Protein AF-A0A8C4Z860-F1 (afdb_monomer_lite)

Foldseek 3Di:
DDDDDDDDDDPPVVPPPPPPPDDDDDDDDDDDDDADWDWDDDPPDTDTDDDDPDPVVVLVVVVVCVVVVHDDDPVVVVVVCVVCVVVVVVVVVLLVVLLVLLVVCVPDDDQVVNLVSLLVNLVSCLVPVVNLVSNQVSVSQLSLLVQCPDPDLSSVLSSLLSCQSSAHDADDQAQFAFEEEEFDFALLSLLVLLLLVLLCVLQVDAPLQLHQEQEYFQVSLVVLCVCQQVVPGSVVVNVVSLVLLCQFLVPDQVVQVVCCVVAQASTDLVSLLVVLCVPQPFDWLQSSSSDPSHHKYWYWWWFDPPDPPIAIEIAINGDFNPLQDAPHHYDGGHGSSLSNSLRNQAGSHHAFDDDPPTTIHHRLQAARFCQVVRVRVSCRSPVPGDQLAYETEYSADEDPVPPDDPDDDDPSRVSVVVSCVNHPNVVVVVVCVVPPDPLHYHYDHFHDPDDDHSSDSDPVVSVVSNVSSNVSCVVCVVSSSSRSCSSSHGHDPVRVVVSVVVSVCCNPVNDPPDVPRD

InterPro domains:
  IPR002641 Patatin-like phospholipase domain [PF01734] (180-375)
  IPR002641 Patatin-like phospholipase domain [PS51635] (180-375)
  IPR016035 Acyl transferase/acyl hydrolase/lysophospholipase [SSF52151] (175-479)
  IPR045217 Patatin-like phospholipase domain containing protein 8-like [cd07211] (170-476)

Organism: Gadus morhua (NCBI:txid8049)

Sequence (518 aa):
MVPRSTQPNDPRRRFDAVVNLYGSASGLSKRTNHSPCYCVTSREGYHFWEAPVTPFAGVRNLLALLERGTVISPSVCLLLLFLLLPQIIARVSVDNRTRALVKGLQSVTDVRLLTGRVEELSCHLLEFPETRGVAVKERALPRLLRLRQASDPPLQAAVREALALVGYTDPVRGRGIRVLTIDGGGTRGLMALQTLHKLQELTGKPIHQLFDYICGVSTGAILAFMLGVFQIPLEECEEMYRKLGSDVFKQNVIVGTVKMGWSHAFYDSQVWENILKERMGEGLMVESARGPNCPKVSAVSTIVNRGLPLKAYVFRNYRLMPGTRSHYLGDCKHKMWQAIRASSAAPGYFQEFVLGKDLHQDGGLLINNPTALAIHECKCLWPDTPLQCVVSLGTGRYDDGGKHSATYTSLRTKLTHIISSATDTEEVHTMLDALLPPDTYFRFNPLLSEDVPLDESRSERLNFLKGEGERYMLRNDAKLRRAAAVLAAPKGHVQRLADWAKLKTDMYDGLPFTSSKL

pLDDT: mean 80.06, std 23.09, range [22.95, 98.88]

Structure (mmCIF, N/CA/C/O backbone):
data_AF-A0A8C4Z860-F1
#
_entry.id   AF-A0A8C4Z860-F1
#
loop_
_atom_site.group_PDB
_atom_site.id
_atom_site.type_symbol
_atom_site.label_atom_id
_atom_site.label_alt_id
_atom_site.label_comp_id
_atom_site.label_asym_id
_atom_site.label_entity_id
_atom_site.label_seq_id
_atom_site.pdbx_PDB_ins_code
_atom_site.Cartn_x
_atom_site.Cartn_y
_atom_site.Cartn_z
_atom_site.occupancy
_atom_site.B_iso_or_equiv
_atom_site.auth_seq_id
_atom_site.auth_comp_id
_atom_site.auth_asym_id
_atom_site.auth_atom_id
_atom_site.pdbx_PDB_model_num
ATOM 1 N N . MET A 1 1 ? 29.756 43.674 49.032 1.00 31.12 1 MET A N 1
ATOM 2 C CA . MET A 1 1 ? 30.793 42.701 48.629 1.00 31.12 1 MET A CA 1
ATOM 3 C C . MET A 1 1 ? 30.119 41.523 47.942 1.00 31.12 1 MET A C 1
ATOM 5 O O . MET A 1 1 ? 29.247 40.903 48.526 1.00 31.12 1 MET A O 1
ATOM 9 N N . VAL A 1 2 ? 30.501 41.270 46.697 1.00 33.78 2 VAL A N 1
ATOM 10 C CA . VAL A 1 2 ? 30.264 40.062 45.874 1.00 33.78 2 VAL A CA 1
ATOM 11 C C . VAL A 1 2 ? 31.693 39.728 45.373 1.00 33.78 2 VAL A C 1
ATOM 13 O O . VAL A 1 2 ? 32.406 40.714 45.140 1.00 33.78 2 VAL A O 1
ATOM 16 N N . PRO A 1 3 ? 32.180 38.463 45.204 1.00 39.56 3 PRO A N 1
ATOM 17 C CA . PRO A 1 3 ? 31.525 37.505 44.293 1.00 39.56 3 PRO A CA 1
ATOM 18 C C . PRO A 1 3 ? 31.784 35.963 44.401 1.00 39.56 3 PRO A C 1
ATOM 20 O O . PRO A 1 3 ? 32.655 35.509 45.133 1.00 39.56 3 PRO A O 1
ATOM 23 N N . ARG A 1 4 ? 31.069 35.228 43.506 1.00 27.02 4 ARG A N 1
ATOM 24 C CA . ARG A 1 4 ? 31.274 33.872 42.877 1.00 27.02 4 ARG A CA 1
ATOM 25 C C . ARG A 1 4 ? 30.735 32.627 43.620 1.00 27.02 4 ARG A C 1
ATOM 27 O O . ARG A 1 4 ? 31.080 32.422 44.770 1.00 27.02 4 ARG A O 1
ATOM 34 N N . SER A 1 5 ? 29.753 31.851 43.116 1.00 29.17 5 SER A N 1
ATOM 35 C CA . SER A 1 5 ? 29.629 30.925 41.941 1.00 29.17 5 SER A CA 1
ATOM 36 C C . SER A 1 5 ? 30.497 29.646 42.036 1.00 29.17 5 SER A C 1
ATOM 38 O O . SER A 1 5 ? 31.716 29.742 42.066 1.00 29.17 5 SER A O 1
ATOM 40 N N . THR A 1 6 ? 29.940 28.420 42.136 1.00 28.31 6 THR A N 1
ATOM 41 C CA . THR A 1 6 ? 29.667 27.459 41.024 1.00 28.31 6 THR A CA 1
ATOM 42 C C . THR A 1 6 ? 29.042 26.116 41.531 1.00 28.31 6 THR A C 1
ATOM 44 O O . THR A 1 6 ? 29.172 25.783 42.701 1.00 28.31 6 THR A O 1
ATOM 47 N N . GLN A 1 7 ? 28.325 25.404 40.636 1.00 27.38 7 GLN A N 1
ATOM 48 C CA . GLN A 1 7 ? 27.503 24.152 40.714 1.00 27.38 7 GLN A CA 1
ATOM 49 C C . GLN A 1 7 ? 28.249 22.813 41.059 1.00 27.38 7 GLN A C 1
ATOM 51 O O . GLN A 1 7 ? 29.452 22.903 41.286 1.00 27.38 7 GLN A O 1
ATOM 56 N N . PRO A 1 8 ? 27.693 21.559 40.924 1.00 35.81 8 PRO A N 1
ATOM 57 C CA . PRO A 1 8 ? 26.316 20.987 40.986 1.00 35.81 8 PRO A CA 1
ATOM 58 C C . PRO A 1 8 ? 26.162 19.717 41.895 1.00 35.81 8 PRO A C 1
ATOM 60 O O . PRO A 1 8 ? 27.123 19.153 42.407 1.00 35.81 8 PRO A O 1
ATOM 63 N N . ASN A 1 9 ? 24.916 19.228 42.017 1.00 33.50 9 ASN A N 1
ATOM 64 C CA . ASN A 1 9 ? 24.486 17.928 42.570 1.00 33.50 9 ASN A CA 1
ATOM 65 C C . ASN A 1 9 ? 25.232 16.694 42.000 1.00 33.50 9 ASN A C 1
ATOM 67 O O . ASN A 1 9 ? 25.192 16.457 40.793 1.00 33.50 9 ASN A O 1
ATOM 71 N N . ASP A 1 10 ? 25.783 15.847 42.881 1.00 27.75 10 ASP A N 1
ATOM 72 C CA . ASP A 1 10 ? 26.353 14.521 42.569 1.00 27.75 10 ASP A CA 1
ATOM 73 C C . ASP A 1 10 ? 25.347 13.381 42.898 1.00 27.75 10 ASP A C 1
ATOM 75 O O . ASP A 1 10 ? 24.923 13.260 44.054 1.00 27.75 10 ASP A O 1
ATOM 79 N N . PRO A 1 11 ? 24.954 12.515 41.936 1.00 29.59 11 PRO A N 1
ATOM 80 C CA . PRO A 1 11 ? 24.009 11.409 42.147 1.00 29.59 11 PRO A CA 1
ATOM 81 C C . PRO A 1 11 ? 24.541 10.216 42.966 1.00 29.59 11 PRO A C 1
ATOM 83 O O . PRO A 1 11 ? 23.796 9.262 43.195 1.00 29.59 11 PRO A O 1
ATOM 86 N N . ARG A 1 12 ? 25.804 10.214 43.413 1.00 28.30 12 ARG A N 1
ATOM 87 C CA . ARG A 1 12 ? 26.440 9.031 44.034 1.00 28.30 12 ARG A CA 1
ATOM 88 C C . ARG A 1 12 ? 26.046 8.742 45.486 1.00 28.30 12 ARG A C 1
ATOM 90 O O . ARG A 1 12 ? 26.283 7.641 45.963 1.00 28.30 12 ARG A O 1
ATOM 97 N N . ARG A 1 13 ? 25.370 9.659 46.187 1.00 27.98 13 ARG A N 1
ATOM 98 C CA . ARG A 1 13 ? 25.008 9.476 47.613 1.00 27.98 13 ARG A CA 1
ATOM 99 C C . ARG A 1 13 ? 23.739 8.658 47.895 1.00 27.98 13 ARG A C 1
ATOM 101 O O . ARG A 1 13 ? 23.350 8.536 49.052 1.00 27.98 13 ARG A O 1
ATOM 108 N N . ARG A 1 14 ? 23.094 8.066 46.882 1.00 30.78 14 ARG A N 1
ATOM 109 C CA . ARG A 1 14 ? 21.957 7.135 47.073 1.00 30.78 14 ARG A CA 1
ATOM 110 C C . ARG A 1 14 ? 22.315 5.648 46.948 1.00 30.78 14 ARG A C 1
ATOM 112 O O . ARG A 1 14 ? 21.413 4.823 47.028 1.00 30.78 14 ARG A O 1
ATOM 119 N N . PHE A 1 15 ? 23.597 5.300 46.801 1.00 27.77 15 PHE A N 1
ATOM 120 C CA . PHE A 1 15 ? 24.045 3.904 46.671 1.00 27.77 15 PHE A CA 1
ATOM 121 C C . PHE A 1 15 ? 24.666 3.290 47.945 1.00 27.77 15 PHE A C 1
ATOM 123 O O . PHE A 1 15 ? 24.775 2.071 48.022 1.00 27.77 15 PHE A O 1
ATOM 130 N N . ASP A 1 16 ? 24.969 4.083 48.980 1.00 26.16 16 ASP A N 1
ATOM 131 C CA . ASP A 1 16 ? 25.744 3.612 50.147 1.00 26.16 16 ASP A CA 1
ATOM 132 C C . ASP A 1 16 ? 24.908 3.179 51.372 1.00 26.16 16 ASP A C 1
ATOM 134 O O . ASP A 1 16 ? 25.450 2.949 52.449 1.00 26.16 16 ASP A O 1
ATOM 138 N N . ALA A 1 17 ? 23.587 3.016 51.238 1.00 28.48 17 ALA A N 1
ATOM 139 C CA . ALA A 1 17 ? 22.711 2.651 52.363 1.00 28.48 17 ALA A CA 1
ATOM 140 C C . ALA A 1 17 ? 22.338 1.152 52.453 1.00 28.48 17 ALA A C 1
ATOM 142 O O . ALA A 1 17 ? 21.484 0.798 53.261 1.00 28.48 17 ALA A O 1
ATOM 143 N N . VAL A 1 18 ? 22.942 0.258 51.655 1.00 28.23 18 VAL A N 1
ATOM 144 C CA . VAL A 1 18 ? 22.580 -1.185 51.652 1.00 28.23 18 VAL A CA 1
ATOM 145 C C . VAL A 1 18 ? 23.779 -2.133 51.858 1.00 28.23 18 VAL A C 1
ATOM 147 O O . VAL A 1 18 ? 23.596 -3.340 51.975 1.00 28.23 18 VAL A O 1
ATOM 150 N N . VAL A 1 19 ? 25.008 -1.630 52.014 1.00 28.02 19 VAL A N 1
ATOM 151 C CA . VAL A 1 19 ? 26.214 -2.475 52.187 1.00 28.02 19 VAL A CA 1
ATOM 152 C C . VAL A 1 19 ? 26.737 -2.418 53.626 1.00 28.02 19 VAL A C 1
ATOM 154 O O . VAL A 1 19 ? 27.874 -2.037 53.871 1.00 28.02 19 VAL A O 1
ATOM 157 N N . ASN A 1 20 ? 25.893 -2.754 54.607 1.00 25.03 20 ASN A N 1
ATOM 158 C CA . ASN A 1 20 ? 26.324 -2.823 56.013 1.00 25.03 20 ASN A CA 1
ATOM 159 C C . ASN A 1 20 ? 25.616 -3.920 56.827 1.00 25.03 20 ASN A C 1
ATOM 161 O O . ASN A 1 20 ? 25.213 -3.722 57.969 1.00 25.03 20 ASN A O 1
ATOM 165 N N . LEU A 1 21 ? 25.488 -5.108 56.239 1.00 27.41 21 LEU A N 1
ATOM 166 C CA . LEU A 1 21 ? 25.251 -6.353 56.967 1.00 27.41 21 LEU A CA 1
ATOM 167 C C . LEU A 1 21 ? 26.229 -7.390 56.407 1.00 27.41 21 LEU A C 1
ATOM 169 O O . LEU A 1 21 ? 26.223 -7.621 55.204 1.00 27.41 21 LEU A O 1
ATOM 173 N N . TYR A 1 22 ? 27.046 -7.962 57.298 1.00 27.30 22 TYR A N 1
ATOM 174 C CA . TYR A 1 22 ? 28.104 -8.979 57.133 1.00 27.30 22 TYR A CA 1
ATOM 175 C C . TYR A 1 22 ? 29.539 -8.467 57.312 1.00 27.30 22 TYR A C 1
ATOM 177 O O . TYR A 1 22 ? 30.288 -8.232 56.367 1.00 27.30 22 TYR A O 1
ATOM 185 N N . GLY A 1 23 ? 29.922 -8.355 58.587 1.00 22.95 23 GLY A N 1
ATOM 186 C CA . GLY A 1 23 ? 31.308 -8.340 59.037 1.00 22.95 23 GLY A CA 1
ATOM 187 C C . GLY A 1 23 ? 31.820 -9.739 59.414 1.00 22.95 23 GLY A C 1
ATOM 188 O O . GLY A 1 23 ? 31.046 -10.649 59.704 1.00 22.95 23 GLY A O 1
ATOM 189 N N . SER A 1 24 ? 33.154 -9.825 59.454 1.00 24.58 24 SER A N 1
ATOM 190 C CA . SER A 1 24 ? 34.030 -10.804 60.122 1.00 24.58 24 SER A CA 1
ATOM 191 C C . SER A 1 24 ? 34.098 -12.251 59.608 1.00 24.58 24 SER A C 1
ATOM 193 O O . SER A 1 24 ? 33.432 -13.138 60.125 1.00 24.58 24 SER A O 1
ATOM 195 N N . ALA A 1 25 ? 35.068 -12.510 58.723 1.00 26.97 25 ALA A N 1
ATOM 196 C CA . ALA A 1 25 ? 36.040 -13.593 58.914 1.00 26.97 25 ALA A CA 1
ATOM 197 C C . ALA A 1 25 ? 37.362 -13.226 58.216 1.00 26.97 25 ALA A C 1
ATOM 199 O O . ALA A 1 25 ? 37.407 -12.864 57.043 1.00 26.97 25 ALA A O 1
ATOM 200 N N . SER A 1 26 ? 38.431 -13.247 58.999 1.00 26.59 26 SER A N 1
ATOM 201 C CA . SER A 1 26 ? 39.786 -12.801 58.698 1.00 26.59 26 SER A CA 1
ATOM 202 C C . SER A 1 26 ? 40.621 -13.841 57.946 1.00 26.59 26 SER A C 1
ATOM 204 O O . SER A 1 26 ? 40.642 -15.002 58.339 1.00 26.59 26 SER A O 1
ATOM 206 N N . GLY A 1 27 ? 41.424 -13.362 56.986 1.00 25.08 27 GLY A N 1
ATOM 207 C CA . GLY A 1 27 ? 42.735 -13.920 56.633 1.00 25.08 27 GLY A CA 1
ATOM 208 C C . GLY A 1 27 ? 42.764 -15.008 55.558 1.00 25.08 27 GLY A C 1
ATOM 209 O O . GLY A 1 27 ? 42.526 -16.160 55.872 1.00 25.08 27 GLY A O 1
ATOM 210 N N . LEU A 1 28 ? 43.165 -14.657 54.325 1.00 26.20 28 LEU A N 1
ATOM 211 C CA . LEU A 1 28 ? 44.225 -15.339 53.554 1.00 26.20 28 LEU A CA 1
ATOM 212 C C . LEU A 1 28 ? 44.397 -14.726 52.145 1.00 26.20 28 LEU A C 1
ATOM 214 O O . LEU A 1 28 ? 43.468 -14.648 51.355 1.00 26.20 28 LEU A O 1
ATOM 218 N N . SER A 1 29 ? 45.632 -14.281 51.900 1.00 24.23 29 SER A N 1
ATOM 219 C CA . SER A 1 29 ? 46.423 -14.199 50.659 1.00 24.23 29 SER A CA 1
ATOM 220 C C . SER A 1 29 ? 45.764 -14.067 49.267 1.00 24.23 29 SER A C 1
ATOM 222 O O . SER A 1 29 ? 44.957 -14.873 48.821 1.00 24.23 29 SER A O 1
ATOM 224 N N . LYS A 1 30 ? 46.287 -13.090 48.512 1.00 32.91 30 LYS A N 1
ATOM 225 C CA . LYS A 1 30 ? 46.074 -12.808 47.083 1.00 32.91 30 LYS A CA 1
ATOM 226 C C . LYS A 1 30 ? 46.308 -14.034 46.178 1.00 32.91 30 LYS A C 1
ATOM 228 O O . LYS A 1 30 ? 47.445 -14.493 46.094 1.00 32.91 30 LYS A O 1
ATOM 233 N N . ARG A 1 31 ? 45.301 -14.427 45.378 1.00 26.22 31 ARG A N 1
ATOM 234 C CA . ARG A 1 31 ? 45.386 -14.746 43.925 1.00 26.22 31 ARG A CA 1
ATOM 235 C C . ARG A 1 31 ? 44.017 -15.191 43.358 1.00 26.22 31 ARG A C 1
ATOM 237 O O . ARG A 1 31 ? 43.260 -15.870 44.032 1.00 26.22 31 ARG A O 1
ATOM 244 N N . THR A 1 32 ? 43.790 -14.851 42.083 1.00 27.58 32 THR A N 1
ATOM 245 C CA . THR A 1 32 ? 42.740 -15.290 41.125 1.00 27.58 32 THR A CA 1
ATOM 246 C C . THR A 1 32 ? 41.335 -14.654 41.160 1.00 27.58 32 THR A C 1
ATOM 248 O O . THR A 1 32 ? 40.640 -14.652 42.167 1.00 27.58 32 THR A O 1
ATOM 251 N N . ASN A 1 33 ? 40.944 -14.127 39.988 1.00 35.06 33 ASN A N 1
ATOM 252 C CA . ASN A 1 33 ? 39.598 -13.706 39.580 1.00 35.06 33 ASN A CA 1
ATOM 253 C C . ASN A 1 33 ? 38.640 -14.910 39.537 1.00 35.06 33 ASN A C 1
ATOM 255 O O . ASN A 1 33 ? 38.866 -15.793 38.716 1.00 35.06 33 ASN A O 1
ATOM 259 N N . HIS A 1 34 ? 37.540 -14.893 40.296 1.00 28.17 34 HIS A N 1
ATOM 260 C CA . HIS A 1 34 ? 36.342 -15.690 40.000 1.00 28.17 34 HIS A CA 1
ATOM 261 C C . HIS A 1 34 ? 35.059 -14.967 40.449 1.00 28.17 34 HIS A C 1
ATOM 263 O O . HIS A 1 34 ? 35.021 -14.335 41.504 1.00 28.17 34 HIS A O 1
ATOM 269 N N . SER A 1 35 ? 34.023 -15.053 39.610 1.00 28.50 35 SER A N 1
ATOM 270 C CA . SER A 1 35 ? 32.649 -14.575 39.831 1.00 28.50 35 SER A CA 1
ATOM 271 C C . SER A 1 35 ? 31.944 -15.366 40.952 1.00 28.50 35 SER A C 1
ATOM 273 O O . SER A 1 35 ? 32.269 -16.537 41.146 1.00 28.50 35 SER A O 1
ATOM 275 N N . PRO A 1 36 ? 30.957 -14.801 41.677 1.00 28.41 36 PRO A N 1
ATOM 276 C CA . PRO A 1 36 ? 30.225 -15.549 42.699 1.00 28.41 36 PRO A CA 1
ATOM 277 C C . PRO A 1 36 ? 29.262 -16.565 42.055 1.00 28.41 36 PRO A C 1
ATOM 279 O O . PRO A 1 36 ? 28.377 -16.192 41.286 1.00 28.41 36 PRO A O 1
ATOM 282 N N . CYS A 1 37 ? 29.425 -17.849 42.385 1.00 28.23 37 CYS A N 1
ATOM 283 C C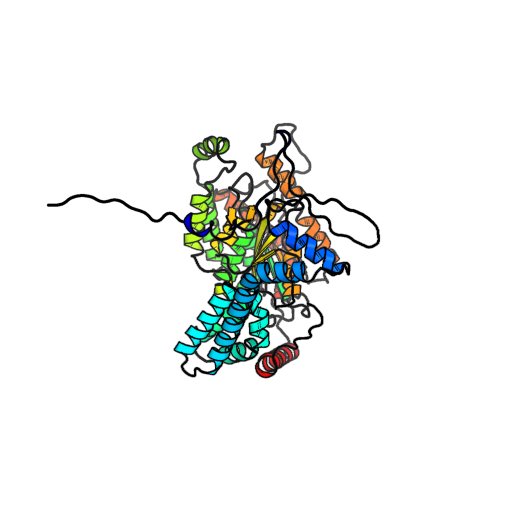A . CYS A 1 37 ? 28.525 -18.939 41.994 1.00 28.23 37 CYS A CA 1
ATOM 284 C C . CYS A 1 37 ? 27.456 -19.170 43.078 1.00 28.23 37 CYS A C 1
ATOM 286 O O . CYS A 1 37 ? 27.784 -19.227 44.263 1.00 28.23 37 CYS A O 1
ATOM 288 N N . TYR A 1 38 ? 26.193 -19.370 42.685 1.00 33.84 38 TYR A N 1
ATOM 289 C CA . TYR A 1 38 ? 25.119 -19.808 43.589 1.00 33.84 38 TYR A CA 1
ATOM 290 C C . TYR A 1 38 ? 24.801 -21.288 43.360 1.00 33.84 38 TYR A C 1
ATOM 292 O O . TYR A 1 38 ? 24.695 -21.736 42.220 1.00 33.84 38 TYR A O 1
ATOM 300 N N . CYS A 1 39 ? 24.622 -22.039 44.447 1.00 27.19 39 CYS A N 1
ATOM 301 C CA . CYS A 1 39 ? 24.276 -23.458 44.413 1.00 27.19 39 CYS A CA 1
ATOM 302 C C . CYS A 1 39 ? 22.756 -23.616 44.594 1.00 27.19 39 CYS A C 1
ATOM 304 O O . CYS A 1 39 ? 22.209 -23.148 45.593 1.00 27.19 39 CYS A O 1
ATOM 306 N N . VAL A 1 40 ? 22.069 -24.260 43.646 1.00 31.56 40 VAL A N 1
ATOM 307 C CA . VAL A 1 40 ? 20.653 -24.648 43.777 1.00 31.56 40 VAL A CA 1
ATOM 308 C C . VAL A 1 40 ? 20.585 -26.169 43.773 1.00 31.56 40 VAL A C 1
ATOM 310 O O . VAL A 1 40 ? 21.060 -26.812 42.839 1.00 31.56 40 VAL A O 1
ATOM 313 N N . THR A 1 41 ? 20.016 -26.750 44.825 1.00 26.05 41 THR A N 1
ATOM 314 C CA . THR A 1 41 ? 19.855 -28.198 44.958 1.00 26.05 41 THR A CA 1
ATOM 315 C C . THR A 1 41 ? 18.607 -28.672 44.214 1.00 26.05 41 THR A C 1
ATOM 317 O O . THR A 1 41 ? 17.505 -28.169 44.428 1.00 26.05 41 THR A O 1
ATOM 320 N N . SER A 1 42 ? 18.771 -29.678 43.354 1.00 35.50 42 SER A N 1
ATOM 321 C CA . SER A 1 42 ? 17.676 -30.517 42.858 1.00 35.50 42 SER A CA 1
ATOM 322 C C . SER A 1 42 ? 17.930 -31.968 43.280 1.00 35.50 42 SER A C 1
ATOM 324 O O . SER A 1 42 ? 19.062 -32.323 43.613 1.00 35.50 42 SER A O 1
ATOM 326 N N . ARG A 1 43 ? 16.888 -32.811 43.289 1.00 34.34 43 ARG A N 1
ATOM 327 C CA . ARG A 1 43 ? 16.962 -34.219 43.730 1.00 34.34 43 ARG A CA 1
ATOM 328 C C . ARG A 1 43 ? 17.897 -35.113 42.890 1.00 34.34 43 ARG A C 1
ATOM 330 O O . ARG A 1 43 ? 18.075 -36.262 43.272 1.00 34.34 43 ARG A O 1
ATOM 337 N N . GLU A 1 44 ? 18.518 -34.609 41.819 1.00 33.94 44 GLU A N 1
ATOM 338 C CA . GLU A 1 44 ? 19.349 -35.406 40.896 1.00 33.94 44 GLU A CA 1
ATOM 339 C C . GLU A 1 44 ? 20.777 -34.862 40.643 1.00 33.94 44 GLU A C 1
ATOM 341 O O . GLU A 1 44 ? 21.441 -35.306 39.712 1.00 33.94 44 GLU A O 1
ATOM 346 N N . GLY A 1 45 ? 21.315 -33.967 41.487 1.00 31.22 45 GLY A N 1
ATOM 347 C CA . GLY A 1 45 ? 22.758 -33.643 41.491 1.00 31.22 45 GLY A CA 1
ATOM 348 C C . GLY A 1 45 ? 23.124 -32.153 41.429 1.00 31.22 45 GLY A C 1
ATOM 349 O O . GLY A 1 45 ? 22.278 -31.283 41.220 1.00 31.22 45 GLY A O 1
ATOM 350 N N . TYR A 1 46 ? 24.412 -31.865 41.669 1.00 29.69 46 TYR A N 1
ATOM 351 C CA . TYR A 1 46 ? 24.991 -30.515 41.725 1.00 29.69 46 TYR A CA 1
ATOM 352 C C . TYR A 1 46 ? 25.270 -29.957 40.318 1.00 29.69 46 TYR A C 1
ATOM 354 O O . TYR A 1 46 ? 26.030 -30.553 39.558 1.00 29.69 46 TYR A O 1
ATOM 362 N N . HIS A 1 47 ? 24.742 -28.771 40.002 1.00 33.78 47 HIS A N 1
ATOM 363 C CA . HIS A 1 47 ? 25.113 -28.008 38.804 1.00 33.78 47 HIS A CA 1
ATOM 364 C C . HIS A 1 47 ? 25.665 -26.628 39.190 1.00 33.78 47 HIS A C 1
ATOM 366 O O . HIS A 1 47 ? 24.992 -25.852 39.869 1.00 33.78 47 HIS A O 1
ATOM 372 N N . PHE A 1 48 ? 26.887 -26.322 38.744 1.00 29.12 48 PHE A N 1
ATOM 373 C CA . PHE A 1 48 ? 27.514 -25.005 38.882 1.00 29.12 48 PHE A CA 1
ATOM 374 C C . PHE A 1 48 ? 27.059 -24.074 37.748 1.00 29.12 48 PHE A C 1
ATOM 376 O O . PHE A 1 48 ? 27.078 -24.473 36.585 1.00 29.12 48 PHE A O 1
ATOM 383 N N . TRP A 1 49 ? 26.685 -22.834 38.081 1.00 33.25 49 TRP A N 1
ATOM 384 C CA . TRP A 1 49 ? 26.288 -21.805 37.113 1.00 33.25 49 TRP A CA 1
ATOM 385 C C . TRP A 1 49 ? 27.106 -20.522 37.302 1.00 33.25 49 TRP A C 1
ATOM 387 O O . TRP A 1 49 ? 27.143 -19.967 38.400 1.00 33.25 49 TRP A O 1
ATOM 397 N N . GLU A 1 50 ? 27.706 -20.026 36.217 1.00 28.70 50 GLU A N 1
ATOM 398 C CA . GLU A 1 50 ? 28.271 -18.673 36.139 1.00 28.70 50 GLU A CA 1
ATOM 399 C C . GLU A 1 50 ? 27.164 -17.651 35.815 1.00 28.70 50 GLU A C 1
ATOM 401 O O . GLU A 1 50 ? 26.333 -17.862 34.928 1.00 28.70 50 GLU A O 1
ATOM 406 N N . ALA A 1 51 ? 27.130 -16.534 36.547 1.00 30.09 51 ALA A N 1
ATOM 407 C CA . ALA A 1 51 ? 26.117 -15.491 36.383 1.00 30.09 51 ALA A CA 1
ATOM 408 C C . ALA A 1 51 ? 26.339 -14.654 35.099 1.00 30.09 51 ALA A C 1
ATOM 410 O O . ALA A 1 51 ? 27.452 -14.175 34.873 1.00 30.09 51 ALA A O 1
ATOM 411 N N . PRO A 1 52 ? 25.302 -14.390 34.275 1.00 29.86 52 PRO A N 1
ATOM 412 C CA . PRO A 1 52 ? 25.432 -13.506 33.123 1.00 29.86 52 PRO A CA 1
ATOM 413 C C . PRO A 1 52 ? 25.361 -12.021 33.522 1.00 29.86 52 PRO A C 1
ATOM 415 O O . PRO A 1 52 ? 24.547 -11.606 34.343 1.00 29.86 52 PRO A O 1
ATOM 418 N N . VAL A 1 53 ? 26.177 -11.203 32.852 1.00 35.16 53 VAL A N 1
ATOM 419 C CA . VAL A 1 53 ? 26.456 -9.773 33.120 1.00 35.16 53 VAL A CA 1
ATOM 420 C C . VAL A 1 53 ? 25.279 -8.824 32.782 1.00 35.16 53 VAL A C 1
ATOM 422 O O . VAL A 1 53 ? 25.433 -7.608 32.785 1.00 35.16 53 VAL A O 1
ATOM 425 N N . THR A 1 54 ? 24.065 -9.326 32.509 1.00 34.53 54 THR A N 1
ATOM 426 C CA . THR A 1 54 ? 22.892 -8.466 32.245 1.00 34.53 54 THR A CA 1
ATOM 427 C C . THR A 1 54 ? 21.579 -9.030 32.815 1.00 34.53 54 THR A C 1
ATOM 429 O O . THR A 1 54 ? 21.315 -10.230 32.692 1.00 34.53 54 THR A O 1
ATOM 432 N N . PRO A 1 55 ? 20.691 -8.178 33.373 1.00 39.50 55 PRO A N 1
ATOM 433 C CA . PRO A 1 55 ? 19.440 -8.612 34.013 1.00 39.50 55 PRO A CA 1
ATOM 434 C C . PRO A 1 55 ? 18.430 -9.264 33.047 1.00 39.50 55 PRO A C 1
ATOM 436 O O . PRO A 1 55 ? 17.515 -9.957 33.482 1.00 39.50 55 PRO A O 1
ATOM 439 N N . PHE A 1 56 ? 18.605 -9.101 31.731 1.00 38.75 56 PHE A N 1
ATOM 440 C CA . PHE A 1 56 ? 17.723 -9.674 30.707 1.00 38.75 56 PHE A CA 1
ATOM 441 C C . PHE A 1 56 ? 17.946 -11.172 30.449 1.00 38.75 56 PHE A C 1
ATOM 443 O O . PHE A 1 56 ? 16.992 -11.887 30.139 1.00 38.75 56 PHE A O 1
ATOM 450 N N . ALA A 1 57 ? 19.181 -11.667 30.581 1.00 41.19 57 ALA A N 1
ATOM 451 C CA . ALA A 1 57 ? 19.491 -13.077 30.339 1.00 41.19 57 ALA A CA 1
ATOM 452 C C . ALA A 1 57 ? 18.942 -13.986 31.458 1.00 41.19 57 ALA A C 1
ATOM 454 O O . ALA A 1 57 ? 18.450 -15.081 31.186 1.00 41.19 57 ALA A O 1
ATOM 455 N N . GLY A 1 58 ? 18.945 -13.498 32.705 1.00 49.56 58 GLY A N 1
ATOM 456 C CA . GLY A 1 58 ? 18.443 -14.239 33.868 1.00 49.56 58 GLY A CA 1
ATOM 457 C C . GLY A 1 58 ? 16.928 -14.474 33.847 1.00 49.56 58 GLY A C 1
ATOM 458 O O . GLY A 1 58 ? 16.478 -15.585 34.114 1.00 49.56 58 GLY A O 1
ATOM 459 N N . VAL A 1 59 ? 16.132 -13.470 33.457 1.00 51.66 59 VAL A N 1
ATOM 460 C CA . VAL A 1 59 ? 14.656 -13.571 33.433 1.00 51.66 59 VAL A CA 1
ATOM 461 C C . VAL A 1 59 ? 14.170 -14.557 32.365 1.00 51.66 59 VAL A C 1
ATOM 463 O O . VAL A 1 59 ? 13.239 -15.325 32.602 1.00 51.66 59 VAL A O 1
ATOM 466 N N . ARG A 1 60 ? 14.822 -14.584 31.197 1.00 47.56 60 ARG A N 1
ATOM 467 C CA . ARG A 1 60 ? 14.449 -15.474 30.087 1.00 47.56 60 ARG A CA 1
ATOM 468 C C . ARG A 1 60 ? 14.764 -16.945 30.393 1.00 47.56 60 ARG A C 1
ATOM 470 O O . ARG A 1 60 ? 13.961 -17.814 30.066 1.00 47.56 60 ARG A O 1
ATOM 477 N N . ASN A 1 61 ? 15.879 -17.205 31.076 1.00 51.31 61 ASN A N 1
ATOM 478 C CA . ASN A 1 61 ? 16.257 -18.546 31.530 1.00 51.31 61 ASN A CA 1
ATOM 479 C C . ASN A 1 61 ? 15.367 -19.048 32.681 1.00 51.31 61 ASN A C 1
ATOM 481 O O . ASN A 1 61 ? 15.040 -20.231 32.721 1.00 51.31 61 ASN A O 1
ATOM 485 N N . LEU A 1 62 ? 14.910 -18.163 33.576 1.00 52.94 62 LEU A N 1
ATOM 486 C CA . LEU A 1 62 ? 13.961 -18.530 34.637 1.00 52.94 62 LEU A CA 1
ATOM 487 C C . LEU A 1 62 ? 12.552 -18.840 34.116 1.00 52.94 62 LEU A C 1
ATOM 489 O O . LEU A 1 62 ? 11.915 -19.768 34.608 1.00 52.94 62 LEU A O 1
ATOM 493 N N . LEU A 1 63 ? 12.064 -18.100 33.117 1.00 54.34 63 LEU A N 1
ATOM 494 C CA . LEU A 1 63 ? 10.773 -18.392 32.481 1.00 54.34 63 LEU A CA 1
ATOM 495 C C . LEU A 1 63 ? 10.786 -19.761 31.780 1.00 54.34 63 LEU A C 1
ATOM 497 O O . LEU A 1 63 ? 9.832 -20.521 31.911 1.00 54.34 63 LEU A O 1
ATOM 501 N N . ALA A 1 64 ? 11.903 -20.123 31.140 1.00 53.97 64 ALA A N 1
ATOM 502 C CA . ALA A 1 64 ? 12.095 -21.449 30.549 1.00 53.97 64 ALA A CA 1
ATOM 503 C C . ALA A 1 64 ? 12.152 -22.584 31.597 1.00 53.97 64 ALA A C 1
ATOM 505 O O . ALA A 1 64 ? 11.806 -23.723 31.289 1.00 53.97 64 ALA A O 1
ATOM 506 N N . LEU A 1 65 ? 12.570 -22.293 32.836 1.00 53.91 65 LEU A N 1
ATOM 507 C CA . LEU A 1 65 ? 12.537 -23.238 33.962 1.00 53.91 65 LEU A CA 1
ATOM 508 C C . LEU A 1 65 ? 11.117 -23.417 34.531 1.00 53.91 65 LEU A C 1
ATOM 510 O O . LEU A 1 65 ? 10.754 -24.534 34.900 1.00 53.91 65 LEU A O 1
ATOM 514 N N . LEU A 1 66 ? 10.288 -22.366 34.554 1.00 55.12 66 LEU A N 1
ATOM 515 C CA . LEU A 1 66 ? 8.865 -22.471 34.923 1.00 55.12 66 LEU A CA 1
ATOM 516 C C . LEU A 1 66 ? 8.073 -23.319 33.921 1.00 55.12 66 LEU A C 1
ATOM 518 O O . LEU A 1 66 ? 7.281 -24.163 34.329 1.00 55.12 66 LEU A O 1
ATOM 522 N N . GLU A 1 67 ? 8.328 -23.148 32.621 1.00 49.62 67 GLU A N 1
ATOM 523 C CA . GLU A 1 67 ? 7.697 -23.953 31.561 1.00 49.62 67 GLU A CA 1
ATOM 524 C C . GLU A 1 67 ? 8.077 -25.443 31.628 1.00 49.62 67 GLU A C 1
ATOM 526 O O . GLU A 1 67 ? 7.326 -26.293 31.158 1.00 49.62 67 GLU A O 1
ATOM 531 N N . ARG A 1 68 ? 9.211 -25.779 32.259 1.00 52.97 68 ARG A N 1
ATOM 532 C CA . ARG A 1 68 ? 9.678 -27.161 32.476 1.00 52.97 68 ARG A CA 1
ATOM 533 C C . ARG A 1 68 ? 9.228 -27.774 33.809 1.00 52.97 68 ARG A C 1
ATOM 535 O O . ARG A 1 68 ? 9.710 -28.841 34.173 1.00 52.97 68 ARG A O 1
ATOM 542 N N . GLY A 1 69 ? 8.317 -27.125 34.540 1.00 42.78 69 GLY A N 1
ATOM 543 C CA . GLY A 1 69 ? 7.754 -27.663 35.786 1.00 42.78 69 GLY A CA 1
ATOM 544 C C . GLY A 1 69 ? 8.713 -27.632 36.981 1.00 42.78 69 GLY A C 1
ATOM 545 O O . GLY A 1 69 ? 8.487 -28.318 37.977 1.00 42.78 69 GLY A O 1
ATOM 546 N N . THR A 1 70 ? 9.786 -26.841 36.903 1.00 61.44 70 THR A N 1
ATOM 547 C CA . THR A 1 70 ? 10.770 -26.725 37.987 1.00 61.44 70 THR A CA 1
ATOM 548 C C . THR A 1 70 ? 10.192 -25.888 39.132 1.00 61.44 70 THR A C 1
ATOM 550 O O . THR A 1 70 ? 9.739 -24.764 38.914 1.00 61.44 70 THR A O 1
ATOM 553 N N . VAL A 1 71 ? 10.218 -26.408 40.364 1.00 55.44 71 VAL A N 1
ATOM 554 C CA . VAL A 1 71 ? 9.738 -25.684 41.555 1.00 55.44 71 VAL A CA 1
ATOM 555 C C . VAL A 1 71 ? 10.695 -24.532 41.865 1.00 55.44 71 VAL A C 1
ATOM 557 O O . VAL A 1 71 ? 11.826 -24.745 42.301 1.00 55.44 71 VAL A O 1
ATOM 560 N N . ILE A 1 72 ? 10.244 -23.299 41.633 1.00 62.09 72 ILE A N 1
ATOM 561 C CA . ILE A 1 72 ? 11.004 -22.088 41.951 1.00 62.09 72 ILE A CA 1
ATOM 562 C C . ILE A 1 72 ? 10.804 -21.732 43.427 1.00 62.09 72 ILE A C 1
ATOM 564 O O . ILE A 1 72 ? 9.677 -21.670 43.916 1.00 62.09 72 ILE A O 1
ATOM 568 N N . SER A 1 73 ? 11.905 -21.481 44.141 1.00 68.88 73 SER A N 1
ATOM 569 C CA . SER A 1 73 ? 11.871 -21.051 45.544 1.00 68.88 73 SER A CA 1
ATOM 570 C C . SER A 1 73 ? 11.051 -19.757 45.716 1.00 68.88 73 SER A C 1
ATOM 572 O O . SER A 1 73 ? 11.194 -18.842 44.896 1.00 68.88 73 SER A O 1
ATOM 574 N N . PRO A 1 74 ? 10.253 -19.612 46.794 1.00 61.84 74 PRO A N 1
ATOM 575 C CA . PRO A 1 74 ? 9.484 -18.398 47.081 1.00 61.84 74 PRO A CA 1
ATOM 576 C C . PRO A 1 74 ? 10.316 -17.109 47.012 1.00 61.84 74 PRO A C 1
ATOM 578 O O . PRO A 1 74 ? 9.836 -16.095 46.512 1.00 61.84 74 PRO A O 1
ATOM 581 N N . SER A 1 75 ? 11.585 -17.159 47.426 1.00 56.91 75 SER A N 1
ATOM 582 C CA . SER A 1 75 ? 12.513 -16.020 47.390 1.00 56.91 75 SER A CA 1
ATOM 583 C C . SER A 1 75 ? 12.854 -15.573 45.964 1.00 56.91 75 SER A C 1
ATOM 585 O O . SER A 1 75 ? 13.023 -14.384 45.703 1.00 56.91 75 SER A O 1
ATOM 587 N N . VAL A 1 76 ? 12.919 -16.517 45.024 1.00 62.12 76 VAL A N 1
ATOM 588 C CA . VAL A 1 76 ? 13.201 -16.256 43.606 1.00 62.12 76 VAL A CA 1
ATOM 589 C C . VAL A 1 76 ? 11.949 -15.740 42.890 1.00 62.12 76 VAL A C 1
ATOM 591 O O . VAL A 1 76 ? 12.046 -14.812 42.089 1.00 62.12 76 VAL A O 1
ATOM 594 N N . CYS A 1 77 ? 10.764 -16.258 43.235 1.00 59.66 77 CYS A N 1
ATOM 595 C CA . CYS A 1 77 ? 9.487 -15.685 42.799 1.00 59.66 77 CYS A CA 1
ATOM 596 C C . CYS A 1 77 ? 9.305 -14.249 43.302 1.00 59.66 77 CYS A C 1
ATOM 598 O O . CYS A 1 77 ? 8.886 -13.389 42.533 1.00 59.66 77 CYS A O 1
ATOM 600 N N . LEU A 1 78 ? 9.655 -13.966 44.561 1.00 62.22 78 LEU A N 1
ATOM 601 C CA . LEU A 1 78 ? 9.577 -12.620 45.126 1.00 62.22 78 LEU A CA 1
ATOM 602 C C . LEU A 1 78 ? 10.544 -11.665 44.413 1.00 62.22 78 LEU A C 1
ATOM 604 O O . LEU A 1 78 ? 10.150 -10.561 44.055 1.00 62.22 78 LEU A O 1
ATOM 608 N N . LEU A 1 79 ? 11.775 -12.104 44.134 1.00 63.66 79 LEU A N 1
ATOM 609 C CA . LEU A 1 79 ? 12.758 -11.325 43.377 1.00 63.66 79 LEU A CA 1
ATOM 610 C C . LEU A 1 79 ? 12.290 -11.046 41.938 1.00 63.66 79 LEU A C 1
ATOM 612 O O . LEU A 1 79 ? 12.382 -9.910 41.479 1.00 63.66 79 LEU A O 1
ATOM 616 N N . LEU A 1 80 ? 11.739 -12.045 41.240 1.00 63.59 80 LEU A N 1
ATOM 617 C CA . LEU A 1 80 ? 11.111 -11.865 39.925 1.00 63.59 80 LEU A CA 1
ATOM 618 C C . LEU A 1 80 ? 9.953 -10.871 39.990 1.00 63.59 80 LEU A C 1
ATOM 620 O O . LEU A 1 80 ? 9.856 -9.994 39.135 1.00 63.59 80 LEU A O 1
ATOM 624 N N . LEU A 1 81 ? 9.100 -10.985 41.011 1.00 61.94 81 LEU A N 1
ATOM 625 C CA . LEU A 1 81 ? 7.998 -10.061 41.225 1.00 61.94 81 LEU A CA 1
ATOM 626 C C . LEU A 1 81 ? 8.539 -8.645 41.416 1.00 61.94 81 LEU A C 1
ATOM 628 O O . LEU A 1 81 ? 8.099 -7.766 40.700 1.00 61.94 81 LEU A O 1
ATOM 632 N N . PHE A 1 82 ? 9.535 -8.430 42.282 1.00 66.38 82 PHE A N 1
ATOM 633 C CA . PHE A 1 82 ? 10.172 -7.126 42.503 1.00 66.38 82 PHE A CA 1
ATOM 634 C C . PHE A 1 82 ? 10.813 -6.543 41.236 1.00 66.38 82 PHE A C 1
ATOM 636 O O . PHE A 1 82 ? 10.684 -5.346 40.986 1.00 66.38 82 PHE A O 1
ATOM 643 N N . LEU A 1 83 ? 11.467 -7.371 40.416 1.00 67.62 83 LEU A N 1
ATOM 644 C CA . LEU A 1 83 ? 12.102 -6.938 39.166 1.00 67.62 83 LEU A CA 1
ATOM 645 C C . LEU A 1 83 ? 11.080 -6.611 38.066 1.00 67.62 83 LEU A C 1
ATOM 647 O O . LEU A 1 83 ? 11.302 -5.700 37.268 1.00 67.62 83 LEU A O 1
ATOM 651 N N . LEU A 1 84 ? 9.959 -7.334 38.021 1.00 62.03 84 LEU A N 1
ATOM 652 C CA . LEU A 1 84 ? 8.899 -7.149 37.027 1.00 62.03 84 LEU A CA 1
ATOM 653 C C . LEU A 1 84 ? 7.817 -6.161 37.487 1.00 62.03 84 LEU A C 1
ATOM 655 O O . LEU A 1 84 ? 7.093 -5.629 36.646 1.00 62.03 84 LEU A O 1
ATOM 659 N N . LEU A 1 85 ? 7.715 -5.869 38.789 1.00 54.25 85 LEU A N 1
ATOM 660 C CA . LEU A 1 85 ? 6.678 -5.019 39.381 1.00 54.25 85 LEU A CA 1
ATOM 661 C C . LEU A 1 85 ? 6.581 -3.648 38.702 1.00 54.25 85 LEU A C 1
ATOM 663 O O . LEU A 1 85 ? 5.465 -3.254 38.373 1.00 54.25 85 LEU A O 1
ATOM 667 N N . PRO A 1 86 ? 7.686 -2.932 38.401 1.00 58.06 86 PRO A N 1
ATOM 668 C CA . PRO A 1 86 ? 7.600 -1.642 37.720 1.00 58.06 86 PRO A CA 1
ATOM 669 C C . PRO A 1 86 ? 7.014 -1.761 36.308 1.00 58.06 86 PRO A C 1
ATOM 671 O O . PRO A 1 86 ? 6.224 -0.916 35.894 1.00 58.06 86 PRO A O 1
ATOM 674 N N . GLN A 1 87 ? 7.351 -2.832 35.580 1.00 63.22 87 GLN A N 1
ATOM 675 C CA . GLN A 1 87 ? 6.821 -3.096 34.238 1.00 63.22 87 GLN A CA 1
ATOM 676 C C . GLN A 1 87 ? 5.340 -3.490 34.290 1.00 63.22 87 GLN A C 1
ATOM 678 O O . GLN A 1 87 ? 4.552 -3.054 33.451 1.00 63.22 87 GLN A O 1
ATOM 683 N N . ILE A 1 88 ? 4.947 -4.274 35.296 1.00 65.06 88 ILE A N 1
ATOM 684 C CA . ILE A 1 88 ? 3.554 -4.657 35.542 1.00 65.06 88 ILE A CA 1
ATOM 685 C C . ILE A 1 88 ? 2.727 -3.424 35.917 1.00 65.06 88 ILE A C 1
ATOM 687 O O . ILE A 1 88 ? 1.675 -3.206 35.324 1.00 65.06 88 ILE A O 1
ATOM 691 N N . ILE A 1 89 ? 3.207 -2.585 36.840 1.00 60.78 89 ILE A N 1
ATOM 692 C CA . ILE A 1 89 ? 2.536 -1.343 37.250 1.00 60.78 89 ILE A CA 1
ATOM 693 C C . ILE A 1 89 ? 2.389 -0.397 36.054 1.00 60.78 89 ILE A C 1
ATOM 695 O O . ILE A 1 89 ? 1.297 0.126 35.828 1.00 60.78 89 ILE A O 1
ATOM 699 N N . ALA A 1 90 ? 3.447 -0.218 35.254 1.00 76.38 90 ALA A N 1
ATOM 700 C CA . ALA A 1 90 ? 3.384 0.582 34.035 1.00 76.38 90 ALA A CA 1
ATOM 701 C C . ALA A 1 90 ? 2.318 0.036 33.072 1.00 76.38 90 ALA A C 1
ATOM 703 O O . ALA A 1 90 ? 1.454 0.786 32.626 1.00 76.38 90 ALA A O 1
ATOM 704 N N . ARG A 1 91 ? 2.294 -1.279 32.828 1.00 80.62 91 ARG A N 1
ATOM 705 C CA . ARG A 1 91 ? 1.306 -1.914 31.946 1.00 80.62 91 ARG A CA 1
ATOM 706 C C . ARG A 1 91 ? -0.130 -1.778 32.458 1.00 80.62 91 ARG A C 1
ATOM 708 O O . ARG A 1 91 ? -1.014 -1.418 31.689 1.00 80.62 91 ARG A O 1
ATOM 715 N N . VAL A 1 92 ? -0.368 -2.008 33.749 1.00 84.75 92 VAL A N 1
ATOM 716 C CA . VAL A 1 92 ? -1.695 -1.847 34.371 1.00 84.75 92 VAL A CA 1
ATOM 717 C C . VAL A 1 92 ? -2.162 -0.392 34.293 1.00 84.75 92 VAL A C 1
ATOM 719 O O . VAL A 1 92 ? -3.336 -0.137 34.024 1.00 84.75 92 VAL A O 1
ATOM 722 N N . SER A 1 93 ? -1.252 0.566 34.483 1.00 89.44 93 SER A N 1
ATOM 723 C CA . SER A 1 93 ? -1.541 1.996 34.346 1.00 89.44 93 SER A CA 1
ATOM 724 C C . SER A 1 93 ? -1.975 2.355 32.920 1.00 89.44 93 SER A C 1
ATOM 726 O O . SER A 1 93 ? -3.015 2.988 32.729 1.00 89.44 93 SER A O 1
ATOM 728 N N . VAL A 1 94 ? -1.243 1.881 31.906 1.00 91.81 94 VAL A N 1
ATOM 729 C CA . VAL A 1 94 ? -1.575 2.116 30.490 1.00 91.81 94 VAL A CA 1
ATOM 730 C C . VAL A 1 94 ? -2.894 1.429 30.109 1.00 91.81 94 VAL A C 1
ATOM 732 O O . VAL A 1 94 ? -3.738 2.035 29.442 1.00 91.81 94 VAL A O 1
ATOM 735 N N . ASP A 1 95 ? -3.143 0.209 30.590 1.00 93.69 95 ASP A N 1
ATOM 736 C CA . ASP A 1 95 ? -4.424 -0.479 30.399 1.00 93.69 95 ASP A CA 1
ATOM 737 C C . ASP A 1 95 ? -5.578 0.323 31.022 1.00 93.69 95 ASP A C 1
ATOM 739 O O . ASP A 1 95 ? -6.598 0.546 30.371 1.00 93.69 95 ASP A O 1
ATOM 743 N N . ASN A 1 96 ? -5.418 0.824 32.252 1.00 94.56 96 ASN A N 1
ATOM 744 C CA . ASN A 1 96 ? -6.423 1.656 32.921 1.00 94.56 96 ASN A CA 1
ATOM 745 C C . ASN A 1 96 ? -6.685 2.967 32.177 1.00 94.56 96 ASN A C 1
ATOM 747 O O . ASN A 1 96 ? -7.847 3.350 32.019 1.00 94.56 96 ASN A O 1
ATOM 751 N N . ARG A 1 97 ? -5.636 3.617 31.661 1.00 95.12 97 ARG A N 1
ATOM 752 C CA . ARG A 1 97 ? -5.777 4.797 30.799 1.00 95.12 97 ARG A CA 1
ATOM 753 C C . ARG A 1 97 ? -6.582 4.468 29.545 1.00 95.12 97 ARG A C 1
ATOM 755 O O . ARG A 1 97 ? -7.507 5.200 29.212 1.00 95.12 97 ARG A O 1
ATOM 762 N N . THR A 1 98 ? -6.313 3.327 28.913 1.00 96.00 98 THR A N 1
ATOM 763 C CA . THR A 1 98 ? -7.082 2.845 27.752 1.00 96.00 98 THR A CA 1
ATOM 764 C C . THR A 1 98 ? -8.568 2.709 28.088 1.00 96.00 98 THR A C 1
ATOM 766 O O . THR A 1 98 ? -9.414 3.221 27.357 1.00 96.00 98 THR A O 1
ATOM 769 N N . ARG A 1 99 ? -8.904 2.080 29.227 1.00 95.94 99 ARG A N 1
ATOM 770 C CA . ARG A 1 99 ? -10.300 1.954 29.689 1.00 95.94 99 ARG A CA 1
ATOM 771 C C . ARG A 1 99 ? -10.951 3.317 29.900 1.00 95.94 99 ARG A C 1
ATOM 773 O O . ARG A 1 99 ? -12.091 3.518 29.487 1.00 95.94 99 ARG A O 1
ATOM 780 N N . ALA A 1 100 ? -10.239 4.247 30.535 1.00 95.44 100 ALA A N 1
ATOM 781 C CA . ALA A 1 100 ? -10.736 5.593 30.796 1.00 95.44 100 ALA A CA 1
ATOM 782 C C . ALA A 1 100 ? -11.030 6.355 29.495 1.00 95.44 100 ALA A C 1
ATOM 784 O O . ALA A 1 100 ? -12.102 6.942 29.370 1.00 95.44 100 ALA A O 1
ATOM 785 N N . LEU A 1 101 ? -10.134 6.279 28.504 1.00 95.81 101 LEU A N 1
ATOM 786 C CA . LEU A 1 101 ? -10.316 6.916 27.196 1.00 95.81 101 LEU A CA 1
ATOM 787 C C . LEU A 1 101 ? -11.529 6.350 26.450 1.00 95.81 101 LEU A C 1
ATOM 789 O O . LEU A 1 101 ? -12.362 7.110 25.960 1.00 95.81 101 LEU A O 1
ATOM 793 N N . VAL A 1 102 ? -11.687 5.022 26.421 1.00 95.25 102 VAL A N 1
ATOM 794 C CA . VAL A 1 102 ? -12.835 4.377 25.761 1.00 95.25 102 VAL A CA 1
ATOM 795 C C . VAL A 1 102 ? -14.155 4.727 26.457 1.00 95.25 102 VAL A C 1
ATOM 797 O O . VAL A 1 102 ? -15.135 5.046 25.781 1.00 95.25 102 VAL A O 1
ATOM 800 N N . LYS A 1 103 ? -14.189 4.738 27.796 1.00 93.00 103 LYS A N 1
ATOM 801 C CA . LYS A 1 103 ? -15.363 5.182 28.569 1.00 93.00 103 LYS A CA 1
ATOM 802 C C . LYS A 1 103 ? -15.665 6.667 28.349 1.00 93.00 103 LYS A C 1
ATOM 804 O O . LYS A 1 103 ? -16.829 7.036 28.223 1.00 93.00 103 LYS A O 1
ATOM 809 N N . GLY A 1 104 ? -14.634 7.501 28.217 1.00 90.81 104 GLY A N 1
ATOM 810 C CA . GLY A 1 104 ? -14.759 8.930 27.919 1.00 90.81 104 GLY A CA 1
ATOM 811 C C . GLY A 1 104 ? -15.462 9.228 26.590 1.00 90.81 104 GLY A C 1
ATOM 812 O O . GLY A 1 104 ? -16.109 10.262 26.462 1.00 90.81 104 GLY A O 1
ATOM 813 N N . LEU A 1 105 ? -15.440 8.302 25.623 1.00 91.00 105 LEU A N 1
ATOM 814 C CA . LEU A 1 105 ? -16.219 8.438 24.385 1.00 91.00 105 LEU A CA 1
ATOM 815 C C . LEU A 1 105 ? -17.737 8.356 24.610 1.00 91.00 105 LEU A C 1
ATOM 817 O O . LEU A 1 105 ? -18.501 8.687 23.703 1.00 91.00 105 LEU A O 1
ATOM 821 N N . GLN A 1 106 ? -18.199 7.842 25.752 1.00 82.75 106 GLN A N 1
ATOM 822 C CA . GLN A 1 106 ? -19.624 7.655 26.049 1.00 82.75 106 GLN A CA 1
ATOM 823 C C . GLN A 1 106 ? -20.235 8.846 26.790 1.00 82.75 106 GLN A C 1
ATOM 825 O O . GLN A 1 106 ? -21.432 9.079 26.663 1.00 82.75 106 GLN A O 1
ATOM 830 N N . SER A 1 107 ? -19.430 9.595 27.545 1.00 76.81 107 SER A N 1
ATOM 831 C CA . SER A 1 107 ? -19.907 10.665 28.428 1.00 76.81 107 SER A CA 1
ATOM 832 C C . SER A 1 107 ? -20.108 12.015 27.736 1.00 76.81 107 SER A C 1
ATOM 834 O O . SER A 1 107 ? -20.661 12.928 28.342 1.00 76.81 107 SER A O 1
ATOM 836 N N . VAL A 1 108 ? -19.659 12.160 26.488 1.00 79.19 108 VAL A N 1
ATOM 837 C CA . VAL A 1 108 ? -19.646 13.437 25.765 1.00 79.19 108 VAL A CA 1
ATOM 838 C C . VAL A 1 108 ? -20.691 13.433 24.649 1.00 79.19 108 VAL A C 1
ATOM 840 O O . VAL A 1 108 ? -20.741 12.508 23.836 1.00 79.19 108 VAL A O 1
ATOM 843 N N . THR A 1 109 ? -21.512 14.483 24.603 1.00 76.75 109 THR A N 1
ATOM 844 C CA . THR A 1 109 ? -22.525 14.717 23.559 1.00 76.75 109 THR A CA 1
ATOM 845 C C . THR A 1 109 ? -22.104 15.781 22.544 1.00 76.75 109 THR A C 1
ATOM 847 O O . THR A 1 109 ? -22.557 15.735 21.403 1.00 76.75 109 THR A O 1
ATOM 850 N N . ASP A 1 110 ? -21.220 16.708 22.928 1.00 84.94 110 ASP A N 1
ATOM 851 C CA . ASP A 1 110 ? -20.680 17.736 22.035 1.00 84.94 110 ASP A CA 1
ATOM 852 C C . ASP A 1 110 ? -19.742 17.134 20.976 1.00 84.94 110 ASP A C 1
ATOM 854 O O . ASP A 1 110 ? -18.818 16.378 21.287 1.00 84.94 110 ASP A O 1
ATOM 858 N N . VAL A 1 111 ? -19.972 17.494 19.712 1.00 84.62 111 VAL A N 1
ATOM 859 C CA . VAL A 1 111 ? -19.270 16.921 18.555 1.00 84.62 111 VAL A CA 1
ATOM 860 C C . VAL A 1 111 ? -17.787 17.295 18.533 1.00 84.62 111 VAL A C 1
ATOM 862 O O . VAL A 1 111 ? -16.954 16.439 18.244 1.00 84.62 111 VAL A O 1
ATOM 865 N N . ARG A 1 112 ? -17.423 18.538 18.877 1.00 83.75 112 ARG A N 1
ATOM 866 C CA . ARG A 1 112 ? -16.018 18.982 18.851 1.00 83.75 112 ARG A CA 1
ATOM 867 C C . ARG A 1 112 ? -15.214 18.309 19.955 1.00 83.75 112 ARG A C 1
ATOM 869 O O . ARG A 1 112 ? -14.099 17.847 19.713 1.00 83.75 112 ARG A O 1
ATOM 876 N N . LEU A 1 113 ? -15.795 18.203 21.149 1.00 89.56 113 LEU A N 1
ATOM 877 C CA . LEU A 1 113 ? -15.192 17.464 22.254 1.00 89.56 113 LEU A CA 1
ATOM 878 C C . LEU A 1 113 ? -15.066 15.970 21.924 1.00 89.56 113 LEU A C 1
ATOM 880 O O . LEU A 1 113 ? -14.044 15.367 22.248 1.00 89.56 113 LEU A O 1
ATOM 884 N N . LEU A 1 114 ? -16.052 15.372 21.245 1.00 92.25 114 LEU A N 1
ATOM 885 C CA . LEU A 1 114 ? -15.970 13.983 20.783 1.00 92.25 114 LEU A CA 1
ATOM 886 C C . LEU A 1 114 ? -14.806 13.764 19.813 1.00 92.25 114 LEU A C 1
ATOM 888 O O . LEU A 1 114 ? -14.068 12.796 19.992 1.00 92.25 114 LEU A O 1
ATOM 892 N N . THR A 1 115 ? -14.605 14.657 18.840 1.00 94.44 115 THR A N 1
ATOM 893 C CA . THR A 1 115 ? -13.467 14.578 17.910 1.00 94.44 115 THR A CA 1
ATOM 894 C C . THR A 1 115 ? -12.144 14.564 18.672 1.00 94.44 115 THR A C 1
ATOM 896 O O . THR A 1 115 ? -11.364 13.627 18.507 1.00 94.44 115 THR A O 1
ATOM 899 N N . GLY A 1 116 ? -11.941 15.505 19.602 1.00 94.44 116 GLY A N 1
ATOM 900 C CA . GLY A 1 116 ? -10.726 15.553 20.423 1.00 94.44 116 GLY A CA 1
ATOM 901 C C . GLY A 1 116 ? -10.506 14.295 21.276 1.00 94.44 116 GLY A C 1
ATOM 902 O O . GLY A 1 116 ? -9.377 13.834 21.418 1.00 94.44 116 GLY A O 1
ATOM 903 N N . ARG A 1 117 ? -11.572 13.671 21.801 1.00 95.19 117 ARG A N 1
ATOM 904 C CA . ARG A 1 117 ? -11.466 12.403 22.553 1.00 95.19 117 ARG A CA 1
ATOM 905 C C . ARG A 1 117 ? -11.102 11.210 21.676 1.00 95.19 117 ARG A C 1
ATOM 907 O O . ARG A 1 117 ? -10.373 10.325 22.120 1.00 95.19 117 ARG A O 1
ATOM 914 N N . VAL A 1 118 ? -11.608 11.165 20.445 1.00 97.00 118 VAL A N 1
ATOM 915 C CA . VAL A 1 118 ? -11.236 10.127 19.474 1.00 97.00 118 VAL A CA 1
ATOM 916 C C . VAL A 1 118 ? -9.770 10.282 19.061 1.00 97.00 118 VAL A C 1
ATOM 918 O O . VAL A 1 118 ? -9.057 9.282 18.960 1.00 97.00 118 VAL A O 1
ATOM 921 N N . GLU A 1 119 ? -9.298 11.515 18.880 1.00 96.56 119 GLU A N 1
ATOM 922 C CA . GLU A 1 119 ? -7.887 11.802 18.603 1.00 96.56 119 GLU A CA 1
ATOM 923 C C . GLU A 1 119 ? -6.989 11.441 19.797 1.00 96.56 119 GLU A C 1
ATOM 925 O O . GLU A 1 119 ? -5.972 10.778 19.613 1.00 96.56 119 GLU A O 1
ATOM 930 N N . GLU A 1 120 ? -7.399 11.751 21.032 1.00 96.25 120 GLU A N 1
ATOM 931 C CA . GLU A 1 120 ? -6.677 11.352 22.250 1.00 96.25 120 GLU A CA 1
ATOM 932 C C . GLU A 1 120 ? -6.541 9.822 22.362 1.00 96.25 120 GLU A C 1
ATOM 934 O O . GLU A 1 120 ? -5.458 9.305 22.652 1.00 96.25 120 GLU A O 1
ATOM 939 N N . LEU A 1 121 ? -7.620 9.082 22.072 1.00 96.94 121 LEU A N 1
ATOM 940 C CA . LEU A 1 121 ? -7.580 7.621 21.999 1.00 96.94 121 LEU A CA 1
ATOM 941 C C . LEU A 1 121 ? -6.631 7.138 20.894 1.00 96.94 121 LEU A C 1
ATOM 943 O O . LEU A 1 121 ? -5.886 6.185 21.111 1.00 96.94 121 LEU A O 1
ATOM 947 N N . SER A 1 122 ? -6.641 7.782 19.729 1.00 97.56 122 SER A N 1
ATOM 948 C CA . SER A 1 122 ? -5.783 7.421 18.594 1.00 97.56 122 SER A CA 1
ATOM 949 C C . SER A 1 122 ? -4.303 7.599 18.935 1.00 97.56 122 SER A C 1
ATOM 951 O O . SER A 1 122 ? -3.523 6.658 18.779 1.00 97.56 122 SER A O 1
ATOM 953 N N . CYS A 1 123 ? -3.929 8.742 19.515 1.00 96.25 123 CYS A N 1
ATOM 954 C CA . CYS A 1 123 ? -2.577 8.999 20.010 1.00 96.25 123 CYS A CA 1
ATOM 955 C C . CYS A 1 123 ? -2.138 7.951 21.042 1.00 96.25 123 CYS A C 1
ATOM 957 O O . CYS A 1 123 ? -1.055 7.379 20.925 1.00 96.25 123 CYS A O 1
ATOM 959 N N . HIS A 1 124 ? -3.002 7.632 22.011 1.00 96.38 124 HIS A N 1
ATOM 960 C CA . HIS A 1 124 ? -2.713 6.612 23.022 1.00 96.38 124 HIS A CA 1
ATOM 961 C C . HIS A 1 124 ? -2.516 5.216 22.406 1.00 96.38 124 HIS A C 1
ATOM 963 O O . HIS A 1 124 ? -1.587 4.502 22.773 1.00 96.38 124 HIS A O 1
ATOM 969 N N . LEU A 1 125 ? -3.351 4.819 21.440 1.00 95.75 125 LEU A N 1
ATOM 970 C CA . LEU A 1 125 ? -3.229 3.528 20.749 1.00 95.75 125 LEU A CA 1
ATOM 971 C C . LEU A 1 125 ? -2.009 3.447 19.817 1.00 95.75 125 LEU A C 1
ATOM 973 O O . LEU A 1 125 ? -1.517 2.347 19.549 1.00 95.75 125 LEU A O 1
ATOM 977 N N . LEU A 1 126 ? -1.536 4.58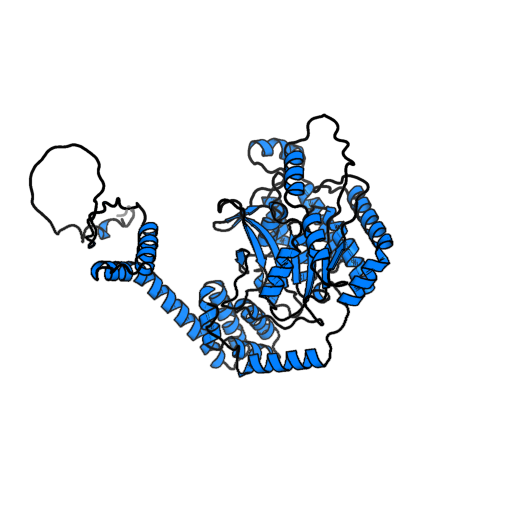5 19.305 1.00 93.19 126 LEU A N 1
ATOM 978 C CA . LEU A 1 126 ? -0.291 4.689 18.546 1.00 93.19 126 LEU A CA 1
ATOM 979 C C . LEU A 1 126 ? 0.937 4.500 19.437 1.00 93.19 126 LEU A C 1
ATOM 981 O O . LEU A 1 126 ? 1.863 3.787 19.045 1.00 93.19 126 LEU A O 1
ATOM 985 N N . GLU A 1 127 ? 0.931 5.125 20.615 1.00 93.00 127 GLU A N 1
ATOM 986 C CA . GLU A 1 127 ? 2.016 5.048 21.595 1.00 93.00 127 GLU A CA 1
ATOM 987 C C . GLU A 1 127 ? 2.082 3.665 22.265 1.00 93.00 127 GLU A C 1
ATOM 989 O O . GLU A 1 127 ? 3.165 3.091 22.381 1.00 93.00 127 GLU A O 1
ATOM 994 N N . PHE A 1 128 ? 0.922 3.090 22.611 1.00 94.00 128 PHE A N 1
ATOM 995 C CA . PHE A 1 128 ? 0.789 1.827 23.348 1.00 94.00 128 PHE A CA 1
ATOM 996 C C . PHE A 1 128 ? -0.034 0.774 22.579 1.00 94.00 128 PHE A C 1
ATOM 998 O O . PHE A 1 128 ? -1.147 0.404 22.988 1.00 94.00 128 PHE A O 1
ATOM 1005 N N . PRO A 1 129 ? 0.474 0.252 21.448 1.00 91.75 129 PRO A N 1
ATOM 1006 C CA . PRO A 1 129 ? -0.274 -0.630 20.549 1.00 91.75 129 PRO A CA 1
ATOM 1007 C C . PRO A 1 129 ? -0.675 -1.985 21.153 1.00 91.75 129 PRO A C 1
ATOM 1009 O O . PRO A 1 129 ? -1.561 -2.662 20.619 1.00 91.75 129 PRO A O 1
ATOM 1012 N N . GLU A 1 130 ? -0.048 -2.410 22.246 1.00 89.50 130 GLU A N 1
ATOM 1013 C CA . GLU A 1 130 ? -0.408 -3.595 23.028 1.00 89.50 130 GLU A CA 1
ATOM 1014 C C . GLU A 1 130 ? -1.773 -3.461 23.719 1.00 89.50 130 GLU A C 1
ATOM 1016 O O . GLU A 1 130 ? -2.451 -4.466 23.942 1.00 89.50 130 GLU A O 1
ATOM 1021 N N . THR A 1 131 ? -2.230 -2.233 23.982 1.00 93.62 131 THR A N 1
ATOM 1022 C CA . THR A 1 131 ? -3.499 -1.975 24.682 1.00 93.62 131 THR A CA 1
ATOM 1023 C C . THR A 1 131 ? -4.731 -2.040 23.788 1.00 93.62 131 THR A C 1
ATOM 1025 O O . THR A 1 131 ? -5.861 -2.032 24.276 1.00 93.62 131 THR A O 1
ATOM 1028 N N . ARG A 1 132 ? -4.560 -2.219 22.474 1.00 93.75 132 ARG A N 1
ATOM 1029 C CA . ARG A 1 132 ? -5.679 -2.383 21.527 1.00 93.75 132 ARG A CA 1
ATOM 1030 C C . ARG A 1 132 ? -6.612 -3.528 21.910 1.00 93.75 132 ARG A C 1
ATOM 1032 O O . ARG A 1 132 ? -7.821 -3.414 21.746 1.00 93.75 132 ARG A O 1
ATOM 1039 N N . GLY A 1 133 ? -6.066 -4.617 22.459 1.00 93.38 133 GLY A N 1
ATOM 1040 C CA . GLY A 1 133 ? -6.876 -5.722 22.975 1.00 93.38 133 GLY A CA 1
ATOM 1041 C C . GLY A 1 133 ? -7.790 -5.289 24.127 1.00 93.38 133 GLY A C 1
ATOM 1042 O O . GLY A 1 133 ? -8.934 -5.728 24.195 1.00 93.38 133 GLY A O 1
ATOM 1043 N N . VAL A 1 134 ? -7.321 -4.386 24.994 1.00 94.62 134 VAL A N 1
ATOM 1044 C CA . VAL A 1 134 ? -8.131 -3.780 26.061 1.00 94.62 134 VAL A CA 1
ATOM 1045 C C . VAL A 1 134 ? -9.184 -2.853 25.464 1.00 94.62 134 VAL A C 1
ATOM 1047 O O . VAL A 1 134 ? -10.350 -2.970 25.824 1.00 94.62 134 VAL A O 1
ATOM 1050 N N . ALA A 1 135 ? -8.822 -2.007 24.496 1.00 95.19 135 ALA A N 1
ATOM 1051 C CA . ALA A 1 135 ? -9.781 -1.124 23.831 1.00 95.19 135 ALA A CA 1
ATOM 1052 C C . ALA A 1 135 ? -10.944 -1.901 23.185 1.00 95.19 135 ALA A C 1
ATOM 1054 O O . ALA A 1 135 ? -12.105 -1.519 23.333 1.00 95.19 135 ALA A O 1
ATOM 1055 N N . VAL A 1 136 ? -10.658 -3.029 22.519 1.00 93.69 136 VAL A N 1
ATOM 1056 C CA . VAL A 1 136 ? -11.712 -3.887 21.953 1.00 93.69 136 VAL A CA 1
ATOM 1057 C C . VAL A 1 136 ? -12.575 -4.515 23.052 1.00 93.69 136 VAL A C 1
ATOM 1059 O O . VAL A 1 136 ? -13.799 -4.479 22.937 1.00 93.69 136 VAL A O 1
ATOM 1062 N N . LYS A 1 137 ? -11.971 -5.023 24.139 1.00 92.69 137 LYS A N 1
ATOM 1063 C CA . LYS A 1 137 ? -12.709 -5.574 25.295 1.00 92.69 137 LYS A CA 1
ATOM 1064 C C . LYS A 1 137 ? -13.636 -4.543 25.949 1.00 92.69 137 LYS A C 1
ATOM 1066 O O . LYS A 1 137 ? -14.751 -4.882 26.324 1.00 92.69 137 LYS A O 1
ATOM 1071 N N . GLU A 1 138 ? -13.221 -3.281 26.010 1.00 93.81 138 GLU A N 1
ATOM 1072 C CA . GLU A 1 138 ? -14.022 -2.156 26.521 1.00 93.81 138 GLU A CA 1
ATOM 1073 C C . GLU A 1 138 ? -15.028 -1.603 25.489 1.00 93.81 138 GLU A C 1
ATOM 1075 O O . GLU A 1 138 ? -15.571 -0.512 25.657 1.00 93.81 138 GLU A O 1
ATOM 1080 N N . ARG A 1 139 ? -15.308 -2.348 24.411 1.00 93.12 139 ARG A N 1
ATOM 1081 C CA . ARG A 1 139 ? -16.292 -2.004 23.369 1.00 93.12 139 ARG A CA 1
ATOM 1082 C C . ARG A 1 139 ? -15.986 -0.707 22.605 1.00 93.12 139 ARG A C 1
ATOM 1084 O O . ARG A 1 139 ? -16.908 -0.024 22.150 1.00 93.12 139 ARG A O 1
ATOM 1091 N N . ALA A 1 140 ? -14.705 -0.398 22.376 1.00 94.56 140 ALA A N 1
ATOM 1092 C CA . ALA A 1 140 ? -14.317 0.731 21.526 1.00 94.56 140 ALA A CA 1
ATOM 1093 C C . ALA A 1 140 ? -14.883 0.607 20.099 1.00 94.56 140 ALA A C 1
ATOM 1095 O O . ALA A 1 140 ? -15.391 1.585 19.559 1.00 94.56 140 ALA A O 1
ATOM 1096 N N . LEU A 1 141 ? -14.863 -0.596 19.507 1.00 94.44 141 LEU A N 1
ATOM 1097 C CA . LEU A 1 141 ? -15.319 -0.834 18.129 1.00 94.44 141 LEU A CA 1
ATOM 1098 C C . LEU A 1 141 ? -16.800 -0.466 17.898 1.00 94.44 141 LEU A C 1
ATOM 1100 O O . LEU A 1 141 ? -17.045 0.436 17.094 1.00 94.44 141 LEU A O 1
ATOM 1104 N N . PRO A 1 142 ? -17.781 -1.041 18.630 1.00 94.69 142 PRO A N 1
ATOM 1105 C CA . PRO A 1 142 ? -19.182 -0.622 18.546 1.00 94.69 142 PRO A CA 1
ATOM 1106 C C . PRO A 1 142 ? -19.388 0.887 18.703 1.00 94.69 142 PRO A C 1
ATOM 1108 O O . PRO A 1 142 ? -20.247 1.495 18.060 1.00 94.69 142 PRO A O 1
ATOM 1111 N N . ARG A 1 143 ? -18.618 1.528 19.593 1.00 93.44 143 ARG A N 1
ATOM 1112 C CA . ARG A 1 143 ? -18.738 2.969 19.830 1.00 93.44 143 ARG A CA 1
ATOM 1113 C C . ARG A 1 143 ? -18.222 3.776 18.642 1.00 93.44 143 ARG A C 1
ATOM 1115 O O . ARG A 1 143 ? -18.944 4.649 18.168 1.00 93.44 143 ARG A O 1
ATOM 1122 N N . LEU A 1 144 ? -17.025 3.468 18.154 1.00 96.00 144 LEU A N 1
ATOM 1123 C CA . LEU A 1 144 ? -16.416 4.139 17.008 1.00 96.00 144 LEU A CA 1
ATOM 1124 C C . LEU A 1 144 ? -17.262 3.953 15.741 1.00 96.00 144 LEU A C 1
ATOM 1126 O O . LEU A 1 144 ? -17.545 4.927 15.054 1.00 96.00 144 LEU A O 1
ATOM 1130 N N . LEU A 1 145 ? -17.773 2.749 15.468 1.00 95.69 145 LEU A N 1
ATOM 1131 C CA . LEU A 1 145 ? -18.624 2.505 14.296 1.00 95.69 145 LEU A CA 1
ATOM 1132 C C . LEU A 1 145 ? -19.932 3.307 14.324 1.00 95.69 145 LEU A C 1
ATOM 1134 O O . LEU A 1 145 ? -20.382 3.770 13.274 1.00 95.69 145 LEU A O 1
ATOM 1138 N N . ARG A 1 146 ? -20.518 3.520 15.511 1.00 93.12 146 ARG A N 1
ATOM 1139 C CA . ARG A 1 146 ? -21.671 4.419 15.691 1.00 93.12 146 ARG A CA 1
ATOM 1140 C C . ARG A 1 146 ? -21.295 5.883 15.489 1.00 93.12 146 ARG A C 1
ATOM 1142 O O . ARG A 1 146 ? -22.019 6.588 14.797 1.00 93.12 146 ARG A O 1
ATOM 1149 N N . LEU A 1 147 ? -20.163 6.329 16.038 1.00 94.06 147 LEU A N 1
ATOM 1150 C CA . LEU A 1 147 ? -19.665 7.697 15.834 1.00 94.06 147 LEU A CA 1
ATOM 1151 C C . LEU A 1 147 ? -19.362 7.987 14.358 1.00 94.06 147 LEU A C 1
ATOM 1153 O O . LEU A 1 147 ? -19.601 9.096 13.897 1.00 94.06 147 LEU A O 1
ATOM 1157 N N . ARG A 1 148 ? -18.935 6.978 13.587 1.00 94.12 148 ARG A N 1
ATOM 1158 C CA . ARG A 1 148 ? -18.725 7.092 12.135 1.00 94.12 148 ARG A CA 1
ATOM 1159 C C . ARG A 1 148 ? -19.999 7.457 11.361 1.00 94.12 148 ARG A C 1
ATOM 1161 O O . ARG A 1 148 ? -19.890 7.961 10.252 1.00 94.12 148 ARG A O 1
ATOM 1168 N N . GLN A 1 149 ? -21.185 7.196 11.919 1.00 91.62 149 GLN A N 1
ATOM 1169 C CA . GLN A 1 149 ? -22.470 7.540 11.295 1.00 91.62 149 GLN A CA 1
ATOM 1170 C C . GLN A 1 149 ? -22.887 9.001 11.534 1.00 91.62 149 GLN A C 1
ATOM 1172 O O . GLN A 1 149 ? -23.912 9.426 11.011 1.00 91.62 149 GLN A O 1
ATOM 1177 N N . ALA A 1 150 ? -22.138 9.765 12.337 1.00 90.12 150 ALA A N 1
ATOM 1178 C CA . ALA A 1 150 ? -22.407 11.184 12.545 1.00 90.12 150 ALA A CA 1
ATOM 1179 C C . ALA A 1 150 ? -22.202 11.979 11.247 1.00 90.12 150 ALA A C 1
ATOM 1181 O O . ALA A 1 150 ? -21.375 11.605 10.420 1.00 90.12 150 ALA A O 1
ATOM 1182 N N . SER A 1 151 ? -22.906 13.101 11.091 1.00 90.00 151 SER A N 1
ATOM 1183 C CA . SER A 1 151 ? -22.815 13.956 9.895 1.00 90.00 151 SER A CA 1
ATOM 1184 C C . SER A 1 151 ? -21.595 14.889 9.874 1.00 90.00 151 SER A C 1
ATOM 1186 O O . SER A 1 151 ? -21.453 15.662 8.934 1.00 90.00 151 SER A O 1
ATOM 1188 N N . ASP A 1 152 ? -20.735 14.847 10.898 1.00 94.38 152 ASP A N 1
ATOM 1189 C CA . ASP A 1 152 ? -19.578 15.739 11.043 1.00 94.38 152 ASP A CA 1
ATOM 1190 C C . ASP A 1 152 ? -18.315 15.157 10.369 1.00 94.38 152 ASP A C 1
ATOM 1192 O O . ASP A 1 152 ? -17.808 14.122 10.817 1.00 94.38 152 ASP A O 1
ATOM 1196 N N . PRO A 1 153 ? -17.779 15.787 9.303 1.00 95.00 153 PRO A N 1
ATOM 1197 C CA . PRO A 1 153 ? -16.634 15.242 8.569 1.00 95.00 153 PRO A CA 1
ATOM 1198 C C . PRO A 1 153 ? -15.329 15.130 9.384 1.00 95.00 153 PRO A C 1
ATOM 1200 O O . PRO A 1 153 ? -14.658 14.099 9.254 1.00 95.00 153 PRO A O 1
ATOM 1203 N N . PRO A 1 154 ? -14.940 16.111 10.230 1.00 95.94 154 PRO A N 1
ATOM 1204 C CA . PRO A 1 154 ? -13.774 15.981 11.108 1.00 95.94 154 PRO A CA 1
ATOM 1205 C C . PRO A 1 154 ? -13.868 14.786 12.060 1.00 95.94 154 PRO A C 1
ATOM 1207 O O . PRO A 1 154 ? -12.925 13.996 12.151 1.00 95.94 154 PRO A O 1
ATOM 1210 N N . LEU A 1 155 ? -15.020 14.597 12.712 1.00 95.88 155 LEU A N 1
ATOM 1211 C CA . LEU A 1 155 ? -15.262 13.443 13.572 1.00 95.88 155 LEU A CA 1
ATOM 1212 C C . LEU A 1 155 ? -15.165 12.134 12.784 1.00 95.88 155 LEU A C 1
ATOM 1214 O O . LEU A 1 155 ? -14.500 11.199 13.226 1.00 95.88 155 LEU A O 1
ATOM 1218 N N . GLN A 1 156 ? -15.782 12.055 11.601 1.00 96.75 156 GLN A N 1
ATOM 1219 C CA . GLN A 1 156 ? -15.687 10.867 10.746 1.00 96.75 156 GLN A CA 1
ATOM 1220 C C . GLN A 1 156 ? -14.235 10.539 10.377 1.00 96.75 156 GLN A C 1
ATOM 1222 O O . GLN A 1 156 ? -13.850 9.368 10.393 1.00 96.75 156 GLN A O 1
ATOM 1227 N N . ALA A 1 157 ? -13.427 11.552 10.055 1.00 97.19 157 ALA A N 1
ATOM 1228 C CA . ALA A 1 157 ? -12.014 11.380 9.740 1.00 97.19 157 ALA A CA 1
ATOM 1229 C C . ALA A 1 157 ? -11.234 10.816 10.938 1.00 97.19 157 ALA A C 1
ATOM 1231 O O . ALA A 1 157 ? -10.583 9.779 10.792 1.00 97.19 157 ALA A O 1
ATOM 1232 N N . ALA A 1 158 ? -11.370 11.428 12.119 1.00 97.81 158 ALA A N 1
ATOM 1233 C CA . ALA A 1 158 ? -10.734 10.957 13.350 1.00 97.81 158 ALA A CA 1
ATOM 1234 C C . ALA A 1 158 ? -11.176 9.528 13.716 1.00 97.81 158 ALA A C 1
ATOM 1236 O O . ALA A 1 158 ? -10.364 8.681 14.083 1.00 97.81 158 ALA A O 1
ATOM 1237 N N . VAL A 1 159 ? -12.464 9.214 13.551 1.00 97.81 159 VAL A N 1
ATOM 1238 C CA . VAL A 1 159 ? -13.010 7.878 13.821 1.00 97.81 159 VAL A CA 1
ATOM 1239 C C . VAL A 1 159 ? -12.457 6.827 12.860 1.00 97.81 159 VAL A C 1
ATOM 1241 O O . VAL A 1 159 ? -12.177 5.710 13.293 1.00 97.81 159 VAL A O 1
ATOM 1244 N N . ARG A 1 160 ? -12.278 7.142 11.570 1.00 98.12 160 ARG A N 1
ATOM 1245 C CA . ARG A 1 160 ? -11.659 6.201 10.620 1.00 98.12 160 ARG A CA 1
ATOM 1246 C C . ARG A 1 160 ? -10.216 5.877 10.993 1.00 98.12 160 ARG A C 1
ATOM 1248 O O . ARG A 1 160 ? -9.833 4.709 10.936 1.00 98.12 160 ARG A O 1
ATOM 1255 N N . GLU A 1 161 ? -9.446 6.879 11.407 1.00 98.06 161 GLU A N 1
ATOM 1256 C CA . GLU A 1 161 ? -8.087 6.674 11.911 1.00 98.06 161 GLU A CA 1
ATOM 1257 C C . GLU A 1 161 ? -8.091 5.787 13.165 1.00 98.06 161 GLU A C 1
ATOM 1259 O O . GLU A 1 161 ? -7.397 4.769 13.203 1.00 98.06 161 GLU A O 1
ATOM 1264 N N . ALA A 1 162 ? -8.951 6.091 14.142 1.00 98.12 162 ALA A N 1
ATOM 1265 C CA . ALA A 1 162 ? -9.101 5.285 15.351 1.00 98.12 162 ALA A CA 1
ATOM 1266 C C . ALA A 1 162 ? -9.482 3.827 15.034 1.00 98.12 162 ALA A C 1
ATOM 1268 O O . ALA A 1 162 ? -8.919 2.895 15.607 1.00 98.12 162 ALA A O 1
ATOM 1269 N N . LEU A 1 163 ? -10.403 3.600 14.090 1.00 97.88 163 LEU A N 1
ATOM 1270 C CA . LEU A 1 163 ? -10.778 2.258 13.631 1.00 97.88 163 LEU A CA 1
ATOM 1271 C C . LEU A 1 163 ? -9.590 1.524 12.992 1.00 97.88 163 LEU A C 1
ATOM 1273 O O . LEU A 1 163 ? -9.350 0.357 13.319 1.00 97.88 163 LEU A O 1
ATOM 1277 N N . ALA A 1 164 ? -8.811 2.204 12.144 1.00 97.50 164 ALA A N 1
ATOM 1278 C CA . ALA A 1 164 ? -7.604 1.645 11.539 1.00 97.50 164 ALA A CA 1
ATOM 1279 C C . ALA A 1 164 ? -6.537 1.289 12.588 1.00 97.50 164 ALA A C 1
ATOM 1281 O O . ALA A 1 164 ? -5.858 0.269 12.449 1.00 97.50 164 ALA A O 1
ATOM 1282 N N . LEU A 1 165 ? -6.426 2.083 13.659 1.00 97.31 165 LEU A N 1
ATOM 1283 C CA . LEU A 1 165 ? -5.536 1.823 14.788 1.00 97.31 165 LEU A CA 1
ATOM 1284 C C . LEU A 1 165 ? -6.001 0.661 15.654 1.00 97.31 165 LEU A C 1
ATOM 1286 O O . LEU A 1 165 ? -5.187 -0.171 16.047 1.00 97.31 165 LEU A O 1
ATOM 1290 N N . VAL A 1 166 ? -7.297 0.543 15.929 1.00 96.50 166 VAL A N 1
ATOM 1291 C CA . VAL A 1 166 ? -7.818 -0.635 16.632 1.00 96.50 166 VAL A CA 1
ATOM 1292 C C . VAL A 1 166 ? -7.567 -1.903 15.802 1.00 96.50 166 VAL A C 1
ATOM 1294 O O . VAL A 1 166 ? -7.221 -2.943 16.363 1.00 96.50 166 VAL A O 1
ATOM 1297 N N . GLY A 1 167 ? -7.618 -1.786 14.473 1.00 95.56 167 GLY A N 1
ATOM 1298 C CA . GLY A 1 167 ? -7.383 -2.863 13.509 1.00 95.56 167 GLY A CA 1
ATOM 1299 C C . GLY A 1 167 ? -8.644 -3.288 12.755 1.00 95.56 167 GLY A C 1
ATOM 1300 O O . GLY A 1 167 ? -8.643 -4.328 12.099 1.00 95.56 167 GLY A O 1
ATOM 1301 N N . TYR A 1 168 ? -9.721 -2.501 12.854 1.00 95.44 168 TYR A N 1
ATOM 1302 C CA . TYR A 1 168 ? -10.956 -2.747 12.121 1.00 95.44 168 TYR A CA 1
ATOM 1303 C C . TYR A 1 168 ? -10.748 -2.500 10.629 1.00 95.44 168 TYR A C 1
ATOM 1305 O O . TYR A 1 168 ? -10.154 -1.497 10.221 1.00 95.44 168 TYR A O 1
ATOM 1313 N N . THR A 1 169 ? -11.268 -3.409 9.811 1.00 93.62 169 THR A N 1
ATOM 1314 C CA . THR A 1 169 ? -11.178 -3.324 8.355 1.00 93.62 169 THR A CA 1
ATOM 1315 C C . THR A 1 169 ? -12.569 -3.477 7.766 1.00 93.62 169 THR A C 1
ATOM 1317 O O . THR A 1 169 ? -13.247 -4.471 8.018 1.00 93.62 169 THR A O 1
ATOM 1320 N N . ASP A 1 170 ? -12.989 -2.483 6.983 1.00 93.44 170 ASP A N 1
ATOM 1321 C CA . ASP A 1 170 ? -14.264 -2.530 6.275 1.00 93.44 170 ASP A CA 1
ATOM 1322 C C . ASP A 1 170 ? -14.279 -3.663 5.230 1.00 93.44 170 ASP A C 1
ATOM 1324 O O . ASP A 1 170 ? -13.224 -4.053 4.709 1.00 93.44 170 ASP A O 1
ATOM 1328 N N . PRO A 1 171 ? -15.463 -4.193 4.879 1.00 94.31 171 PRO A N 1
ATOM 1329 C CA . PRO A 1 171 ? -15.599 -5.104 3.752 1.00 94.31 171 PRO A CA 1
ATOM 1330 C C . PRO A 1 171 ? -15.043 -4.503 2.453 1.00 94.31 171 PRO A C 1
ATOM 1332 O O . PRO A 1 171 ? -15.145 -3.300 2.209 1.00 94.31 171 PRO A O 1
ATOM 1335 N N . VAL A 1 172 ? -14.484 -5.355 1.592 1.00 95.69 172 VAL A N 1
ATOM 1336 C CA . VAL A 1 172 ? -13.970 -4.943 0.274 1.00 95.69 172 VAL A CA 1
ATOM 1337 C C . VAL A 1 172 ? -15.071 -4.345 -0.602 1.00 95.69 172 VAL A C 1
ATOM 1339 O O . VAL A 1 172 ? -16.240 -4.728 -0.491 1.00 95.69 172 VAL A O 1
ATOM 1342 N N . ARG A 1 173 ? -14.712 -3.432 -1.511 1.00 92.06 173 ARG A N 1
ATOM 1343 C CA . ARG A 1 173 ? -15.705 -2.735 -2.350 1.00 92.06 173 ARG A CA 1
ATOM 1344 C C . ARG A 1 173 ? -16.236 -3.614 -3.491 1.00 92.06 173 ARG A C 1
ATOM 1346 O O . ARG A 1 173 ? -17.348 -3.392 -3.969 1.00 92.06 173 ARG A O 1
ATOM 1353 N N . GLY A 1 174 ? -15.438 -4.585 -3.940 1.00 92.62 174 GLY A N 1
ATOM 1354 C CA . GLY A 1 174 ? -15.778 -5.531 -5.006 1.00 92.62 174 GLY A CA 1
ATOM 1355 C C . GLY A 1 174 ? -16.500 -6.793 -4.519 1.00 92.62 174 GLY A C 1
ATOM 1356 O O . GLY A 1 174 ? -16.869 -6.917 -3.350 1.00 92.62 174 GLY A O 1
ATOM 1357 N N . ARG A 1 175 ? -16.684 -7.761 -5.426 1.00 94.12 175 ARG A N 1
ATOM 1358 C CA . ARG A 1 175 ? -17.169 -9.118 -5.096 1.00 94.12 175 ARG A CA 1
ATOM 1359 C C . ARG A 1 175 ? -16.138 -9.947 -4.315 1.00 94.12 175 ARG A C 1
ATOM 1361 O O . ARG A 1 175 ? -16.512 -10.944 -3.705 1.00 94.12 175 ARG A O 1
ATOM 1368 N N . GLY A 1 176 ? -14.872 -9.529 -4.343 1.00 97.06 176 GLY A N 1
ATOM 1369 C CA . GLY A 1 176 ? -13.743 -10.078 -3.594 1.00 97.06 176 GLY A CA 1
ATOM 1370 C C . GLY A 1 176 ? -12.601 -9.058 -3.508 1.00 97.06 176 GLY A C 1
ATOM 1371 O O . GLY A 1 176 ? -12.777 -7.893 -3.860 1.00 97.06 176 GLY A O 1
ATOM 1372 N N . ILE A 1 177 ? -11.437 -9.485 -3.018 1.00 98.44 177 ILE A N 1
ATOM 1373 C CA . ILE A 1 177 ? -10.284 -8.604 -2.778 1.00 98.44 177 ILE A CA 1
ATOM 1374 C C . ILE A 1 177 ? -9.609 -8.245 -4.108 1.00 98.44 177 ILE A C 1
ATOM 1376 O O . ILE A 1 177 ? -9.244 -9.140 -4.875 1.00 98.44 177 ILE A O 1
ATOM 1380 N N . ARG A 1 178 ? -9.414 -6.949 -4.369 1.00 98.69 178 ARG A N 1
ATOM 1381 C CA . ARG A 1 178 ? -8.687 -6.448 -5.546 1.00 98.69 178 ARG A CA 1
ATOM 1382 C C . ARG A 1 178 ? -7.331 -5.894 -5.122 1.00 98.69 178 ARG A C 1
ATOM 1384 O O . ARG A 1 178 ? -7.269 -4.956 -4.327 1.00 98.69 178 ARG A O 1
ATOM 1391 N N . VAL A 1 179 ? -6.259 -6.472 -5.650 1.00 98.81 179 VAL A N 1
ATOM 1392 C CA . VAL A 1 179 ? -4.876 -6.202 -5.239 1.00 98.81 179 VAL A CA 1
ATOM 1393 C C . VAL A 1 179 ? -4.087 -5.632 -6.410 1.00 98.81 179 VAL A C 1
ATOM 1395 O O . VAL A 1 179 ? -4.117 -6.195 -7.503 1.00 98.81 179 VAL A O 1
ATOM 1398 N N . LEU A 1 180 ? -3.364 -4.542 -6.169 1.00 98.88 180 LEU A N 1
ATOM 1399 C CA . LEU A 1 180 ? -2.335 -4.018 -7.062 1.00 98.88 180 LEU A CA 1
ATOM 1400 C C . LEU A 1 180 ? -0.972 -4.202 -6.405 1.00 98.88 180 LEU A C 1
ATOM 1402 O O . LEU A 1 180 ? -0.774 -3.786 -5.264 1.00 98.88 180 LEU A O 1
ATOM 1406 N N . THR A 1 181 ? -0.020 -4.776 -7.130 1.00 98.75 181 THR A N 1
ATOM 1407 C CA . THR A 1 181 ? 1.381 -4.816 -6.711 1.00 98.75 181 THR A CA 1
ATOM 1408 C C . THR A 1 181 ? 2.284 -4.217 -7.770 1.00 98.75 181 THR A C 1
ATOM 1410 O O . THR A 1 181 ? 2.108 -4.498 -8.955 1.00 98.75 181 THR A O 1
ATOM 1413 N N . ILE A 1 182 ? 3.256 -3.418 -7.339 1.00 98.44 182 ILE A N 1
ATOM 1414 C CA . ILE A 1 182 ? 4.213 -2.754 -8.222 1.00 98.44 182 ILE A CA 1
ATOM 1415 C C . ILE A 1 182 ? 5.628 -3.111 -7.773 1.00 98.44 182 ILE A C 1
ATOM 1417 O O . ILE A 1 182 ? 6.008 -2.858 -6.625 1.00 98.44 182 ILE A O 1
ATOM 1421 N N . ASP A 1 183 ? 6.386 -3.702 -8.688 1.00 96.69 183 ASP A N 1
ATOM 1422 C CA . ASP A 1 183 ? 7.759 -4.129 -8.447 1.00 96.69 183 ASP A CA 1
ATOM 1423 C C . ASP A 1 183 ? 8.721 -2.939 -8.295 1.00 96.69 183 ASP A C 1
ATOM 1425 O O . ASP A 1 183 ? 8.444 -1.808 -8.714 1.00 96.69 183 ASP A O 1
ATOM 1429 N N . GLY A 1 184 ? 9.893 -3.214 -7.722 1.00 92.69 184 GLY A N 1
ATOM 1430 C CA . GLY A 1 184 ? 11.029 -2.302 -7.775 1.00 92.69 184 GLY A CA 1
ATOM 1431 C C . GLY A 1 184 ? 11.711 -2.319 -9.144 1.00 92.69 184 GLY A C 1
ATOM 1432 O O . GLY A 1 184 ? 11.686 -3.318 -9.864 1.00 92.69 184 GLY A O 1
ATOM 1433 N N . GLY A 1 185 ? 12.345 -1.201 -9.512 1.00 87.12 185 GLY A N 1
ATOM 1434 C CA . GLY A 1 185 ? 13.002 -1.113 -10.819 1.00 87.12 185 GLY A CA 1
ATOM 1435 C C . GLY A 1 185 ? 13.568 0.236 -11.241 1.00 87.12 185 GLY A C 1
ATOM 1436 O O . GLY A 1 185 ? 13.780 0.431 -12.439 1.00 87.12 185 GLY A O 1
ATOM 1437 N N . GLY A 1 186 ? 13.816 1.151 -10.297 1.00 86.56 186 GLY A N 1
ATOM 1438 C CA . GLY A 1 186 ? 14.302 2.496 -10.617 1.00 86.56 186 GLY A CA 1
ATOM 1439 C C . GLY A 1 186 ? 13.347 3.245 -11.550 1.00 86.56 186 GLY A C 1
ATOM 1440 O O . GLY A 1 186 ? 12.151 2.973 -11.528 1.00 86.56 186 GLY A O 1
ATOM 1441 N N . THR A 1 187 ? 13.852 4.130 -12.411 1.00 87.88 187 THR A N 1
ATOM 1442 C CA . THR A 1 187 ? 13.030 4.955 -13.325 1.00 87.88 187 THR A CA 1
ATOM 1443 C C . THR A 1 187 ? 12.182 4.168 -14.327 1.00 87.88 187 THR A C 1
ATOM 1445 O O . THR A 1 187 ? 11.256 4.717 -14.931 1.00 87.88 187 THR A O 1
ATOM 1448 N N . ARG A 1 188 ? 12.403 2.854 -14.453 1.00 90.94 188 ARG A N 1
ATOM 1449 C CA . ARG A 1 188 ? 11.569 1.953 -15.261 1.00 90.94 188 ARG A CA 1
ATOM 1450 C C . ARG A 1 188 ? 10.152 1.758 -14.705 1.00 90.94 188 ARG A C 1
ATOM 1452 O O . ARG A 1 188 ? 9.309 1.173 -15.384 1.00 90.94 188 ARG A O 1
ATOM 1459 N N . GLY A 1 189 ? 9.840 2.311 -13.528 1.00 91.62 189 GLY A N 1
ATOM 1460 C CA . GLY A 1 189 ? 8.471 2.421 -13.003 1.00 91.62 189 GLY A CA 1
ATOM 1461 C C . GLY A 1 189 ? 7.468 3.066 -13.967 1.00 91.62 189 GLY A C 1
ATOM 1462 O O . GLY A 1 189 ? 6.273 2.789 -13.875 1.00 91.62 189 GLY A O 1
ATOM 1463 N N . LEU A 1 190 ? 7.941 3.837 -14.957 1.00 92.25 190 LEU A N 1
ATOM 1464 C CA . LEU A 1 190 ? 7.118 4.336 -16.065 1.00 92.25 190 LEU A CA 1
ATOM 1465 C C . LEU A 1 190 ? 6.333 3.221 -16.783 1.00 92.25 190 LEU A C 1
ATOM 1467 O O . LEU A 1 190 ? 5.246 3.483 -17.293 1.00 92.25 190 LEU A O 1
ATOM 1471 N N . MET A 1 191 ? 6.835 1.980 -16.797 1.00 91.69 191 MET A N 1
ATOM 1472 C CA . MET A 1 191 ? 6.161 0.818 -17.406 1.00 91.69 191 MET A CA 1
ATOM 1473 C C . MET A 1 191 ? 4.913 0.390 -16.653 1.00 91.69 191 MET A C 1
ATOM 1475 O O . MET A 1 191 ? 3.886 0.087 -17.269 1.00 91.69 191 MET A O 1
ATOM 1479 N N . ALA A 1 192 ? 4.963 0.453 -15.325 1.00 95.31 192 ALA A N 1
ATOM 1480 C CA . ALA A 1 192 ? 3.789 0.231 -14.498 1.00 95.31 192 ALA A CA 1
ATOM 1481 C C . ALA A 1 192 ? 2.722 1.302 -14.783 1.00 95.31 192 ALA A C 1
ATOM 1483 O O . ALA A 1 192 ? 1.550 0.966 -14.952 1.00 95.31 192 ALA A O 1
ATOM 1484 N N . LEU A 1 193 ? 3.128 2.571 -14.928 1.00 95.81 193 LEU A N 1
ATOM 1485 C CA . LEU A 1 193 ? 2.210 3.676 -15.227 1.00 95.81 193 LEU A CA 1
ATOM 1486 C C . LEU A 1 193 ? 1.469 3.496 -16.557 1.00 95.81 193 LEU A C 1
ATOM 1488 O O . LEU A 1 193 ? 0.260 3.708 -16.590 1.00 95.81 193 LEU A O 1
ATOM 1492 N N . GLN A 1 194 ? 2.128 3.020 -17.621 1.00 95.50 194 GLN A N 1
ATOM 1493 C CA . GLN A 1 194 ? 1.441 2.779 -18.902 1.00 95.50 194 GLN A CA 1
ATOM 1494 C C . GLN A 1 194 ? 0.342 1.710 -18.779 1.00 95.50 194 GLN A C 1
ATOM 1496 O O . GLN A 1 194 ? -0.743 1.849 -19.346 1.00 95.50 194 GLN A O 1
ATOM 1501 N N . THR A 1 195 ? 0.582 0.674 -17.968 1.00 96.25 195 THR A N 1
ATOM 1502 C CA . THR A 1 195 ? -0.439 -0.344 -17.675 1.00 96.25 195 THR A CA 1
ATOM 1503 C C . THR A 1 195 ? -1.617 0.247 -16.905 1.00 96.25 195 THR A C 1
ATOM 1505 O O . THR A 1 195 ? -2.776 -0.030 -17.214 1.00 96.25 195 THR A O 1
ATOM 1508 N N . LEU A 1 196 ? -1.331 1.097 -15.919 1.00 97.69 196 LEU A N 1
ATOM 1509 C CA . LEU A 1 196 ? -2.349 1.750 -15.102 1.00 97.69 196 LEU A CA 1
ATOM 1510 C C . LEU A 1 196 ? -3.192 2.745 -15.909 1.00 97.69 196 LEU A C 1
ATOM 1512 O O . LEU A 1 196 ? -4.410 2.747 -15.739 1.00 97.69 196 LEU A O 1
ATOM 1516 N N . HIS A 1 197 ? -2.591 3.506 -16.831 1.00 96.88 197 HIS A N 1
ATOM 1517 C CA . HIS A 1 197 ? -3.329 4.360 -17.769 1.00 96.88 197 HIS A CA 1
ATOM 1518 C C . HIS A 1 197 ? -4.335 3.547 -18.576 1.00 96.88 197 HIS A C 1
ATOM 1520 O O . HIS A 1 197 ? -5.515 3.900 -18.617 1.00 96.88 197 HIS A O 1
ATOM 1526 N N . LYS A 1 198 ? -3.911 2.410 -19.145 1.00 96.75 198 LYS A N 1
ATOM 1527 C CA . LYS A 1 198 ? -4.820 1.587 -19.946 1.00 96.75 198 LYS A CA 1
ATOM 1528 C C . LYS A 1 198 ? -5.937 0.961 -19.109 1.00 96.75 198 LYS A C 1
ATOM 1530 O O . LYS A 1 198 ? -7.077 0.890 -19.561 1.00 96.75 198 LYS A O 1
ATOM 1535 N N . LEU A 1 199 ? -5.650 0.543 -17.874 1.00 97.38 199 LEU A N 1
ATOM 1536 C CA . LEU A 1 199 ? -6.678 0.051 -16.951 1.00 97.38 199 LEU A CA 1
ATOM 1537 C C . LEU A 1 199 ? -7.672 1.151 -16.551 1.00 97.38 199 LEU A C 1
ATOM 1539 O O . LEU A 1 199 ? -8.875 0.887 -16.513 1.00 97.38 199 LEU A O 1
ATOM 1543 N N . GLN A 1 200 ? -7.206 2.373 -16.281 1.00 97.25 200 GLN A N 1
ATOM 1544 C CA . GLN A 1 200 ? -8.074 3.513 -15.976 1.00 97.25 200 GLN A CA 1
ATOM 1545 C C . GLN A 1 200 ? -8.970 3.864 -17.172 1.00 97.25 200 GLN A C 1
ATOM 1547 O O . GLN A 1 200 ? -10.170 4.040 -16.987 1.00 97.25 200 GLN A O 1
ATOM 1552 N N . GLU A 1 201 ? -8.426 3.878 -18.392 1.00 96.75 201 GLU A N 1
ATOM 1553 C CA . GLU A 1 201 ? -9.186 4.099 -19.632 1.00 96.75 201 GLU A CA 1
ATOM 1554 C C . GLU A 1 201 ? -10.287 3.040 -19.815 1.00 96.75 201 GLU A C 1
ATOM 1556 O O . GLU A 1 201 ? -11.448 3.375 -20.039 1.00 96.75 201 GLU A O 1
ATOM 1561 N N . LEU A 1 202 ? -9.946 1.756 -19.661 1.00 97.62 202 LEU A N 1
ATOM 1562 C CA . LEU A 1 202 ? -10.883 0.646 -19.868 1.00 97.62 202 LEU A CA 1
ATOM 1563 C C . LEU A 1 202 ? -11.970 0.549 -18.790 1.00 97.62 202 LEU A C 1
ATOM 1565 O O . LEU A 1 202 ? -13.052 0.028 -19.054 1.00 97.62 202 LEU A O 1
ATOM 1569 N N . THR A 1 203 ? -11.683 0.991 -17.566 1.00 96.94 203 THR A N 1
ATOM 1570 C CA . THR A 1 203 ? -12.616 0.879 -16.432 1.00 96.94 203 THR A CA 1
ATOM 1571 C C . THR A 1 203 ? -13.362 2.174 -16.123 1.00 96.94 203 THR A C 1
ATOM 1573 O O . THR A 1 203 ? -14.363 2.131 -15.405 1.00 96.94 203 THR A O 1
ATOM 1576 N N . GLY A 1 204 ? -12.871 3.315 -16.614 1.00 96.38 204 GLY A N 1
ATOM 1577 C CA . GLY A 1 204 ? -13.388 4.647 -16.305 1.00 96.38 204 GLY A CA 1
ATOM 1578 C C . GLY A 1 204 ? -13.248 5.046 -14.832 1.00 96.38 204 GLY A C 1
ATOM 1579 O O . GLY A 1 204 ? -13.959 5.941 -14.377 1.00 96.38 204 GLY A O 1
ATOM 1580 N N . LYS A 1 205 ? -12.395 4.365 -14.053 1.00 95.06 205 LYS A N 1
ATOM 1581 C CA . LYS A 1 205 ? -12.239 4.596 -12.608 1.00 95.06 205 LYS A CA 1
ATOM 1582 C C . LYS A 1 205 ? -10.787 4.886 -12.247 1.00 95.06 205 LYS A C 1
ATOM 1584 O O . LYS A 1 205 ? -9.896 4.206 -12.754 1.00 95.06 205 LYS A O 1
ATOM 1589 N N . PRO A 1 206 ? -10.540 5.814 -11.309 1.00 96.06 206 PRO A N 1
ATOM 1590 C CA . PRO A 1 206 ? -9.190 6.087 -10.846 1.00 96.06 206 PRO A CA 1
ATOM 1591 C C . PRO A 1 206 ? -8.626 4.913 -10.036 1.00 96.06 206 PRO A C 1
ATOM 1593 O O . PRO A 1 206 ? -9.365 4.145 -9.408 1.00 96.06 206 PRO A O 1
ATOM 1596 N N . ILE A 1 207 ? -7.297 4.791 -10.011 1.00 96.81 207 ILE A N 1
ATOM 1597 C CA . ILE A 1 207 ? -6.585 3.628 -9.450 1.00 96.81 207 ILE A CA 1
ATOM 1598 C C . ILE A 1 207 ? -6.985 3.322 -7.998 1.00 96.81 207 ILE A C 1
ATOM 1600 O O . ILE A 1 207 ? -7.298 2.176 -7.673 1.00 96.81 207 ILE A O 1
ATOM 1604 N N . HIS A 1 208 ? -7.082 4.334 -7.133 1.00 96.31 208 HIS A N 1
ATOM 1605 C CA . HIS A 1 208 ? -7.478 4.162 -5.725 1.00 96.31 208 HIS A CA 1
ATOM 1606 C C . HIS A 1 208 ? -8.915 3.624 -5.521 1.00 96.31 208 HIS A C 1
ATOM 1608 O O . HIS A 1 208 ? -9.289 3.224 -4.413 1.00 96.31 208 HIS A O 1
ATOM 1614 N N . GLN A 1 209 ? -9.750 3.609 -6.567 1.00 95.88 209 GLN A N 1
ATOM 1615 C CA . GLN A 1 209 ? -11.088 3.005 -6.550 1.00 95.88 209 GLN A CA 1
ATOM 1616 C C . GLN A 1 209 ? -11.107 1.571 -7.098 1.00 95.88 209 GLN A C 1
ATOM 1618 O O . GLN A 1 209 ? -11.990 0.775 -6.742 1.00 95.88 209 GLN A O 1
ATOM 1623 N N . LEU A 1 210 ? -10.134 1.226 -7.944 1.00 97.12 210 LEU A N 1
ATOM 1624 C CA . LEU A 1 210 ? -10.003 -0.095 -8.557 1.00 97.12 210 LEU A CA 1
ATOM 1625 C C . LEU A 1 210 ? -9.468 -1.153 -7.595 1.00 97.12 210 LEU A C 1
ATOM 1627 O O . LEU A 1 210 ? -9.833 -2.319 -7.728 1.00 97.12 210 LEU A O 1
ATOM 1631 N N . PHE A 1 211 ? -8.668 -0.751 -6.611 1.00 98.31 211 PHE A N 1
ATOM 1632 C CA . PHE A 1 211 ? -7.984 -1.677 -5.713 1.00 98.31 211 PHE A CA 1
ATOM 1633 C C . PHE A 1 211 ? -8.365 -1.441 -4.254 1.00 98.31 211 PHE A C 1
ATOM 1635 O O . PHE A 1 211 ? -8.562 -0.309 -3.819 1.00 98.31 211 PHE A O 1
ATOM 1642 N N . ASP A 1 212 ? -8.486 -2.531 -3.501 1.00 98.38 212 ASP A N 1
ATOM 1643 C CA . ASP A 1 212 ? -8.698 -2.511 -2.052 1.00 98.38 212 ASP A CA 1
ATOM 1644 C C . ASP A 1 212 ? -7.348 -2.532 -1.307 1.00 98.38 212 ASP A C 1
ATOM 1646 O O . ASP A 1 212 ? -7.243 -1.992 -0.202 1.00 98.38 212 ASP A O 1
ATOM 1650 N N . TYR A 1 213 ? -6.313 -3.104 -1.939 1.00 98.81 213 TYR A N 1
ATOM 1651 C CA . TYR A 1 213 ? -4.941 -3.177 -1.437 1.00 98.81 213 TYR A CA 1
ATOM 1652 C C . TYR A 1 213 ? -3.920 -2.808 -2.522 1.00 98.81 213 TYR A C 1
ATOM 1654 O O . TYR A 1 213 ? -3.980 -3.348 -3.627 1.00 98.81 213 TYR A O 1
ATOM 1662 N N . ILE A 1 214 ? -2.970 -1.924 -2.209 1.00 98.88 214 ILE A N 1
ATOM 1663 C CA . ILE A 1 214 ? -1.882 -1.507 -3.104 1.00 98.88 214 ILE A CA 1
ATOM 1664 C C . ILE A 1 214 ? -0.537 -1.700 -2.396 1.00 98.88 214 ILE A C 1
ATOM 1666 O O . ILE A 1 214 ? -0.293 -1.112 -1.344 1.00 98.88 214 ILE A O 1
ATOM 1670 N N . CYS A 1 215 ? 0.349 -2.501 -2.981 1.00 98.81 215 CYS A N 1
ATOM 1671 C CA . CYS A 1 215 ? 1.671 -2.796 -2.434 1.00 98.81 215 CYS A CA 1
ATOM 1672 C C . CYS A 1 215 ? 2.777 -2.395 -3.400 1.00 98.81 215 CYS A C 1
ATOM 1674 O O . CYS A 1 215 ? 2.689 -2.680 -4.593 1.00 98.81 215 CYS A O 1
ATOM 1676 N N . GLY A 1 216 ? 3.839 -1.791 -2.881 1.00 98.38 216 GLY A N 1
ATOM 1677 C CA . GLY A 1 216 ? 4.978 -1.385 -3.685 1.00 98.38 216 GLY A CA 1
ATOM 1678 C C . GLY A 1 216 ? 6.321 -1.709 -3.047 1.00 98.38 216 GLY A C 1
ATOM 1679 O O . GLY A 1 216 ? 6.469 -1.701 -1.823 1.00 98.38 216 GLY A O 1
ATOM 1680 N N . VAL A 1 217 ? 7.313 -1.952 -3.899 1.00 97.31 217 VAL A N 1
ATOM 1681 C CA . VAL A 1 217 ? 8.725 -2.097 -3.522 1.00 97.31 217 VAL A CA 1
ATOM 1682 C C . VAL A 1 217 ? 9.533 -1.024 -4.239 1.00 97.31 217 VAL A C 1
ATOM 1684 O O . VAL A 1 217 ? 9.364 -0.834 -5.440 1.00 97.31 217 VAL A O 1
ATOM 1687 N N . SER A 1 218 ? 10.421 -0.321 -3.536 1.00 94.69 218 SER A N 1
ATOM 1688 C CA . SER A 1 218 ? 11.300 0.696 -4.122 1.00 94.69 218 SER A CA 1
ATOM 1689 C C . SER A 1 218 ? 10.506 1.759 -4.895 1.00 94.69 218 SER A C 1
ATOM 1691 O O . SER A 1 218 ? 9.588 2.370 -4.351 1.00 94.69 218 SER A O 1
ATOM 1693 N N . THR A 1 219 ? 10.788 1.963 -6.183 1.00 94.00 219 THR A N 1
ATOM 1694 C CA . THR A 1 219 ? 9.955 2.788 -7.075 1.00 94.00 219 THR A CA 1
ATOM 1695 C C . THR A 1 219 ? 8.465 2.434 -7.018 1.00 94.00 219 THR A C 1
ATOM 1697 O O . THR A 1 219 ? 7.624 3.332 -7.015 1.00 94.00 219 THR A O 1
ATOM 1700 N N . GLY A 1 220 ? 8.113 1.152 -6.919 1.00 97.31 220 GLY A N 1
ATOM 1701 C CA . GLY A 1 220 ? 6.730 0.726 -6.766 1.00 97.31 220 GLY A CA 1
ATOM 1702 C C . GLY A 1 220 ? 6.082 1.266 -5.492 1.00 97.31 220 GLY A C 1
ATOM 1703 O O . GLY A 1 220 ? 4.893 1.568 -5.507 1.00 97.31 220 GLY A O 1
ATOM 1704 N N . ALA A 1 221 ? 6.845 1.462 -4.408 1.00 97.69 221 ALA A N 1
ATOM 1705 C CA . ALA A 1 221 ? 6.346 2.096 -3.185 1.00 97.69 221 ALA A CA 1
ATOM 1706 C C . ALA A 1 221 ? 6.025 3.582 -3.402 1.00 97.69 221 ALA A C 1
ATOM 1708 O O . ALA A 1 221 ? 4.998 4.057 -2.922 1.00 97.69 221 ALA A O 1
ATOM 1709 N N . ILE A 1 222 ? 6.853 4.294 -4.175 1.00 96.44 222 ILE A N 1
ATOM 1710 C CA . ILE A 1 222 ? 6.585 5.687 -4.570 1.00 96.44 222 ILE A CA 1
ATOM 1711 C C . ILE A 1 222 ? 5.244 5.759 -5.311 1.00 96.44 222 ILE A C 1
ATOM 1713 O O . ILE A 1 222 ? 4.351 6.505 -4.907 1.00 96.44 222 ILE A O 1
ATOM 1717 N N . LEU A 1 223 ? 5.071 4.930 -6.345 1.00 97.50 223 LEU A N 1
ATOM 1718 C CA . LEU A 1 223 ? 3.848 4.896 -7.152 1.00 97.50 223 LEU A CA 1
ATOM 1719 C C . LEU A 1 223 ? 2.622 4.469 -6.332 1.00 97.50 223 LEU A C 1
ATOM 1721 O O . LEU A 1 223 ? 1.560 5.077 -6.451 1.00 97.50 223 LEU A O 1
ATOM 1725 N N . ALA A 1 224 ? 2.767 3.473 -5.454 1.00 98.00 224 ALA A N 1
ATOM 1726 C CA . ALA A 1 224 ? 1.695 3.018 -4.572 1.00 98.00 224 ALA A CA 1
ATOM 1727 C C . ALA A 1 224 ? 1.163 4.146 -3.675 1.00 98.00 224 ALA A C 1
ATOM 1729 O O . ALA A 1 224 ? -0.044 4.250 -3.456 1.00 98.00 224 ALA A O 1
ATOM 1730 N N . PHE A 1 225 ? 2.046 5.013 -3.177 1.00 97.31 225 PHE A N 1
ATOM 1731 C CA . PHE A 1 225 ? 1.662 6.119 -2.305 1.00 97.31 225 PHE A CA 1
ATOM 1732 C C . PHE A 1 225 ? 1.056 7.267 -3.102 1.00 97.31 225 PHE A C 1
ATOM 1734 O O . PHE A 1 225 ? -0.009 7.755 -2.727 1.00 97.31 225 PHE A O 1
ATOM 1741 N N . MET A 1 226 ? 1.677 7.655 -4.219 1.00 96.81 226 MET A N 1
ATOM 1742 C CA . MET A 1 226 ? 1.149 8.694 -5.110 1.00 96.81 226 MET A CA 1
ATOM 1743 C C . MET A 1 226 ? -0.277 8.371 -5.567 1.00 96.81 226 MET A C 1
ATOM 1745 O O . MET A 1 226 ? -1.168 9.206 -5.457 1.00 96.81 226 MET A O 1
ATOM 1749 N N . LEU A 1 227 ? -0.512 7.135 -6.010 1.00 97.19 227 LEU A N 1
ATOM 1750 C CA . LEU A 1 227 ? -1.792 6.720 -6.583 1.00 97.19 227 LEU A CA 1
ATOM 1751 C C . LEU A 1 227 ? -2.811 6.276 -5.532 1.00 97.19 227 LEU A C 1
ATOM 1753 O O . LEU A 1 227 ? -4.009 6.471 -5.719 1.00 97.19 227 LEU A O 1
ATOM 1757 N N . GLY A 1 228 ? -2.362 5.644 -4.446 1.00 96.88 228 GLY A N 1
ATOM 1758 C CA . GLY A 1 228 ? -3.236 5.097 -3.411 1.00 96.88 228 GLY A CA 1
ATOM 1759 C C . GLY A 1 228 ? -3.562 6.095 -2.306 1.00 96.88 228 GLY A C 1
ATOM 1760 O O . GLY A 1 228 ? -4.731 6.310 -1.991 1.00 96.88 228 GLY A O 1
ATOM 1761 N N . VAL A 1 229 ? -2.530 6.701 -1.714 1.00 96.12 229 VAL A N 1
ATOM 1762 C CA . VAL A 1 229 ? -2.668 7.591 -0.552 1.00 96.12 229 VAL A CA 1
ATOM 1763 C C . VAL A 1 229 ? -2.987 9.014 -0.990 1.00 96.12 229 VAL A C 1
ATOM 1765 O O . VAL A 1 229 ? -4.012 9.554 -0.583 1.00 96.12 229 VAL A O 1
ATOM 1768 N N . PHE A 1 230 ? -2.137 9.595 -1.839 1.00 95.50 230 PHE A N 1
ATOM 1769 C CA . PHE A 1 230 ? -2.294 10.974 -2.310 1.00 95.50 230 PHE A CA 1
ATOM 1770 C C . PHE A 1 230 ? -3.322 11.107 -3.436 1.00 95.50 230 PHE A C 1
ATOM 1772 O O . PHE A 1 230 ? -3.769 12.213 -3.713 1.00 95.50 230 PHE A O 1
ATOM 1779 N N . GLN A 1 231 ? -3.732 9.982 -4.037 1.00 95.69 231 GLN A N 1
ATOM 1780 C CA . GLN A 1 231 ? -4.761 9.916 -5.083 1.00 95.69 231 GLN A CA 1
ATOM 1781 C C . GLN A 1 231 ? -4.458 10.857 -6.259 1.00 95.69 231 GLN A C 1
ATOM 1783 O O . GLN A 1 231 ? -5.366 11.434 -6.853 1.00 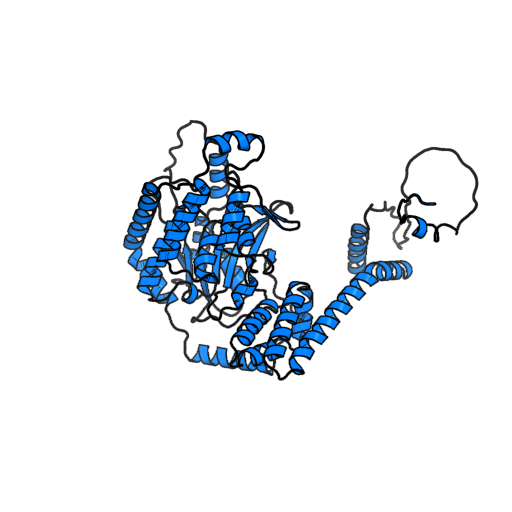95.69 231 GLN A O 1
ATOM 1788 N N . ILE A 1 232 ? -3.169 10.999 -6.582 1.00 95.25 232 ILE A N 1
ATOM 1789 C CA . ILE A 1 232 ? -2.680 11.853 -7.663 1.00 95.25 232 ILE A CA 1
ATOM 1790 C C . ILE A 1 232 ? -3.197 11.285 -8.995 1.00 95.25 232 ILE A C 1
ATOM 1792 O O . ILE A 1 232 ? -3.051 10.077 -9.227 1.00 95.25 232 ILE A O 1
ATOM 1796 N N . PRO A 1 233 ? -3.800 12.113 -9.871 1.00 95.00 233 PRO A N 1
ATOM 1797 C CA . PRO A 1 233 ? -4.180 11.703 -11.221 1.00 95.00 233 PRO A CA 1
ATOM 1798 C C . PRO A 1 233 ? -2.995 11.091 -11.976 1.00 95.00 233 PRO A C 1
ATOM 1800 O O . PRO A 1 233 ? -1.860 11.529 -11.810 1.00 95.00 233 PRO A O 1
ATOM 1803 N N . LEU A 1 234 ? -3.230 10.073 -12.808 1.00 93.81 234 LEU A N 1
ATOM 1804 C CA . LEU A 1 234 ? -2.137 9.334 -13.455 1.00 93.81 234 LEU A CA 1
ATOM 1805 C C . LEU A 1 234 ? -1.250 10.228 -14.334 1.00 93.81 234 LEU A C 1
ATOM 1807 O O . LEU A 1 234 ? -0.034 10.059 -14.340 1.00 93.81 234 LEU A O 1
ATOM 1811 N N . GLU A 1 235 ? -1.847 11.199 -15.022 1.00 89.69 235 GLU A N 1
ATOM 1812 C CA . GLU A 1 235 ? -1.148 12.149 -15.888 1.00 89.69 235 GLU A CA 1
ATOM 1813 C C . GLU A 1 235 ? -0.155 13.006 -15.083 1.00 89.69 235 GLU A C 1
ATOM 1815 O O . GLU A 1 235 ? 1.017 13.115 -15.445 1.00 89.69 235 GLU A O 1
ATOM 1820 N N . GLU A 1 236 ? -0.601 13.539 -13.943 1.00 93.75 236 GLU A N 1
ATOM 1821 C CA . GLU A 1 236 ? 0.241 14.296 -13.009 1.00 93.75 236 GLU A CA 1
ATOM 1822 C C . GLU A 1 236 ? 1.273 13.382 -12.329 1.00 93.75 236 GLU A C 1
ATOM 1824 O O . GLU A 1 236 ? 2.428 13.761 -12.134 1.00 93.75 236 GLU A O 1
ATOM 1829 N N . CYS A 1 237 ? 0.893 12.137 -12.023 1.00 93.88 237 CYS A N 1
ATOM 1830 C CA . CYS A 1 237 ? 1.782 11.150 -11.424 1.00 93.88 237 CYS A CA 1
ATOM 1831 C C . CYS A 1 237 ? 2.977 10.836 -12.335 1.00 93.88 237 CYS A C 1
ATOM 1833 O O . CYS A 1 237 ? 4.104 10.787 -11.840 1.00 93.88 237 CYS A O 1
ATOM 1835 N N . GLU A 1 238 ? 2.770 10.676 -13.650 1.00 93.12 238 GLU A N 1
ATOM 1836 C CA . GLU A 1 238 ? 3.864 10.461 -14.606 1.00 93.12 238 GLU A CA 1
ATOM 1837 C C . GLU A 1 238 ? 4.825 11.659 -14.639 1.00 93.12 238 GLU A C 1
ATOM 1839 O O . GLU A 1 238 ? 6.044 11.473 -14.567 1.00 93.12 238 GLU A O 1
ATOM 1844 N N . GLU A 1 239 ? 4.304 12.887 -14.698 1.00 92.12 239 GLU A N 1
ATOM 1845 C CA . GLU A 1 239 ? 5.123 14.104 -14.712 1.00 92.12 239 GLU A CA 1
ATOM 1846 C C . GLU A 1 239 ? 5.945 14.249 -13.425 1.00 92.12 239 GLU A C 1
ATOM 1848 O O . GLU A 1 239 ? 7.171 14.413 -13.468 1.00 92.12 239 GLU A O 1
ATOM 1853 N N . MET A 1 240 ? 5.289 14.119 -12.271 1.00 90.75 240 MET A N 1
ATOM 1854 C CA . MET A 1 240 ? 5.943 14.166 -10.967 1.00 90.75 240 MET A CA 1
ATOM 1855 C C . MET A 1 240 ? 7.008 13.078 -10.834 1.00 90.75 240 MET A C 1
ATOM 1857 O O . MET A 1 240 ? 8.092 13.347 -10.318 1.00 90.75 240 MET A O 1
ATOM 1861 N N . TYR A 1 241 ? 6.734 11.867 -11.323 1.00 90.88 241 TYR A N 1
ATOM 1862 C CA . TYR A 1 241 ? 7.673 10.750 -11.279 1.00 90.88 241 TYR A CA 1
ATOM 1863 C C . TYR A 1 241 ? 8.905 10.991 -12.168 1.00 90.88 241 TYR A C 1
ATOM 1865 O O . TYR A 1 241 ? 10.036 10.756 -11.736 1.00 90.88 241 TYR A O 1
ATOM 1873 N N . ARG A 1 242 ? 8.724 11.542 -13.377 1.00 90.56 242 ARG A N 1
ATOM 1874 C CA . ARG A 1 242 ? 9.838 11.952 -14.256 1.00 90.56 242 ARG A CA 1
ATOM 1875 C C . ARG A 1 242 ? 10.696 13.036 -13.611 1.00 90.56 242 ARG A C 1
ATOM 1877 O O . ARG A 1 242 ? 11.925 12.940 -13.626 1.00 90.56 242 ARG A O 1
ATOM 1884 N N . LYS A 1 243 ? 10.059 14.046 -13.010 1.00 87.31 243 LYS A N 1
ATOM 1885 C CA . LYS A 1 243 ? 10.753 15.120 -12.291 1.00 87.31 243 LYS A CA 1
ATOM 1886 C C . LYS A 1 243 ? 11.542 14.572 -11.104 1.00 87.31 243 LYS A C 1
ATOM 1888 O O . LYS A 1 243 ? 12.706 14.920 -10.947 1.00 87.31 243 LYS A O 1
ATOM 1893 N N . LEU A 1 244 ? 10.950 13.652 -10.341 1.00 84.56 244 LEU A N 1
ATOM 1894 C CA . LEU A 1 244 ? 11.599 12.968 -9.225 1.00 84.56 244 LEU A CA 1
ATOM 1895 C C . LEU A 1 244 ? 12.870 12.236 -9.665 1.00 84.56 244 LEU A C 1
ATOM 1897 O O . LEU A 1 244 ? 13.919 12.429 -9.059 1.00 84.56 244 LEU A O 1
ATOM 1901 N N . GLY A 1 245 ? 12.796 11.450 -10.744 1.00 80.88 245 GLY A N 1
ATOM 1902 C CA . GLY A 1 245 ? 13.964 10.767 -11.302 1.00 80.88 245 GLY A CA 1
ATOM 1903 C C . GLY A 1 245 ? 15.064 11.750 -11.708 1.00 80.88 245 GLY A C 1
ATOM 1904 O O . GLY A 1 245 ? 16.225 11.565 -11.357 1.00 80.88 245 GLY A O 1
ATOM 1905 N N . SER A 1 246 ? 14.696 12.846 -12.372 1.00 81.50 246 SER A N 1
ATOM 1906 C CA . SER A 1 246 ? 15.627 13.929 -12.700 1.00 81.50 246 SER A CA 1
ATOM 1907 C C . SER A 1 246 ? 16.281 14.523 -11.444 1.00 81.50 246 SER A C 1
ATOM 1909 O O . SER A 1 246 ? 17.501 14.607 -11.382 1.00 81.50 246 SER A O 1
ATOM 1911 N N . ASP A 1 247 ? 15.502 14.924 -10.440 1.00 79.75 247 ASP A N 1
ATOM 1912 C CA . ASP A 1 247 ? 16.013 15.619 -9.250 1.00 79.75 247 ASP A CA 1
ATOM 1913 C C . ASP A 1 247 ? 16.948 14.726 -8.416 1.00 79.75 247 ASP A C 1
ATOM 1915 O O . ASP A 1 247 ? 17.932 15.202 -7.850 1.00 79.75 247 ASP A O 1
ATOM 1919 N N . VAL A 1 248 ? 16.672 13.420 -8.380 1.00 75.81 248 VAL A N 1
ATOM 1920 C CA . VAL A 1 248 ? 17.459 12.427 -7.638 1.00 75.81 248 VAL A CA 1
ATOM 1921 C C . VAL A 1 248 ? 18.740 12.043 -8.372 1.00 75.81 248 VAL A C 1
ATOM 1923 O O . VAL A 1 248 ? 19.799 11.945 -7.752 1.00 75.81 248 VAL A O 1
ATOM 1926 N N . PHE A 1 249 ? 18.665 11.844 -9.691 1.00 71.69 249 PHE A N 1
ATOM 1927 C CA . PHE A 1 249 ? 19.773 11.297 -10.477 1.00 71.69 249 PHE A CA 1
ATOM 1928 C C . PHE A 1 249 ? 20.640 12.362 -11.176 1.00 71.69 249 PHE A C 1
ATOM 1930 O O . PHE A 1 249 ? 21.656 12.014 -11.771 1.00 71.69 249 PHE A O 1
ATOM 1937 N N . LYS A 1 250 ? 20.317 13.661 -11.053 1.00 64.75 250 LYS A N 1
ATOM 1938 C CA . LYS A 1 250 ? 21.101 14.792 -11.605 1.00 64.75 250 LYS A CA 1
ATOM 1939 C C . LYS A 1 250 ? 22.408 15.122 -10.872 1.00 64.75 250 LYS A C 1
ATOM 1941 O O . LYS A 1 250 ? 23.082 16.080 -11.249 1.00 64.75 250 LYS A O 1
ATOM 1946 N N . GLN A 1 251 ? 22.792 14.394 -9.825 1.00 52.94 251 GLN A N 1
ATOM 1947 C CA . GLN A 1 251 ? 24.025 14.716 -9.102 1.00 52.94 251 GLN A CA 1
ATOM 1948 C C . GLN A 1 251 ? 25.274 14.483 -9.964 1.00 52.94 251 GLN A C 1
ATOM 1950 O O . GLN A 1 251 ? 25.472 13.409 -10.526 1.00 52.94 251 GLN A O 1
ATOM 1955 N N . ASN A 1 252 ? 26.125 15.513 -10.053 1.00 46.62 252 ASN A N 1
ATOM 1956 C CA . ASN A 1 252 ? 27.340 15.521 -10.867 1.00 46.62 252 ASN A CA 1
ATOM 1957 C C . ASN A 1 252 ? 28.245 14.315 -10.556 1.00 46.62 252 ASN A C 1
ATOM 1959 O O . ASN A 1 252 ? 28.694 14.132 -9.423 1.00 46.62 252 ASN A O 1
ATOM 1963 N N . VAL A 1 253 ? 28.585 13.561 -11.606 1.00 46.69 253 VAL A N 1
ATOM 1964 C CA . VAL A 1 253 ? 29.432 12.347 -11.638 1.00 46.69 253 VAL A CA 1
ATOM 1965 C C . VAL A 1 253 ? 30.768 12.501 -10.876 1.00 46.69 253 VAL A C 1
ATOM 1967 O O . VAL A 1 253 ? 31.322 11.534 -10.348 1.00 46.69 253 VAL A O 1
ATOM 1970 N N . ILE A 1 254 ? 31.260 13.738 -10.748 1.00 43.59 254 ILE A N 1
ATOM 1971 C CA . ILE A 1 254 ? 32.491 14.103 -10.028 1.00 43.59 254 ILE A CA 1
ATOM 1972 C C . ILE A 1 254 ? 32.350 13.903 -8.504 1.00 43.59 254 ILE A C 1
ATOM 1974 O O . ILE A 1 254 ? 33.294 13.460 -7.854 1.00 43.59 254 ILE A O 1
ATOM 1978 N N . VAL A 1 255 ? 31.169 14.146 -7.921 1.00 48.06 255 VAL A N 1
ATOM 1979 C CA . VAL A 1 255 ? 30.917 13.951 -6.477 1.00 48.06 255 VAL A CA 1
ATOM 1980 C C . VAL A 1 255 ? 30.719 12.467 -6.142 1.00 48.06 255 VAL A C 1
ATOM 1982 O O . VAL A 1 255 ? 31.184 12.008 -5.096 1.00 48.06 255 VAL A O 1
ATOM 1985 N N . GLY A 1 256 ? 30.101 11.699 -7.049 1.00 43.88 256 GLY A N 1
ATOM 1986 C CA . GLY A 1 256 ? 29.856 10.261 -6.875 1.00 43.88 256 GLY A CA 1
ATOM 1987 C C . GLY A 1 256 ? 31.137 9.420 -6.805 1.00 43.88 256 GLY A C 1
ATOM 1988 O O . GLY A 1 256 ? 31.200 8.454 -6.049 1.00 43.88 256 GLY A O 1
ATOM 1989 N N . THR A 1 257 ? 32.198 9.822 -7.517 1.00 50.69 257 THR A N 1
ATOM 1990 C CA . THR A 1 257 ? 33.484 9.093 -7.527 1.00 50.69 257 THR A CA 1
ATOM 1991 C C . THR A 1 257 ? 34.308 9.342 -6.255 1.00 50.69 257 THR A C 1
ATOM 1993 O O . THR A 1 257 ? 34.936 8.422 -5.738 1.00 50.69 257 THR A O 1
ATOM 1996 N N . VAL A 1 258 ? 34.266 10.559 -5.696 1.00 47.19 258 VAL A N 1
ATOM 1997 C CA . VAL A 1 258 ? 35.006 10.922 -4.470 1.00 47.19 258 VAL A CA 1
ATOM 1998 C C . VAL A 1 258 ? 34.307 10.398 -3.206 1.00 47.19 258 VAL A C 1
ATOM 2000 O O . VAL A 1 258 ? 34.975 9.948 -2.275 1.00 47.19 258 VAL A O 1
ATOM 2003 N N . LYS A 1 259 ? 32.964 10.387 -3.173 1.00 46.31 259 LYS A N 1
ATOM 2004 C CA . LYS A 1 259 ? 32.191 9.861 -2.033 1.00 46.31 259 LYS A CA 1
ATOM 2005 C C . LYS A 1 259 ? 32.182 8.333 -1.948 1.00 46.31 259 LYS A C 1
ATOM 2007 O O . LYS A 1 259 ? 32.093 7.834 -0.834 1.00 46.31 259 LYS A O 1
ATOM 2012 N N . MET A 1 260 ? 32.361 7.594 -3.048 1.00 46.91 260 MET A N 1
ATOM 2013 C CA . MET A 1 260 ? 32.441 6.119 -3.036 1.00 46.91 260 MET A CA 1
ATOM 2014 C C . MET A 1 260 ? 33.553 5.583 -2.111 1.00 46.91 260 MET A C 1
ATOM 2016 O O . MET A 1 260 ? 33.424 4.495 -1.554 1.00 46.91 260 MET A O 1
ATOM 2020 N N . GLY A 1 261 ? 34.633 6.355 -1.920 1.00 46.78 261 GLY A N 1
ATOM 2021 C CA . GLY A 1 261 ? 35.738 6.011 -1.017 1.00 46.78 261 GLY A CA 1
ATOM 2022 C C . GLY A 1 261 ? 35.450 6.216 0.477 1.00 46.78 261 GLY A C 1
ATOM 2023 O O . GLY A 1 261 ? 36.200 5.704 1.299 1.00 46.78 261 GLY A O 1
ATOM 2024 N N . TRP A 1 262 ? 34.379 6.939 0.835 1.00 45.62 262 TRP A N 1
ATOM 2025 C CA . TRP A 1 262 ? 34.034 7.303 2.224 1.00 45.62 262 TRP A CA 1
ATOM 2026 C C . TRP A 1 262 ? 32.618 6.874 2.636 1.00 45.62 262 TRP A C 1
ATOM 2028 O O . TRP A 1 262 ? 32.347 6.658 3.813 1.00 45.62 262 TRP A O 1
ATOM 2038 N N . SER A 1 263 ? 31.712 6.732 1.671 1.00 47.38 263 SER A N 1
ATOM 2039 C CA . SER A 1 263 ? 30.354 6.234 1.839 1.00 47.38 263 SER A CA 1
ATOM 2040 C C . SER A 1 263 ? 30.013 5.311 0.675 1.00 47.38 263 SER A C 1
ATOM 2042 O O . SER A 1 263 ? 30.107 5.721 -0.478 1.00 47.38 263 SER A O 1
ATOM 2044 N N . HIS A 1 264 ? 29.582 4.083 0.951 1.00 56.16 264 HIS A N 1
ATOM 2045 C CA . HIS A 1 264 ? 29.246 3.064 -0.056 1.00 56.16 264 HIS A CA 1
ATOM 2046 C C . HIS A 1 264 ? 27.961 3.363 -0.878 1.00 56.16 264 HIS A C 1
ATOM 2048 O O . HIS A 1 264 ? 27.227 2.446 -1.241 1.00 56.16 264 HIS A O 1
ATOM 2054 N N . ALA A 1 265 ? 27.656 4.633 -1.165 1.00 57.50 265 ALA A N 1
ATOM 2055 C CA . ALA A 1 265 ? 26.487 5.084 -1.918 1.00 57.50 265 ALA A CA 1
ATOM 2056 C C . ALA A 1 265 ? 26.880 6.117 -2.982 1.00 57.50 265 ALA A C 1
ATOM 2058 O O . ALA A 1 265 ? 27.663 7.028 -2.715 1.00 57.50 265 ALA A O 1
ATOM 2059 N N . PHE A 1 266 ? 26.309 5.975 -4.179 1.00 56.56 266 PHE A N 1
ATOM 2060 C CA . PHE A 1 266 ? 26.583 6.854 -5.316 1.00 56.56 266 PHE A CA 1
ATOM 2061 C C . PHE A 1 266 ? 25.806 8.180 -5.242 1.00 56.56 266 PHE A C 1
ATOM 2063 O O . PHE A 1 266 ? 26.328 9.216 -5.651 1.00 56.56 266 PHE A O 1
ATOM 2070 N N . TYR A 1 267 ? 24.588 8.158 -4.692 1.00 66.44 267 TYR A N 1
ATOM 2071 C CA . TYR A 1 267 ? 23.699 9.318 -4.591 1.00 66.44 267 TYR A CA 1
ATOM 2072 C C . TYR A 1 267 ? 23.571 9.834 -3.155 1.00 66.44 267 TYR A C 1
ATOM 2074 O O . TYR A 1 267 ? 23.590 9.076 -2.179 1.00 66.44 267 TYR A O 1
ATOM 2082 N N . ASP A 1 268 ? 23.395 11.150 -3.023 1.00 72.44 268 ASP A N 1
ATOM 2083 C CA . ASP A 1 268 ? 23.203 11.801 -1.734 1.00 72.44 268 ASP A CA 1
ATOM 2084 C C . ASP A 1 268 ? 21.833 11.460 -1.138 1.00 72.44 268 ASP A C 1
ATOM 2086 O O . ASP A 1 268 ? 20.773 11.892 -1.599 1.00 72.44 268 ASP A O 1
ATOM 2090 N N . SER A 1 269 ? 21.873 10.683 -0.062 1.00 74.81 269 SER A N 1
ATOM 2091 C CA . SER A 1 269 ? 20.676 10.242 0.644 1.00 74.81 269 SER A CA 1
ATOM 2092 C C . SER A 1 269 ? 19.955 11.388 1.363 1.00 74.81 269 SER A C 1
ATOM 2094 O O . SER A 1 269 ? 18.742 11.310 1.535 1.00 74.81 269 SER A O 1
ATOM 2096 N N . GLN A 1 270 ? 20.653 12.470 1.726 1.00 80.00 270 GLN A N 1
ATOM 2097 C CA . GLN A 1 270 ? 20.044 13.626 2.384 1.00 80.00 270 GLN A CA 1
ATOM 2098 C C . GLN A 1 270 ? 19.194 14.439 1.408 1.00 80.00 270 GLN A C 1
ATOM 2100 O O . GLN A 1 270 ? 18.106 14.890 1.764 1.00 80.00 270 GLN A O 1
ATOM 2105 N N . VAL A 1 271 ? 19.664 14.597 0.166 1.00 80.94 271 VAL A N 1
ATOM 2106 C CA . VAL A 1 271 ? 18.876 15.236 -0.901 1.00 80.94 271 VAL A CA 1
ATOM 2107 C C . VAL A 1 271 ? 17.616 14.423 -1.168 1.00 80.94 271 VAL A C 1
ATOM 2109 O O . VAL A 1 271 ? 16.525 14.989 -1.218 1.00 80.94 271 VAL A O 1
ATOM 2112 N N . TRP A 1 272 ? 17.748 13.095 -1.248 1.00 82.88 272 TRP A N 1
ATOM 2113 C CA . TRP A 1 272 ? 16.595 12.217 -1.420 1.00 82.88 272 TRP A CA 1
ATOM 2114 C C . TRP A 1 272 ? 15.577 12.355 -0.281 1.00 82.88 272 TRP A C 1
ATOM 2116 O O . TRP A 1 272 ? 14.385 12.524 -0.528 1.00 82.88 272 TRP A O 1
ATOM 2126 N N . GLU A 1 273 ? 16.038 12.362 0.969 1.00 87.69 273 GLU A N 1
ATOM 2127 C CA . GLU A 1 273 ? 15.169 12.554 2.132 1.00 87.69 273 GLU A CA 1
ATOM 2128 C C . GLU A 1 273 ? 14.460 13.905 2.139 1.00 87.69 273 GLU A C 1
ATOM 2130 O O . GLU A 1 273 ? 13.280 13.964 2.480 1.00 87.69 273 GLU A O 1
ATOM 2135 N N . ASN A 1 274 ? 15.145 14.983 1.757 1.00 88.38 274 ASN A N 1
ATOM 2136 C CA . ASN A 1 274 ? 14.546 16.314 1.712 1.00 88.38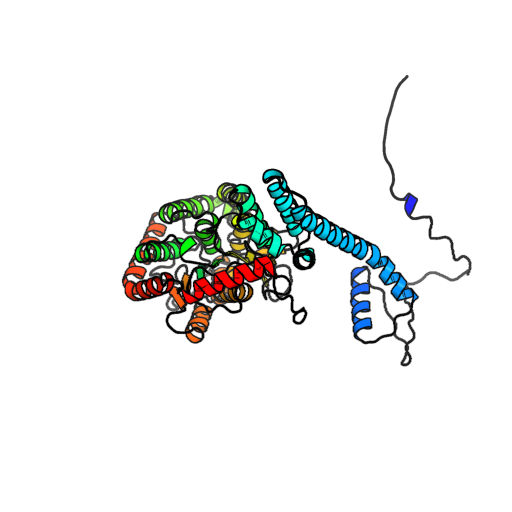 274 ASN A CA 1
ATOM 2137 C C . ASN A 1 274 ? 13.437 16.384 0.655 1.00 88.38 274 ASN A C 1
ATOM 2139 O O . ASN A 1 274 ? 12.346 16.864 0.956 1.00 88.38 274 ASN A O 1
ATOM 2143 N N . ILE A 1 275 ? 13.679 15.824 -0.535 1.00 86.50 275 ILE A N 1
ATOM 2144 C CA . ILE A 1 275 ? 12.666 15.729 -1.594 1.00 86.50 275 ILE A CA 1
ATOM 2145 C C . ILE A 1 275 ? 11.464 14.910 -1.111 1.00 86.50 275 ILE A C 1
ATOM 2147 O O . ILE A 1 275 ? 10.316 15.302 -1.319 1.00 86.50 275 ILE A O 1
ATOM 2151 N N . LEU A 1 276 ? 11.699 13.776 -0.445 1.00 88.50 276 LEU A N 1
ATOM 2152 C CA . LEU A 1 276 ? 10.611 12.946 0.068 1.00 88.50 276 LEU A CA 1
ATOM 2153 C C . LEU A 1 276 ? 9.810 13.647 1.169 1.00 88.50 276 LEU A C 1
ATOM 2155 O O . LEU A 1 276 ? 8.588 13.541 1.170 1.00 88.50 276 LEU A O 1
ATOM 2159 N N . LYS A 1 277 ? 10.460 14.374 2.082 1.00 92.19 277 LYS A N 1
ATOM 2160 C CA . LYS A 1 277 ? 9.775 15.167 3.117 1.00 92.19 277 LYS A CA 1
ATOM 2161 C C . LYS A 1 277 ? 8.912 16.265 2.507 1.00 92.19 277 LYS A C 1
ATOM 2163 O O . LYS A 1 277 ? 7.767 16.424 2.916 1.00 92.19 277 LYS A O 1
ATOM 2168 N N . GLU A 1 278 ? 9.435 16.974 1.511 1.00 89.06 278 GLU A N 1
ATOM 2169 C CA . GLU A 1 278 ? 8.701 18.022 0.799 1.00 89.06 278 GLU A CA 1
ATOM 2170 C C . GLU A 1 278 ? 7.474 17.454 0.073 1.00 89.06 278 GLU A C 1
ATOM 2172 O O . GLU A 1 278 ? 6.381 18.003 0.184 1.00 89.06 278 GLU A O 1
ATOM 2177 N N . ARG A 1 279 ? 7.633 16.330 -0.640 1.00 85.81 279 ARG A N 1
ATOM 2178 C CA . ARG A 1 279 ? 6.563 15.762 -1.478 1.00 85.81 279 ARG A CA 1
ATOM 2179 C C . ARG A 1 279 ? 5.539 14.928 -0.712 1.00 85.81 279 ARG A C 1
ATOM 2181 O O . ARG A 1 279 ? 4.381 14.899 -1.109 1.00 85.81 279 ARG A O 1
ATOM 2188 N N . MET A 1 280 ? 5.957 14.223 0.339 1.00 87.94 280 MET A N 1
ATOM 2189 C CA . MET A 1 280 ? 5.106 13.271 1.070 1.00 87.94 280 MET A CA 1
ATOM 2190 C C . MET A 1 280 ? 4.605 13.828 2.409 1.00 87.94 280 MET A C 1
ATOM 2192 O O . MET A 1 280 ? 3.704 13.249 3.013 1.00 87.94 280 MET A O 1
ATOM 2196 N N . GLY A 1 281 ? 5.183 14.933 2.886 1.00 89.81 281 GLY A N 1
ATOM 2197 C CA . GLY A 1 281 ? 4.852 15.540 4.171 1.00 89.81 281 GLY A CA 1
ATOM 2198 C C . GLY A 1 281 ? 5.302 14.715 5.380 1.00 89.81 281 GLY A C 1
ATOM 2199 O O . GLY A 1 281 ? 5.922 13.659 5.265 1.00 89.81 281 GLY A O 1
ATOM 2200 N N . GLU A 1 282 ? 4.978 15.209 6.575 1.00 92.62 282 GLU A N 1
ATOM 2201 C CA . GLU A 1 282 ? 5.393 14.612 7.856 1.00 92.62 282 GLU A CA 1
ATOM 2202 C C . GLU A 1 282 ? 4.331 13.692 8.487 1.00 92.62 282 GLU A C 1
ATOM 2204 O O . GLU A 1 282 ? 4.544 13.182 9.590 1.00 92.62 282 GLU A O 1
ATOM 2209 N N . GLY A 1 283 ? 3.209 13.476 7.793 1.00 93.50 283 GLY A N 1
ATOM 2210 C CA . GLY A 1 283 ? 2.091 12.664 8.271 1.00 93.50 283 GLY A CA 1
ATOM 2211 C C . GLY A 1 283 ? 2.444 11.184 8.418 1.00 93.50 283 GLY A C 1
ATOM 2212 O O . GLY A 1 283 ? 3.243 10.617 7.656 1.00 93.50 283 GLY A O 1
ATOM 2213 N N . LEU A 1 284 ? 1.836 10.541 9.413 1.00 96.81 284 LEU A N 1
ATOM 2214 C CA . LEU A 1 284 ? 1.981 9.108 9.636 1.00 96.81 284 LEU A CA 1
ATOM 2215 C C . LEU A 1 284 ? 1.226 8.298 8.578 1.00 96.81 284 LEU A C 1
ATOM 2217 O O . LEU A 1 284 ? 0.189 8.704 8.060 1.00 96.81 284 LEU A O 1
ATOM 2221 N N . MET A 1 285 ? 1.696 7.080 8.315 1.00 97.44 285 MET A N 1
ATOM 2222 C CA . MET A 1 285 ? 1.037 6.134 7.412 1.00 97.44 285 MET A CA 1
ATOM 2223 C C . MET A 1 285 ? -0.447 5.962 7.754 1.00 97.44 285 MET A C 1
ATOM 2225 O O . MET A 1 285 ? -1.295 5.997 6.862 1.00 97.44 285 MET A O 1
ATOM 2229 N N . VAL A 1 286 ? -0.770 5.790 9.041 1.00 97.25 286 VAL A N 1
ATOM 2230 C CA . VAL A 1 286 ? -2.147 5.560 9.503 1.00 97.25 286 VAL A CA 1
ATOM 2231 C C . VAL A 1 286 ? -3.079 6.754 9.290 1.00 97.25 286 VAL A C 1
ATOM 2233 O O . VAL A 1 286 ? -4.275 6.548 9.104 1.00 97.25 286 VAL A O 1
ATOM 2236 N N . GLU A 1 287 ? -2.557 7.982 9.239 1.00 97.12 287 GLU A N 1
ATOM 2237 C CA . GLU A 1 287 ? -3.374 9.183 9.022 1.00 97.12 287 GLU A CA 1
ATOM 2238 C C . GLU A 1 287 ? -4.034 9.169 7.641 1.00 97.12 287 GLU A C 1
ATOM 2240 O O . GLU A 1 287 ? -5.112 9.729 7.465 1.00 97.12 287 GLU A O 1
ATOM 2245 N N . SER A 1 288 ? -3.471 8.442 6.667 1.00 96.81 288 SER A N 1
ATOM 2246 C CA . SER A 1 288 ? -4.130 8.242 5.368 1.00 96.81 288 SER A CA 1
ATOM 2247 C C . SER A 1 288 ? -5.490 7.537 5.481 1.00 96.81 288 SER A C 1
ATOM 2249 O O . SER A 1 288 ? -6.344 7.712 4.610 1.00 96.81 288 SER A O 1
ATOM 2251 N N . ALA A 1 289 ? -5.748 6.796 6.568 1.00 96.75 289 ALA A N 1
ATOM 2252 C CA . ALA A 1 289 ? -7.055 6.205 6.848 1.00 96.75 289 ALA A CA 1
ATOM 2253 C C . ALA A 1 289 ? -8.129 7.260 7.162 1.00 96.75 289 ALA A C 1
ATOM 2255 O O . ALA A 1 289 ? -9.321 6.958 7.084 1.00 96.75 289 ALA A O 1
ATOM 2256 N N . ARG A 1 290 ? -7.743 8.514 7.452 1.00 96.56 290 ARG A N 1
ATOM 2257 C CA . ARG A 1 290 ? -8.682 9.637 7.552 1.00 96.56 290 ARG A CA 1
ATOM 2258 C C . ARG A 1 290 ? -9.448 9.865 6.257 1.00 96.56 290 ARG A C 1
ATOM 2260 O O . ARG A 1 290 ? -10.516 10.456 6.339 1.00 96.56 290 ARG A O 1
ATOM 2267 N N . GLY A 1 291 ? -8.973 9.418 5.092 1.00 95.06 291 GLY A N 1
ATOM 2268 C CA . GLY A 1 291 ? -9.703 9.522 3.825 1.00 95.06 291 GLY A CA 1
ATOM 2269 C C . GLY A 1 291 ? -10.736 8.392 3.632 1.00 95.06 291 GLY A C 1
ATOM 2270 O O . GLY A 1 291 ? -10.385 7.228 3.807 1.00 95.06 291 GLY A O 1
ATOM 2271 N N . PRO A 1 292 ? -11.988 8.672 3.200 1.00 91.50 292 PRO A N 1
ATOM 2272 C CA . PRO A 1 292 ? -13.013 7.634 2.970 1.00 91.50 292 PRO A CA 1
ATOM 2273 C C . PRO A 1 292 ? -12.612 6.626 1.897 1.00 91.50 292 PRO A C 1
ATOM 2275 O O . PRO A 1 292 ? -12.970 5.452 1.955 1.00 91.50 292 PRO A O 1
ATOM 2278 N N . ASN A 1 293 ? -11.896 7.122 0.891 1.00 92.50 293 ASN A N 1
ATOM 2279 C CA . ASN A 1 293 ? -11.608 6.387 -0.328 1.00 92.50 293 ASN A CA 1
ATOM 2280 C C . ASN A 1 293 ? -10.171 5.864 -0.378 1.00 92.50 293 ASN A C 1
ATOM 2282 O O . ASN A 1 293 ? -9.796 5.277 -1.393 1.00 92.50 293 ASN A O 1
ATOM 2286 N N . CYS A 1 294 ? -9.399 6.027 0.700 1.00 96.12 294 CYS A N 1
ATOM 2287 C CA . CYS A 1 294 ? -8.029 5.539 0.779 1.00 96.12 294 CYS A CA 1
ATOM 2288 C C . CYS A 1 294 ? -8.024 3.997 0.848 1.00 96.12 294 CYS A C 1
ATOM 2290 O O . CYS A 1 294 ? -8.644 3.430 1.756 1.00 96.12 294 CYS A O 1
ATOM 2292 N N . PRO A 1 295 ? -7.389 3.297 -0.108 1.00 97.69 295 PRO A N 1
ATOM 2293 C CA . PRO A 1 295 ? -7.203 1.857 -0.029 1.00 97.69 295 PRO A CA 1
ATOM 2294 C C . PRO A 1 295 ? -6.199 1.503 1.074 1.00 97.69 295 PRO A C 1
ATOM 2296 O O . PRO A 1 295 ? -5.539 2.361 1.671 1.00 97.69 295 PRO A O 1
ATOM 2299 N N . LYS A 1 296 ? -6.053 0.209 1.351 1.00 98.50 296 LYS A N 1
ATOM 2300 C CA . LYS A 1 296 ? -4.931 -0.259 2.162 1.00 98.50 296 LYS A CA 1
ATOM 2301 C C . LYS A 1 296 ? -3.662 -0.149 1.322 1.00 98.50 296 LYS A C 1
ATOM 2303 O O . LYS A 1 296 ? -3.636 -0.635 0.197 1.00 98.50 296 LYS A O 1
ATOM 2308 N N . VAL A 1 297 ? -2.638 0.517 1.843 1.00 98.62 297 VAL A N 1
ATOM 2309 C CA . VAL A 1 297 ? -1.384 0.768 1.120 1.00 98.62 297 VAL A CA 1
ATOM 2310 C C . VAL A 1 297 ? -0.203 0.298 1.949 1.00 98.62 297 VAL A C 1
ATOM 2312 O O . VAL A 1 297 ? -0.165 0.524 3.166 1.00 98.62 297 VAL A O 1
ATOM 2315 N N . SER A 1 298 ? 0.765 -0.335 1.286 1.00 98.69 298 SER A N 1
ATOM 2316 C CA . SER A 1 298 ? 2.018 -0.742 1.909 1.00 98.69 298 SER A CA 1
ATOM 2317 C C . SER A 1 298 ? 3.257 -0.545 1.040 1.00 98.69 298 SER A C 1
ATOM 2319 O O . SER A 1 298 ? 3.222 -0.732 -0.175 1.00 98.69 298 SER A O 1
ATOM 2321 N N . ALA A 1 299 ? 4.374 -0.242 1.701 1.00 98.62 299 ALA A N 1
ATOM 2322 C CA . ALA A 1 299 ? 5.720 -0.284 1.139 1.00 98.62 299 ALA A CA 1
ATOM 2323 C C . ALA A 1 299 ? 6.538 -1.389 1.816 1.00 98.62 299 ALA A C 1
ATOM 2325 O O . ALA A 1 299 ? 6.408 -1.606 3.025 1.00 98.62 299 ALA A O 1
ATOM 2326 N N . VAL A 1 300 ? 7.400 -2.059 1.054 1.00 98.44 300 VAL A N 1
ATOM 2327 C CA . VAL A 1 300 ? 8.229 -3.164 1.556 1.00 98.44 300 VAL A CA 1
ATOM 2328 C C . VAL A 1 300 ? 9.703 -2.775 1.545 1.00 98.44 300 VAL A C 1
ATOM 2330 O O . VAL A 1 300 ? 10.214 -2.294 0.536 1.00 98.44 300 VAL A O 1
ATOM 2333 N N . SER A 1 301 ? 10.400 -3.002 2.655 1.00 98.00 301 SER A N 1
ATOM 2334 C CA . SER A 1 301 ? 11.863 -2.908 2.744 1.00 98.00 301 SER A CA 1
ATOM 2335 C C . SER A 1 301 ? 12.462 -4.185 3.326 1.00 98.00 301 SER A C 1
ATOM 2337 O O . SER A 1 301 ? 11.737 -5.063 3.802 1.00 98.00 301 SER A O 1
ATOM 2339 N N . THR A 1 302 ? 13.789 -4.280 3.318 1.00 97.12 302 THR A N 1
ATOM 2340 C CA . THR A 1 302 ? 14.530 -5.391 3.920 1.00 97.12 302 THR A CA 1
ATOM 2341 C C . THR A 1 302 ? 15.289 -4.906 5.148 1.00 97.12 302 THR A C 1
ATOM 2343 O O . THR A 1 302 ? 16.038 -3.938 5.070 1.00 97.12 302 THR A O 1
ATOM 2346 N N . ILE A 1 303 ? 15.119 -5.571 6.290 1.00 96.50 303 ILE A N 1
ATOM 2347 C CA . ILE A 1 303 ? 15.935 -5.344 7.487 1.00 96.50 303 ILE A CA 1
ATOM 2348 C C . ILE A 1 303 ? 17.192 -6.202 7.397 1.00 96.50 303 ILE A C 1
ATOM 2350 O O . ILE A 1 303 ? 17.097 -7.427 7.269 1.00 96.50 303 ILE A O 1
ATOM 2354 N N . VAL A 1 304 ? 18.352 -5.559 7.536 1.00 94.56 304 VAL A N 1
ATOM 2355 C CA . VAL A 1 304 ? 19.663 -6.197 7.338 1.00 94.56 304 VAL A CA 1
ATOM 2356 C C . VAL A 1 304 ? 20.478 -6.388 8.621 1.00 94.56 304 VAL A C 1
ATOM 2358 O O . VAL A 1 304 ? 21.415 -7.178 8.639 1.00 94.56 304 VAL A O 1
ATOM 2361 N N . ASN A 1 305 ? 20.085 -5.765 9.738 1.00 93.94 305 ASN A N 1
ATOM 2362 C CA . ASN A 1 305 ? 20.823 -5.824 11.011 1.00 93.94 305 ASN A CA 1
ATOM 2363 C C . ASN A 1 305 ? 20.200 -6.736 12.091 1.00 93.94 305 ASN A C 1
ATOM 2365 O O . ASN A 1 305 ? 20.548 -6.628 13.266 1.00 93.94 305 ASN A O 1
ATOM 2369 N N . ARG A 1 306 ? 19.277 -7.637 11.726 1.00 90.94 306 ARG A N 1
ATOM 2370 C CA . ARG A 1 306 ? 18.618 -8.580 12.660 1.00 90.94 306 ARG A CA 1
ATOM 2371 C C . ARG A 1 306 ? 19.060 -10.042 12.498 1.00 90.94 306 ARG A C 1
ATOM 2373 O O . ARG A 1 306 ? 18.347 -10.948 12.928 1.00 90.94 306 ARG A O 1
ATOM 2380 N N . GLY A 1 307 ? 20.240 -10.262 11.922 1.00 83.19 307 GLY A N 1
ATOM 2381 C CA . GLY A 1 307 ? 20.774 -11.594 11.631 1.00 83.19 307 GLY A CA 1
ATOM 2382 C C . GLY A 1 307 ? 20.145 -12.237 10.392 1.00 83.19 307 GLY A C 1
ATOM 2383 O O . GLY A 1 307 ? 19.278 -11.653 9.741 1.00 83.19 307 GLY A O 1
ATOM 2384 N N . LEU A 1 308 ? 20.610 -13.443 10.061 1.00 81.06 308 LEU A N 1
ATOM 2385 C CA . LEU A 1 308 ? 20.115 -14.224 8.927 1.00 81.06 308 LEU A CA 1
ATOM 2386 C C . LEU A 1 308 ? 19.054 -15.253 9.372 1.00 81.06 308 LEU A C 1
ATOM 2388 O O . LEU A 1 308 ? 19.160 -15.792 10.476 1.00 81.06 308 LEU A O 1
ATOM 2392 N N . PRO A 1 309 ? 18.051 -15.562 8.527 1.00 87.56 309 PRO A N 1
ATOM 2393 C CA . PRO A 1 309 ? 17.788 -14.944 7.224 1.00 87.56 309 PRO A CA 1
ATOM 2394 C C . PRO A 1 309 ? 17.252 -13.510 7.359 1.00 87.56 309 PRO A C 1
ATOM 2396 O O . PRO A 1 309 ? 16.590 -13.182 8.350 1.00 87.56 309 PRO A O 1
ATOM 2399 N N . LEU A 1 310 ? 17.513 -12.688 6.333 1.00 92.00 310 LEU A N 1
ATOM 2400 C CA . LEU A 1 310 ? 17.009 -11.313 6.231 1.00 92.00 310 LEU A CA 1
ATOM 2401 C C . LEU A 1 310 ? 15.482 -11.272 6.382 1.00 92.00 310 LEU A C 1
ATOM 2403 O O . LEU A 1 310 ? 14.779 -12.238 6.068 1.00 92.00 310 LEU A O 1
ATOM 2407 N N . LYS A 1 311 ? 14.954 -10.149 6.875 1.00 94.06 311 LYS A N 1
ATOM 2408 C CA . LYS A 1 311 ? 13.521 -10.006 7.171 1.00 94.06 311 LYS A CA 1
ATOM 2409 C C . LYS A 1 311 ? 12.910 -8.871 6.369 1.00 94.06 311 LYS A C 1
ATOM 2411 O O . LYS A 1 311 ? 13.379 -7.742 6.456 1.00 94.06 311 LYS A O 1
ATOM 2416 N N . ALA A 1 312 ? 11.822 -9.153 5.659 1.00 96.50 312 ALA A N 1
ATOM 2417 C CA . ALA A 1 312 ? 11.009 -8.101 5.065 1.00 96.50 312 ALA A CA 1
ATOM 2418 C C . ALA A 1 312 ? 10.270 -7.308 6.155 1.00 96.50 312 ALA A C 1
ATOM 2420 O O . ALA A 1 312 ? 9.820 -7.870 7.163 1.00 96.50 312 ALA A O 1
ATOM 2421 N N . TYR A 1 313 ? 10.134 -6.006 5.928 1.00 98.12 313 TYR A N 1
ATOM 2422 C CA . TYR A 1 313 ? 9.368 -5.093 6.760 1.00 98.12 313 TYR A CA 1
ATOM 2423 C C . TYR A 1 313 ? 8.304 -4.381 5.930 1.00 98.12 313 TYR A C 1
ATOM 2425 O O . TYR A 1 313 ? 8.599 -3.804 4.886 1.00 98.12 313 TYR A O 1
ATOM 2433 N N . VAL A 1 314 ? 7.068 -4.410 6.417 1.00 98.50 314 VAL A N 1
ATOM 2434 C CA . VAL A 1 314 ? 5.887 -3.851 5.766 1.00 98.50 314 VAL A CA 1
ATOM 2435 C C . VAL A 1 314 ? 5.504 -2.554 6.468 1.00 98.50 314 VAL A C 1
ATOM 2437 O O . VAL A 1 314 ? 4.932 -2.553 7.562 1.00 98.50 314 VAL A O 1
ATOM 2440 N N . PHE A 1 315 ? 5.800 -1.430 5.830 1.00 98.56 315 PHE A N 1
ATOM 2441 C CA . PHE A 1 315 ? 5.219 -0.146 6.203 1.00 98.56 315 PHE A CA 1
ATOM 2442 C C . PHE A 1 315 ? 3.792 -0.112 5.678 1.00 98.56 315 PHE A C 1
ATOM 2444 O O . PHE A 1 315 ? 3.597 -0.262 4.478 1.00 98.56 315 PHE A O 1
ATOM 2451 N N . ARG A 1 316 ? 2.792 0.069 6.541 1.00 97.94 316 ARG A N 1
ATOM 2452 C CA . ARG A 1 316 ? 1.372 -0.065 6.165 1.00 97.94 316 ARG A CA 1
ATOM 2453 C C . ARG A 1 316 ? 0.503 1.019 6.781 1.00 97.94 316 ARG A C 1
ATOM 2455 O O . ARG A 1 316 ? 0.782 1.464 7.884 1.00 97.94 316 ARG A O 1
ATOM 2462 N N . ASN A 1 317 ? -0.586 1.411 6.124 1.00 97.81 317 ASN A N 1
ATOM 2463 C CA . ASN A 1 317 ? -1.548 2.384 6.670 1.00 97.81 317 ASN A CA 1
ATOM 2464 C C . ASN A 1 317 ? -2.671 1.768 7.527 1.00 97.81 317 ASN A C 1
ATOM 2466 O O . ASN A 1 317 ? -3.713 2.381 7.753 1.00 97.81 317 ASN A O 1
ATOM 2470 N N . TYR A 1 318 ? -2.483 0.540 7.998 1.00 97.56 318 TYR A N 1
ATOM 2471 C CA . TYR A 1 318 ? -3.464 -0.192 8.788 1.00 97.56 318 TYR A CA 1
ATOM 2472 C C . TYR A 1 318 ? -2.783 -0.992 9.890 1.00 97.56 318 TYR A C 1
ATOM 2474 O O . TYR A 1 318 ? -1.597 -1.323 9.811 1.00 97.56 318 TYR A O 1
ATOM 2482 N N . ARG A 1 319 ? -3.567 -1.370 10.897 1.00 95.88 319 ARG A N 1
ATOM 2483 C CA . ARG A 1 319 ? -3.216 -2.449 11.817 1.00 95.88 319 ARG A CA 1
ATOM 2484 C C . ARG A 1 319 ? -4.101 -3.657 11.559 1.00 95.88 319 ARG A C 1
ATOM 2486 O O . ARG A 1 319 ? -5.217 -3.541 11.066 1.00 95.88 319 ARG A O 1
ATOM 2493 N N . LEU A 1 320 ? -3.577 -4.822 11.912 1.00 95.44 320 LEU A N 1
ATOM 2494 C CA . LEU A 1 320 ? -4.347 -6.058 11.944 1.00 95.44 320 LEU A CA 1
ATOM 2495 C C . LEU A 1 320 ? -5.123 -6.145 13.258 1.00 95.44 320 LEU A C 1
ATOM 2497 O O . LEU A 1 320 ? -4.658 -5.645 14.293 1.00 95.44 320 LEU A O 1
ATOM 2501 N N . MET A 1 321 ? -6.275 -6.808 13.223 1.00 93.00 321 MET A N 1
ATOM 2502 C CA . MET A 1 321 ? -7.076 -7.086 14.414 1.00 93.00 321 MET A CA 1
ATOM 2503 C C . MET A 1 321 ? -6.233 -7.745 15.521 1.00 93.00 321 MET A C 1
ATOM 2505 O O . MET A 1 321 ? -5.414 -8.619 15.220 1.00 93.00 321 MET A O 1
ATOM 2509 N N . PRO A 1 322 ? -6.406 -7.367 16.806 1.00 91.94 322 PRO A N 1
ATOM 2510 C CA . PRO A 1 322 ? -5.782 -8.076 17.920 1.00 91.94 322 PRO A CA 1
ATOM 2511 C C . PRO A 1 322 ? -6.012 -9.592 17.829 1.00 91.94 322 PRO A C 1
ATOM 2513 O O . PRO A 1 322 ? -7.129 -10.034 17.581 1.00 91.94 322 PRO A O 1
ATOM 2516 N N . GLY A 1 323 ? -4.946 -10.378 18.000 1.00 89.38 323 GLY A N 1
ATOM 2517 C CA . GLY A 1 323 ? -4.952 -11.836 17.801 1.00 89.38 323 GLY A CA 1
ATOM 2518 C C . GLY A 1 323 ? -4.522 -12.279 16.397 1.00 89.38 323 GLY A C 1
ATOM 2519 O O . GLY A 1 323 ? -3.994 -13.373 16.239 1.00 89.38 323 GLY A O 1
ATOM 2520 N N . THR A 1 324 ? -4.626 -11.414 15.384 1.00 92.75 324 THR A N 1
ATOM 2521 C CA . THR A 1 324 ? -4.096 -11.699 14.042 1.00 92.75 324 THR A CA 1
ATOM 2522 C C . THR A 1 324 ? -2.648 -11.233 13.939 1.00 92.75 324 THR A C 1
ATOM 2524 O O . THR A 1 324 ? -2.321 -10.092 14.278 1.00 92.75 324 THR A O 1
ATOM 2527 N N . ARG A 1 325 ? -1.763 -12.108 13.456 1.00 89.81 325 ARG A N 1
ATOM 2528 C CA . ARG A 1 325 ? -0.346 -11.799 13.241 1.00 89.81 325 ARG A CA 1
ATOM 2529 C C . ARG A 1 325 ? 0.023 -12.035 11.788 1.00 89.81 325 ARG A C 1
ATOM 2531 O O . ARG A 1 325 ? -0.317 -13.068 11.225 1.00 89.81 325 ARG A O 1
ATOM 2538 N N . SER A 1 326 ? 0.739 -11.072 11.219 1.00 94.56 326 SER A N 1
ATOM 2539 C CA . SER A 1 326 ? 1.388 -11.259 9.928 1.00 94.56 326 SER A CA 1
ATOM 2540 C C . SER A 1 326 ? 2.673 -12.061 10.102 1.00 94.56 326 SER A C 1
ATOM 2542 O O . SER A 1 326 ? 3.366 -11.894 11.108 1.00 94.56 326 SER A O 1
ATOM 2544 N N . HIS A 1 327 ? 3.011 -12.885 9.111 1.00 94.31 327 HIS A N 1
ATOM 2545 C CA . HIS A 1 327 ? 4.345 -13.459 8.976 1.00 94.31 327 HIS A CA 1
ATOM 2546 C C . HIS A 1 327 ? 5.436 -12.377 8.876 1.00 94.31 327 HIS A C 1
ATOM 2548 O O . HIS A 1 327 ? 6.547 -12.563 9.375 1.00 94.31 327 HIS A O 1
ATOM 2554 N N . TYR A 1 328 ? 5.119 -11.235 8.261 1.00 95.44 328 TYR A N 1
ATOM 2555 C CA . TYR A 1 328 ? 6.060 -10.143 8.050 1.00 95.44 328 TYR A CA 1
ATOM 2556 C C . TYR A 1 328 ? 6.015 -9.129 9.195 1.00 95.44 328 TYR A C 1
ATOM 2558 O O . TYR A 1 328 ? 4.961 -8.799 9.749 1.00 95.44 328 TYR A O 1
ATOM 2566 N N . LEU A 1 329 ? 7.188 -8.594 9.537 1.00 95.19 329 LEU A N 1
ATOM 2567 C CA . LEU A 1 329 ? 7.284 -7.468 10.459 1.00 95.19 329 LEU A CA 1
ATOM 2568 C C . LEU A 1 329 ? 6.651 -6.237 9.806 1.00 95.19 329 LEU A C 1
ATOM 2570 O O . LEU A 1 329 ? 6.728 -6.078 8.595 1.00 95.19 329 LEU A O 1
ATOM 2574 N N . GLY A 1 330 ? 6.036 -5.352 10.586 1.00 95.62 330 GLY A N 1
ATOM 2575 C CA . GLY A 1 330 ? 5.446 -4.142 10.020 1.00 95.62 330 GLY A CA 1
ATOM 2576 C C . GLY A 1 330 ? 4.620 -3.337 11.007 1.00 95.62 330 GLY A C 1
ATOM 2577 O O . GLY A 1 330 ? 4.053 -3.891 11.952 1.00 95.62 330 GLY A O 1
ATOM 2578 N N . ASP A 1 331 ? 4.511 -2.036 10.765 1.00 94.06 331 ASP A N 1
ATOM 2579 C CA . ASP A 1 331 ? 3.794 -1.082 11.618 1.00 94.06 331 ASP A CA 1
ATOM 2580 C C . ASP A 1 331 ? 3.223 0.074 10.775 1.00 94.06 331 ASP A C 1
ATOM 2582 O O . ASP A 1 331 ? 3.576 0.241 9.605 1.00 94.06 331 ASP A O 1
ATOM 2586 N N . CYS A 1 332 ? 2.338 0.865 11.380 1.00 96.31 332 CYS A N 1
ATOM 2587 C CA . CYS A 1 332 ? 1.650 2.001 10.764 1.00 96.31 332 CYS A CA 1
ATOM 2588 C C . CYS A 1 332 ? 2.011 3.364 11.369 1.00 96.31 332 CYS A C 1
ATOM 2590 O O . CYS A 1 332 ? 1.443 4.382 10.981 1.00 96.31 332 CYS A O 1
ATOM 2592 N N . LYS A 1 333 ? 2.933 3.386 12.336 1.00 95.31 333 LYS A N 1
ATOM 2593 C CA . LYS A 1 333 ? 3.367 4.598 13.053 1.00 95.31 333 LYS A CA 1
ATOM 2594 C C . LYS A 1 333 ? 4.481 5.385 12.362 1.00 95.31 333 LYS A C 1
ATOM 2596 O O . LYS A 1 333 ? 5.006 6.329 12.937 1.00 95.31 333 LYS A O 1
ATOM 2601 N N . HIS A 1 334 ? 4.925 4.930 11.197 1.00 97.19 334 HIS A N 1
ATOM 2602 C CA . HIS A 1 334 ? 6.018 5.564 10.464 1.00 97.19 334 HIS A CA 1
ATOM 2603 C C . HIS A 1 334 ? 5.481 6.678 9.587 1.00 97.19 334 HIS A C 1
ATOM 2605 O O . HIS A 1 334 ? 4.315 6.643 9.202 1.00 97.19 334 HIS A O 1
ATOM 2611 N N . LYS A 1 335 ? 6.327 7.641 9.242 1.00 97.81 335 LYS A N 1
ATOM 2612 C CA . LYS A 1 335 ? 5.980 8.681 8.274 1.00 97.81 335 LYS A CA 1
ATOM 2613 C C . LYS A 1 335 ? 6.028 8.127 6.859 1.00 97.81 335 LYS A C 1
ATOM 2615 O O . LYS A 1 335 ? 6.801 7.212 6.566 1.00 97.81 335 LYS A O 1
ATOM 2620 N N . MET A 1 336 ? 5.239 8.708 5.963 1.00 96.56 336 MET A N 1
ATOM 2621 C CA . MET A 1 336 ? 5.169 8.236 4.577 1.00 96.56 336 MET A CA 1
ATOM 2622 C C . MET A 1 336 ? 6.521 8.339 3.858 1.00 96.56 336 MET A C 1
ATOM 2624 O O . MET A 1 336 ? 6.954 7.388 3.207 1.00 96.56 336 MET A O 1
ATOM 2628 N N . TRP A 1 337 ? 7.247 9.445 4.062 1.00 96.38 337 TRP A N 1
ATOM 2629 C CA . TRP A 1 337 ? 8.590 9.619 3.503 1.00 96.38 337 TRP A CA 1
ATOM 2630 C C . TRP A 1 337 ? 9.592 8.581 4.032 1.00 96.38 337 TRP A C 1
ATOM 2632 O O . TRP A 1 337 ? 10.448 8.126 3.279 1.00 96.38 337 TRP A O 1
ATOM 2642 N N . GLN A 1 338 ? 9.466 8.154 5.297 1.00 97.69 338 GLN A N 1
ATOM 2643 C CA . GLN A 1 338 ? 10.336 7.131 5.894 1.00 97.69 338 GLN A CA 1
ATOM 2644 C C . GLN A 1 338 ? 10.100 5.763 5.253 1.00 97.69 338 GLN A C 1
ATOM 2646 O O . GLN A 1 338 ? 11.057 5.050 4.960 1.00 97.69 338 GLN A O 1
ATOM 2651 N N . ALA A 1 339 ? 8.835 5.414 5.002 1.00 98.00 339 ALA A N 1
ATOM 2652 C CA . ALA A 1 339 ? 8.470 4.166 4.341 1.00 98.00 339 ALA A CA 1
ATOM 2653 C C . ALA A 1 339 ? 9.086 4.071 2.937 1.00 98.00 339 ALA A C 1
ATOM 2655 O O . ALA A 1 339 ? 9.688 3.056 2.586 1.00 98.00 339 ALA A O 1
ATOM 2656 N N . ILE A 1 340 ? 8.993 5.155 2.162 1.00 96.12 340 ILE A N 1
ATOM 2657 C CA . ILE A 1 340 ? 9.564 5.230 0.814 1.00 96.12 340 ILE A CA 1
ATOM 2658 C C . ILE A 1 340 ? 11.095 5.213 0.868 1.00 96.12 340 ILE A C 1
ATOM 2660 O O . ILE A 1 340 ? 11.714 4.405 0.181 1.00 96.12 340 ILE A O 1
ATOM 2664 N N . ARG A 1 341 ? 11.711 6.035 1.729 1.00 95.69 341 ARG A N 1
ATOM 2665 C CA . ARG A 1 341 ? 13.172 6.107 1.895 1.00 95.69 341 ARG A CA 1
ATOM 2666 C C . ARG A 1 341 ? 13.787 4.759 2.271 1.00 95.69 341 ARG A C 1
ATOM 2668 O O . ARG A 1 341 ? 14.854 4.423 1.756 1.00 95.69 341 ARG A O 1
ATOM 2675 N N . ALA A 1 342 ? 13.126 4.011 3.155 1.00 96.94 342 ALA A N 1
ATOM 2676 C CA . ALA A 1 342 ? 13.527 2.666 3.554 1.00 96.94 342 ALA A CA 1
ATOM 2677 C C . ALA A 1 342 ? 13.364 1.661 2.405 1.00 96.94 342 ALA A C 1
ATOM 2679 O O . ALA A 1 342 ? 14.248 0.846 2.165 1.00 96.94 342 ALA A O 1
ATOM 2680 N N . SER A 1 343 ? 12.233 1.722 1.696 1.00 97.00 343 SER A N 1
ATOM 2681 C CA . SER A 1 343 ? 11.905 0.807 0.599 1.00 97.00 343 SER A CA 1
ATOM 2682 C C . SER A 1 343 ? 12.783 1.008 -0.637 1.00 97.00 343 SER A C 1
ATOM 2684 O O . SER A 1 343 ? 13.007 0.043 -1.357 1.00 97.00 343 SER A O 1
ATOM 2686 N N . SER A 1 344 ? 13.300 2.220 -0.869 1.00 92.94 344 SER A N 1
ATOM 2687 C CA . SER A 1 344 ? 14.096 2.589 -2.050 1.00 92.94 344 SER A CA 1
ATOM 2688 C C . SER A 1 344 ? 15.604 2.716 -1.783 1.00 92.94 344 SER A C 1
ATOM 2690 O O . SER A 1 344 ? 16.322 3.336 -2.570 1.00 92.94 344 SER A O 1
ATOM 2692 N N . ALA A 1 345 ? 16.095 2.220 -0.643 1.00 91.12 345 ALA A N 1
ATOM 2693 C CA . ALA A 1 345 ? 17.503 2.300 -0.248 1.00 91.12 345 ALA A CA 1
ATOM 2694 C C . ALA A 1 345 ? 18.362 1.265 -1.005 1.00 91.12 345 ALA A C 1
ATOM 2696 O O . ALA A 1 345 ? 18.890 0.327 -0.404 1.00 91.12 345 ALA A O 1
ATOM 2697 N N . ALA A 1 346 ? 18.416 1.366 -2.338 1.00 86.81 346 ALA A N 1
ATOM 2698 C CA . ALA A 1 346 ? 19.050 0.361 -3.191 1.00 86.81 346 ALA A CA 1
ATOM 2699 C C . ALA A 1 346 ? 20.568 0.326 -2.958 1.00 86.81 346 ALA A C 1
ATOM 2701 O O . ALA A 1 346 ? 21.223 1.366 -3.093 1.00 86.81 346 ALA A O 1
ATOM 2702 N N . PRO A 1 347 ? 21.159 -0.836 -2.627 1.00 83.44 347 PRO A N 1
ATOM 2703 C CA . PRO A 1 347 ? 22.582 -0.901 -2.328 1.00 83.44 347 PRO A CA 1
ATOM 2704 C C . PRO A 1 347 ? 23.429 -0.568 -3.558 1.00 83.44 347 PRO A C 1
ATOM 2706 O O . PRO A 1 347 ? 23.122 -0.959 -4.684 1.00 83.44 347 PRO A O 1
ATOM 2709 N N . GLY A 1 348 ? 24.490 0.207 -3.337 1.00 75.69 348 GLY A N 1
ATOM 2710 C CA . GLY A 1 348 ? 25.299 0.809 -4.398 1.00 75.69 348 GLY A CA 1
ATOM 2711 C C . GLY A 1 348 ? 24.711 2.099 -4.990 1.00 75.69 348 GLY A C 1
ATOM 2712 O O . GLY A 1 348 ? 25.445 2.833 -5.647 1.00 75.69 348 GLY A O 1
ATOM 2713 N N . TYR A 1 349 ? 23.438 2.420 -4.727 1.00 77.44 349 TYR A N 1
ATOM 2714 C CA . TYR A 1 349 ? 22.802 3.680 -5.132 1.00 77.44 349 TYR A CA 1
ATOM 2715 C C . TYR A 1 349 ? 22.634 4.618 -3.935 1.00 77.44 349 TYR A C 1
ATOM 2717 O O . TYR A 1 349 ? 23.154 5.731 -3.957 1.00 77.44 349 TYR A O 1
ATOM 2725 N N . PHE A 1 350 ? 21.966 4.155 -2.878 1.00 82.06 350 PHE A N 1
ATOM 2726 C CA . PHE A 1 350 ? 21.654 4.929 -1.676 1.00 82.06 350 PHE A CA 1
ATOM 2727 C C . PHE A 1 350 ? 22.209 4.255 -0.425 1.00 82.06 350 PHE A C 1
ATOM 2729 O O . PHE A 1 350 ? 22.392 3.039 -0.391 1.00 82.06 350 PHE A O 1
ATOM 2736 N N . GLN A 1 351 ? 22.448 5.050 0.621 1.00 86.50 351 GLN A N 1
ATOM 2737 C CA . GLN A 1 351 ? 22.832 4.510 1.922 1.00 86.50 351 GLN A CA 1
ATOM 2738 C C . GLN A 1 351 ? 21.646 3.788 2.567 1.00 86.50 351 GLN A C 1
ATOM 2740 O O . GLN A 1 351 ? 20.480 4.160 2.360 1.00 86.50 351 GLN A O 1
ATOM 2745 N N . GLU A 1 352 ? 21.960 2.795 3.393 1.00 92.25 352 GLU A N 1
ATOM 2746 C CA . GLU A 1 352 ? 20.999 2.154 4.285 1.00 92.25 352 GLU A CA 1
ATOM 2747 C C . GLU A 1 352 ? 20.289 3.205 5.150 1.00 92.25 352 GLU A C 1
ATOM 2749 O O . GLU A 1 352 ? 20.836 4.260 5.477 1.00 92.25 352 GLU A O 1
ATOM 2754 N N . PHE A 1 353 ? 19.040 2.930 5.507 1.00 95.25 353 PHE A N 1
ATOM 2755 C CA . PHE A 1 353 ? 18.213 3.844 6.277 1.00 95.25 353 PHE A CA 1
ATOM 2756 C C . PHE A 1 353 ? 18.014 3.323 7.698 1.00 95.25 353 PHE A C 1
ATOM 2758 O O . PHE A 1 353 ? 17.383 2.287 7.915 1.00 95.25 353 PHE A O 1
ATOM 2765 N N . VAL A 1 354 ? 18.545 4.054 8.676 1.00 95.44 354 VAL A N 1
ATOM 2766 C CA . VAL A 1 354 ? 18.379 3.733 10.096 1.00 95.44 354 VAL A CA 1
ATOM 2767 C C . VAL A 1 354 ? 17.017 4.233 10.567 1.00 95.44 354 VAL A C 1
ATOM 2769 O O . VAL A 1 354 ? 16.746 5.433 10.546 1.00 95.44 354 VAL A O 1
ATOM 2772 N N . LEU A 1 355 ? 16.172 3.324 11.051 1.00 94.69 355 LEU A N 1
ATOM 2773 C CA . LEU A 1 355 ? 14.875 3.656 11.631 1.00 94.69 355 LEU A CA 1
ATOM 2774 C C . LEU A 1 355 ? 14.709 2.982 12.995 1.00 94.69 355 LEU A C 1
ATOM 2776 O O . LEU A 1 355 ? 14.416 1.792 13.123 1.00 94.69 355 LEU A O 1
ATOM 2780 N N . GLY A 1 356 ? 14.908 3.768 14.053 1.00 91.38 356 GLY A N 1
ATOM 2781 C CA . GLY A 1 356 ? 14.958 3.245 15.415 1.00 91.38 356 GLY A CA 1
ATOM 2782 C C . GLY A 1 356 ? 16.138 2.288 15.582 1.00 91.38 356 GLY A C 1
ATOM 2783 O O . GLY A 1 356 ? 17.287 2.703 15.490 1.00 91.38 356 GLY A O 1
ATOM 2784 N N . LYS A 1 357 ? 15.851 1.008 15.838 1.00 91.88 357 LYS A N 1
ATOM 2785 C CA . LYS A 1 357 ? 16.875 -0.045 15.978 1.00 91.88 357 LYS A CA 1
ATOM 2786 C C . LYS A 1 357 ? 17.126 -0.833 14.691 1.00 91.88 357 LYS A C 1
ATOM 2788 O O . LYS A 1 357 ? 17.988 -1.708 14.682 1.00 91.88 357 LYS A O 1
ATOM 2793 N N . ASP A 1 358 ? 16.343 -0.574 13.649 1.00 95.69 358 ASP A N 1
ATOM 2794 C CA . ASP A 1 358 ? 16.361 -1.349 12.417 1.00 95.69 358 ASP A CA 1
ATOM 2795 C C . ASP A 1 358 ? 17.150 -0.611 11.342 1.00 95.69 358 ASP A C 1
ATOM 2797 O O . ASP A 1 358 ? 16.981 0.592 11.142 1.00 95.69 358 ASP A O 1
ATOM 2801 N N . LEU A 1 359 ? 18.020 -1.351 10.660 1.00 96.06 359 LEU A N 1
ATOM 2802 C CA . LEU A 1 359 ? 18.741 -0.887 9.486 1.00 96.06 359 LEU A CA 1
ATOM 2803 C C . LEU A 1 359 ? 18.014 -1.424 8.258 1.00 96.06 359 LEU A C 1
ATOM 2805 O O . LEU A 1 359 ? 17.932 -2.642 8.070 1.00 96.06 359 LEU A O 1
ATOM 2809 N N . HIS A 1 360 ? 17.435 -0.518 7.478 1.00 96.88 360 HIS A N 1
ATOM 2810 C CA . HIS A 1 360 ? 16.639 -0.842 6.305 1.00 96.88 360 HIS A CA 1
ATOM 2811 C C . HIS A 1 360 ? 17.432 -0.645 5.015 1.00 96.88 360 HIS A C 1
ATOM 2813 O O . HIS A 1 360 ? 18.131 0.350 4.836 1.00 96.88 360 HIS A O 1
ATOM 2819 N N . GLN A 1 361 ? 17.228 -1.568 4.087 1.00 95.19 361 GLN A N 1
ATOM 2820 C CA . GLN A 1 361 ? 17.698 -1.511 2.712 1.00 95.19 361 GLN A CA 1
ATOM 2821 C C . GLN A 1 361 ? 16.518 -1.768 1.763 1.00 95.19 361 GLN A C 1
ATOM 2823 O O . GLN A 1 361 ? 15.439 -2.177 2.210 1.00 95.19 361 GLN A O 1
ATOM 2828 N N . ASP A 1 362 ? 16.714 -1.534 0.465 1.00 94.69 362 ASP A N 1
ATOM 2829 C CA . ASP A 1 362 ? 15.667 -1.702 -0.547 1.00 94.69 362 ASP A CA 1
ATOM 2830 C C . ASP A 1 362 ? 14.939 -3.051 -0.428 1.00 94.69 362 ASP A C 1
ATOM 2832 O O . ASP A 1 362 ? 15.542 -4.102 -0.170 1.00 94.69 362 ASP A O 1
ATOM 2836 N N . GLY A 1 363 ? 13.614 -3.018 -0.587 1.00 92.38 363 GLY A N 1
ATOM 2837 C CA . GLY A 1 363 ? 12.786 -4.223 -0.540 1.00 92.38 363 GLY A CA 1
ATOM 2838 C C . GLY A 1 363 ? 13.162 -5.226 -1.627 1.00 92.38 363 GLY A C 1
ATOM 2839 O O . GLY A 1 363 ? 13.113 -6.427 -1.378 1.00 92.38 363 GLY A O 1
ATOM 2840 N N . GLY A 1 364 ? 13.651 -4.743 -2.771 1.00 89.38 364 GLY A N 1
ATOM 2841 C CA . GLY A 1 364 ? 14.139 -5.545 -3.883 1.00 89.38 364 GLY A CA 1
ATOM 2842 C C . GLY A 1 364 ? 15.376 -6.376 -3.561 1.00 89.38 364 GLY A C 1
ATOM 2843 O O . GLY A 1 364 ? 15.708 -7.245 -4.348 1.00 89.38 364 GLY A O 1
ATOM 2844 N N . LEU A 1 365 ? 16.030 -6.180 -2.407 1.00 89.19 365 LEU A N 1
ATOM 2845 C CA . LEU A 1 365 ? 17.077 -7.088 -1.924 1.00 89.19 365 LEU A CA 1
ATOM 2846 C C . LEU A 1 365 ? 16.533 -8.486 -1.587 1.00 89.19 365 LEU A C 1
ATOM 2848 O O . LEU A 1 365 ? 17.261 -9.466 -1.715 1.00 89.19 365 LEU A O 1
ATOM 2852 N N . LEU A 1 366 ? 15.284 -8.569 -1.116 1.00 90.06 366 LEU A N 1
ATOM 2853 C CA . LEU A 1 366 ? 14.660 -9.818 -0.668 1.00 90.06 366 LEU A CA 1
ATOM 2854 C C . LEU A 1 366 ? 13.363 -10.137 -1.418 1.00 90.06 366 LEU A C 1
ATOM 2856 O O . LEU A 1 366 ? 13.103 -11.291 -1.734 1.00 90.06 366 LEU A O 1
ATOM 2860 N N . ILE A 1 367 ? 12.526 -9.132 -1.676 1.00 90.50 367 ILE A N 1
ATOM 2861 C CA . ILE A 1 367 ? 11.205 -9.278 -2.292 1.00 90.50 367 ILE A CA 1
ATOM 2862 C C . ILE A 1 367 ? 11.024 -8.156 -3.315 1.00 90.50 367 ILE A C 1
ATOM 2864 O O . ILE A 1 367 ? 10.459 -7.112 -2.995 1.00 90.50 367 ILE A O 1
ATOM 2868 N N . ASN A 1 368 ? 11.488 -8.364 -4.551 1.00 92.94 368 ASN A N 1
ATOM 2869 C CA . ASN A 1 368 ? 11.275 -7.378 -5.615 1.00 92.94 368 ASN A CA 1
ATOM 2870 C C . ASN A 1 368 ? 9.853 -7.422 -6.195 1.00 92.94 368 ASN A C 1
ATOM 2872 O O . ASN A 1 368 ? 9.280 -6.373 -6.471 1.00 92.94 368 ASN A O 1
ATOM 2876 N N . ASN A 1 369 ? 9.268 -8.618 -6.324 1.00 95.06 369 ASN A N 1
ATOM 2877 C CA . ASN A 1 369 ? 7.858 -8.816 -6.667 1.00 95.06 369 ASN A CA 1
ATOM 2878 C C . ASN A 1 369 ? 7.046 -9.047 -5.375 1.00 95.06 369 ASN A C 1
ATOM 2880 O O . ASN A 1 369 ? 7.054 -10.161 -4.839 1.00 95.06 369 ASN A O 1
ATOM 2884 N N . PRO A 1 370 ? 6.314 -8.042 -4.852 1.00 97.25 370 PRO A N 1
ATOM 2885 C CA . PRO A 1 370 ? 5.651 -8.157 -3.557 1.00 97.25 370 PRO A CA 1
ATOM 2886 C C . PRO A 1 370 ? 4.291 -8.868 -3.621 1.00 97.25 370 PRO A C 1
ATOM 2888 O O . PRO A 1 370 ? 3.536 -8.808 -2.651 1.00 97.25 370 PRO A O 1
ATOM 2891 N N . THR A 1 371 ? 3.944 -9.540 -4.728 1.00 98.12 371 THR A N 1
ATOM 2892 C CA . THR A 1 371 ? 2.600 -10.117 -4.927 1.00 98.12 371 THR A CA 1
ATOM 2893 C C . THR A 1 371 ? 2.233 -11.143 -3.853 1.00 98.12 371 THR A C 1
ATOM 2895 O O . THR A 1 371 ? 1.166 -11.040 -3.247 1.00 98.12 371 THR A O 1
ATOM 2898 N N . ALA A 1 372 ? 3.118 -12.101 -3.560 1.00 97.00 372 ALA A N 1
ATOM 2899 C CA . ALA A 1 372 ? 2.857 -13.117 -2.537 1.00 97.00 372 ALA A CA 1
ATOM 2900 C C . ALA A 1 372 ? 2.699 -12.497 -1.134 1.00 97.00 372 ALA A C 1
ATOM 2902 O O . ALA A 1 372 ? 1.780 -12.853 -0.391 1.00 97.00 372 ALA A O 1
ATOM 2903 N N . LEU A 1 373 ? 3.536 -11.506 -0.805 1.00 97.56 373 LEU A N 1
ATOM 2904 C CA . LEU A 1 373 ? 3.449 -10.745 0.444 1.00 97.56 373 LEU A CA 1
ATOM 2905 C C . LEU A 1 373 ? 2.120 -9.986 0.547 1.00 97.56 373 LEU A C 1
ATOM 2907 O O . LEU A 1 373 ? 1.466 -10.026 1.589 1.00 97.56 373 LEU A O 1
ATOM 2911 N N . ALA A 1 374 ? 1.696 -9.329 -0.534 1.00 98.56 374 ALA A N 1
ATOM 2912 C CA . ALA A 1 374 ? 0.444 -8.583 -0.582 1.00 98.56 374 ALA A CA 1
ATOM 2913 C C . ALA A 1 374 ? -0.776 -9.499 -0.412 1.00 98.56 374 ALA A C 1
ATOM 2915 O O . ALA A 1 374 ? -1.694 -9.163 0.335 1.00 98.56 374 ALA A O 1
ATOM 2916 N N . ILE A 1 375 ? -0.775 -10.679 -1.046 1.00 98.38 375 ILE A N 1
ATOM 2917 C CA . ILE A 1 375 ? -1.830 -11.688 -0.866 1.00 98.38 375 ILE A CA 1
ATOM 2918 C C . ILE A 1 375 ? -1.885 -12.152 0.593 1.00 98.38 375 ILE A C 1
ATOM 2920 O O . ILE A 1 375 ? -2.971 -12.221 1.169 1.00 98.38 375 ILE A O 1
ATOM 2924 N N . HIS A 1 376 ? -0.732 -12.424 1.208 1.00 98.00 376 HIS A N 1
ATOM 2925 C CA . HIS A 1 376 ? -0.658 -12.792 2.618 1.00 98.00 376 HIS A CA 1
ATOM 2926 C C . HIS A 1 376 ? -1.247 -11.691 3.523 1.00 98.00 376 HIS A C 1
ATOM 2928 O O . HIS A 1 376 ? -2.113 -11.973 4.351 1.00 98.00 376 HIS A O 1
ATOM 2934 N N . GLU A 1 377 ? -0.855 -10.426 3.336 1.00 98.38 377 GLU A N 1
ATOM 2935 C CA . GLU A 1 377 ? -1.424 -9.301 4.094 1.00 98.38 377 GLU A CA 1
ATOM 2936 C C . GLU A 1 377 ? -2.939 -9.158 3.877 1.00 98.38 377 GLU A C 1
ATOM 2938 O O . GLU A 1 377 ? -3.687 -8.941 4.832 1.00 98.38 377 GLU A O 1
ATOM 2943 N N . CYS A 1 378 ? -3.416 -9.353 2.645 1.00 98.25 378 CYS A N 1
ATOM 2944 C CA . CYS A 1 378 ? -4.843 -9.355 2.327 1.00 98.25 378 CYS A CA 1
ATOM 2945 C C . CYS A 1 378 ? -5.600 -10.468 3.058 1.00 98.25 378 CYS A C 1
ATOM 2947 O O . CYS A 1 378 ? -6.716 -10.236 3.514 1.00 98.25 378 CYS A O 1
ATOM 2949 N N . LYS A 1 379 ? -5.007 -11.657 3.218 1.00 97.06 379 LYS A N 1
ATOM 2950 C CA . LYS A 1 379 ? -5.601 -12.754 3.996 1.00 97.06 379 LYS A CA 1
ATOM 2951 C C . LYS A 1 379 ? -5.594 -12.495 5.499 1.00 97.06 379 LYS A C 1
ATOM 2953 O O . LYS A 1 379 ? -6.494 -12.966 6.187 1.00 97.06 379 LYS A O 1
ATOM 2958 N N . CYS A 1 380 ? -4.658 -11.699 6.012 1.00 96.94 380 CYS A N 1
ATOM 2959 C CA . CYS A 1 380 ? -4.731 -11.209 7.389 1.00 96.94 380 CYS A CA 1
ATOM 2960 C C . CYS A 1 380 ? -5.838 -10.155 7.583 1.00 96.94 380 CYS A C 1
ATOM 2962 O O . CYS A 1 380 ? -6.433 -10.092 8.656 1.00 96.94 380 CYS A O 1
ATOM 2964 N N . LEU A 1 381 ? -6.102 -9.319 6.575 1.00 97.00 381 LEU A N 1
ATOM 2965 C CA . LEU A 1 381 ? -7.131 -8.272 6.622 1.00 97.00 381 LEU A CA 1
ATOM 2966 C C . LEU A 1 381 ? -8.549 -8.812 6.390 1.00 97.00 381 LEU A C 1
ATOM 2968 O O . LEU A 1 381 ? -9.492 -8.405 7.068 1.00 97.00 381 LEU A O 1
ATOM 2972 N N . TRP A 1 382 ? -8.692 -9.730 5.437 1.00 96.94 382 TRP A N 1
ATOM 2973 C CA . TRP A 1 382 ? -9.960 -10.292 4.981 1.00 96.94 382 TRP A CA 1
ATOM 2974 C C . TRP A 1 382 ? -9.854 -11.822 4.842 1.00 96.94 382 TRP A C 1
ATOM 2976 O O . TRP A 1 382 ? -9.823 -12.338 3.720 1.00 96.94 382 TRP A O 1
ATOM 2986 N N . PRO A 1 383 ? -9.789 -12.566 5.963 1.00 93.56 383 PRO A N 1
ATOM 2987 C CA . PRO A 1 383 ? -9.540 -14.011 5.952 1.00 93.56 383 PRO A CA 1
ATOM 2988 C C . PRO A 1 383 ? -10.575 -14.795 5.134 1.00 93.56 383 PRO A C 1
ATOM 2990 O O . PRO A 1 383 ? -10.205 -15.665 4.344 1.00 93.56 383 PRO A O 1
ATOM 2993 N N . ASP A 1 384 ? -11.850 -14.419 5.248 1.00 92.25 384 ASP A N 1
ATOM 2994 C CA . ASP A 1 384 ? -12.976 -15.131 4.628 1.00 92.25 384 ASP A CA 1
ATOM 2995 C C . ASP A 1 384 ? -13.345 -14.602 3.232 1.00 92.25 384 ASP A C 1
ATOM 2997 O O . ASP A 1 384 ? -14.306 -15.063 2.617 1.00 92.25 384 ASP A O 1
ATOM 3001 N N . THR A 1 385 ? -12.596 -13.627 2.706 1.00 95.75 385 THR A N 1
ATOM 3002 C CA . THR A 1 385 ? -12.882 -13.027 1.397 1.00 95.75 385 THR A CA 1
ATOM 3003 C C . THR A 1 385 ? -11.961 -13.626 0.324 1.00 95.75 385 THR A C 1
ATOM 3005 O O . THR A 1 385 ? -10.730 -13.652 0.487 1.00 95.75 385 THR A O 1
ATOM 3008 N N . PRO A 1 386 ? -12.504 -14.120 -0.805 1.00 96.00 386 PRO A N 1
ATOM 3009 C CA . PRO A 1 386 ? -11.690 -14.608 -1.913 1.00 96.00 386 PRO A CA 1
ATOM 3010 C C . PRO A 1 386 ? -10.996 -13.454 -2.649 1.00 96.00 386 PRO A C 1
ATOM 3012 O O . PRO A 1 386 ? -11.460 -12.312 -2.631 1.00 96.00 386 PRO A O 1
ATOM 3015 N N . LEU A 1 387 ? -9.889 -13.760 -3.327 1.00 97.94 387 LEU A N 1
ATOM 3016 C CA . LEU A 1 387 ? -9.274 -12.827 -4.271 1.00 97.94 387 LEU A CA 1
ATOM 3017 C C . LEU A 1 387 ? -10.203 -12.683 -5.482 1.00 97.94 387 LEU A C 1
ATOM 3019 O O . LEU A 1 387 ? -10.647 -13.678 -6.045 1.00 97.94 387 LEU A O 1
ATOM 3023 N N . GLN A 1 388 ? -10.512 -11.446 -5.862 1.00 97.44 388 GLN A N 1
ATOM 3024 C CA . GLN A 1 388 ? -11.242 -11.140 -7.091 1.00 97.44 388 GLN A CA 1
ATOM 3025 C C . GLN A 1 388 ? -10.278 -10.898 -8.244 1.00 97.44 388 GLN A C 1
ATOM 3027 O O . GLN A 1 388 ? -10.527 -11.369 -9.345 1.00 97.44 388 GLN A O 1
ATOM 3032 N N . CYS A 1 389 ? -9.236 -10.104 -8.004 1.00 98.38 389 CYS A N 1
ATOM 3033 C CA . CYS A 1 389 ? -8.266 -9.740 -9.024 1.00 98.38 389 CYS A CA 1
ATOM 3034 C C . CYS A 1 389 ? -6.950 -9.329 -8.371 1.00 98.38 389 CYS A C 1
ATOM 3036 O O . CYS A 1 389 ? -6.945 -8.556 -7.414 1.00 98.38 389 CYS A O 1
ATOM 3038 N N . VAL A 1 390 ? -5.842 -9.811 -8.909 1.00 98.75 390 VAL A N 1
ATOM 3039 C CA . VAL A 1 390 ? -4.486 -9.443 -8.528 1.00 98.75 390 VAL A CA 1
ATOM 3040 C C . VAL A 1 390 ? -3.785 -8.965 -9.789 1.00 98.75 390 VAL A C 1
ATOM 3042 O O . VAL A 1 390 ? -3.510 -9.757 -10.687 1.00 98.75 390 VAL A O 1
ATOM 3045 N N . VAL A 1 391 ? -3.505 -7.668 -9.863 1.00 98.69 391 VAL A N 1
ATOM 3046 C CA . VAL A 1 391 ? -2.717 -7.070 -10.940 1.00 98.69 391 VAL A CA 1
ATOM 3047 C C . VAL A 1 391 ? -1.305 -6.839 -10.425 1.00 98.69 391 VAL A C 1
ATOM 3049 O O . VAL A 1 391 ? -1.098 -6.071 -9.489 1.00 98.69 391 VAL A O 1
ATOM 3052 N N . SER A 1 392 ? -0.338 -7.511 -11.042 1.00 98.44 392 SER A N 1
ATOM 3053 C CA . SER A 1 392 ? 1.078 -7.413 -10.696 1.00 98.44 392 SER A CA 1
ATOM 3054 C C . SER A 1 392 ? 1.845 -6.757 -11.833 1.00 98.44 392 SER A C 1
ATOM 3056 O O . SER A 1 392 ? 1.818 -7.245 -12.964 1.00 98.44 392 SER A O 1
ATOM 3058 N N . LEU A 1 393 ? 2.495 -5.635 -11.535 1.00 98.06 393 LEU A N 1
ATOM 3059 C CA . LEU A 1 393 ? 3.177 -4.789 -12.505 1.00 98.06 393 LEU A CA 1
ATOM 3060 C C . LEU A 1 393 ? 4.688 -4.884 -12.313 1.00 98.06 393 LEU A C 1
ATOM 3062 O O . LEU A 1 393 ? 5.228 -4.403 -11.317 1.00 98.06 393 LEU A O 1
ATOM 3066 N N . GLY A 1 394 ? 5.356 -5.485 -13.291 1.00 94.94 394 GLY A N 1
ATOM 3067 C CA . GLY A 1 394 ? 6.805 -5.460 -13.412 1.00 94.94 394 GLY A CA 1
ATOM 3068 C C . GLY A 1 394 ? 7.292 -4.170 -14.070 1.00 94.94 394 GLY A C 1
ATOM 3069 O O . GLY A 1 394 ? 6.564 -3.502 -14.807 1.00 94.94 394 GLY A O 1
ATOM 3070 N N . THR A 1 395 ? 8.555 -3.831 -13.833 1.00 91.31 395 THR A N 1
ATOM 3071 C CA . THR A 1 395 ? 9.206 -2.642 -14.408 1.00 91.31 395 THR A CA 1
ATOM 3072 C C . THR A 1 395 ? 9.977 -2.948 -15.695 1.00 91.31 395 THR A C 1
ATOM 3074 O O . THR A 1 395 ? 10.915 -2.236 -16.038 1.00 91.31 395 THR A O 1
ATOM 3077 N N . GLY A 1 396 ? 9.632 -4.033 -16.383 1.00 87.50 396 GLY A N 1
ATOM 3078 C CA . GLY A 1 396 ? 10.338 -4.503 -17.566 1.00 87.50 396 GLY A CA 1
ATOM 3079 C C . GLY A 1 396 ? 11.499 -5.442 -17.237 1.00 87.50 396 GLY A C 1
ATOM 3080 O O . GLY A 1 396 ? 12.209 -5.270 -16.242 1.00 87.50 396 GLY A O 1
ATOM 3081 N N . ARG A 1 397 ? 11.688 -6.436 -18.105 1.00 86.38 397 ARG A N 1
ATOM 3082 C CA . ARG A 1 397 ? 12.783 -7.409 -18.068 1.00 86.38 397 ARG A CA 1
ATOM 3083 C C . ARG A 1 397 ? 13.607 -7.307 -19.348 1.00 86.38 397 ARG A C 1
ATOM 3085 O O . ARG A 1 397 ? 13.046 -7.035 -20.403 1.00 86.38 397 ARG A O 1
ATOM 3092 N N . TYR A 1 398 ? 14.909 -7.528 -19.257 1.00 83.31 398 TYR A N 1
ATOM 3093 C CA . TYR A 1 398 ? 15.815 -7.598 -20.402 1.00 83.31 398 TYR A CA 1
ATOM 3094 C C . TYR A 1 398 ? 16.523 -8.952 -20.358 1.00 83.31 398 TYR A C 1
ATOM 3096 O O . TYR A 1 398 ? 16.945 -9.380 -19.283 1.00 83.31 398 TYR A O 1
ATOM 3104 N N . ASP A 1 399 ? 16.597 -9.629 -21.500 1.00 77.25 399 ASP A N 1
ATOM 3105 C CA . ASP A 1 399 ? 17.305 -10.899 -21.654 1.00 77.25 399 ASP A CA 1
ATOM 3106 C C . ASP A 1 399 ? 18.497 -10.673 -22.587 1.00 77.25 399 ASP A C 1
ATOM 3108 O O . ASP A 1 399 ? 18.323 -10.329 -23.755 1.00 77.25 399 ASP A O 1
ATOM 3112 N N . ASP A 1 400 ? 19.707 -10.849 -22.057 1.00 66.56 400 ASP A N 1
ATOM 3113 C CA . ASP A 1 400 ? 20.960 -10.655 -22.795 1.00 66.56 400 ASP A CA 1
ATOM 3114 C C . ASP A 1 400 ? 21.300 -11.850 -23.714 1.00 66.56 400 ASP A C 1
ATOM 3116 O O . ASP A 1 400 ? 22.364 -11.903 -24.337 1.00 66.56 400 ASP A O 1
ATOM 3120 N N . GLY A 1 401 ? 20.427 -12.865 -23.784 1.00 60.28 401 GLY A N 1
ATOM 3121 C CA . GLY A 1 401 ? 20.591 -14.025 -24.664 1.00 60.28 401 GLY A CA 1
ATOM 3122 C C . GLY A 1 401 ? 21.881 -14.812 -24.407 1.00 60.28 401 GLY A C 1
ATOM 3123 O O . GLY A 1 401 ? 22.405 -15.453 -25.318 1.00 60.28 401 GLY A O 1
ATOM 3124 N N . GLY A 1 402 ? 22.434 -14.717 -23.193 1.00 55.25 402 GLY A N 1
ATOM 3125 C CA . GLY A 1 402 ? 23.676 -15.378 -22.787 1.00 55.25 402 GLY A CA 1
ATOM 3126 C C . GLY A 1 402 ? 24.961 -14.823 -23.420 1.00 55.25 402 GLY A C 1
ATOM 3127 O O . GLY A 1 402 ? 26.008 -15.462 -23.306 1.00 55.25 402 GLY A O 1
ATOM 3128 N N . LYS A 1 403 ? 24.934 -13.656 -24.081 1.00 47.22 403 LYS A N 1
ATOM 3129 C CA . LYS A 1 403 ? 26.127 -13.051 -24.701 1.00 47.22 403 LYS A CA 1
ATOM 3130 C C . LYS A 1 403 ? 26.953 -12.246 -23.699 1.00 47.22 403 LYS A C 1
ATOM 3132 O O . LYS A 1 403 ? 27.132 -11.041 -23.833 1.00 47.22 403 LYS A O 1
ATOM 3137 N N . HIS A 1 404 ? 27.555 -12.920 -22.727 1.00 51.62 404 HIS A N 1
ATOM 3138 C CA . HIS A 1 404 ? 28.534 -12.260 -21.870 1.00 51.62 404 HIS A CA 1
ATOM 3139 C C . HIS A 1 404 ? 29.881 -12.128 -22.589 1.00 51.62 404 HIS A C 1
ATOM 3141 O O . HIS A 1 404 ? 30.624 -13.096 -22.753 1.00 51.62 404 HIS A O 1
ATOM 3147 N N . SER A 1 405 ? 30.210 -10.904 -23.008 1.00 44.25 405 SER A N 1
ATOM 3148 C CA . SER A 1 405 ? 31.588 -10.537 -23.341 1.00 44.25 405 SER A CA 1
ATOM 3149 C C . SER A 1 405 ? 32.472 -10.745 -22.107 1.00 44.25 405 SER A C 1
ATOM 3151 O O . SER A 1 405 ? 32.131 -10.301 -21.009 1.00 44.25 405 SER A O 1
ATOM 3153 N N . ALA A 1 406 ? 33.606 -11.426 -22.279 1.00 48.50 406 ALA A N 1
ATOM 3154 C CA . ALA A 1 406 ? 34.560 -11.784 -21.230 1.00 48.50 406 ALA A CA 1
ATOM 3155 C C . ALA A 1 406 ? 35.371 -10.576 -20.712 1.00 48.50 406 ALA A C 1
ATOM 3157 O O . ALA A 1 406 ? 36.600 -10.618 -20.647 1.00 48.50 406 ALA A O 1
ATOM 3158 N N . THR A 1 407 ? 34.719 -9.466 -20.362 1.00 43.62 407 THR A N 1
ATOM 3159 C CA . THR A 1 407 ? 35.406 -8.262 -19.881 1.00 43.62 407 THR A CA 1
ATOM 3160 C C . THR A 1 407 ? 34.682 -7.645 -18.686 1.00 43.62 407 THR A C 1
ATOM 3162 O O . THR A 1 407 ? 33.493 -7.359 -18.737 1.00 43.62 407 THR A O 1
ATOM 3165 N N . TYR A 1 408 ? 35.435 -7.498 -17.591 1.00 49.72 408 TYR A N 1
ATOM 3166 C CA . TYR A 1 408 ? 35.107 -6.893 -16.292 1.00 49.72 408 TYR A CA 1
ATOM 3167 C C . TYR A 1 408 ? 33.751 -6.164 -16.162 1.00 49.72 408 TYR A C 1
ATOM 3169 O O . TYR A 1 408 ? 33.569 -5.054 -16.653 1.00 49.72 408 TYR A O 1
ATOM 3177 N N . THR A 1 409 ? 32.844 -6.721 -15.353 1.00 54.66 409 THR A N 1
ATOM 3178 C CA . THR A 1 409 ? 31.636 -6.029 -14.866 1.00 54.66 409 THR A CA 1
ATOM 3179 C C . THR A 1 409 ? 31.930 -5.253 -13.576 1.00 54.66 409 THR A C 1
ATOM 3181 O O . THR A 1 409 ? 32.599 -5.780 -12.677 1.00 54.66 409 THR A O 1
ATOM 3184 N N . SER A 1 410 ? 31.377 -4.044 -13.424 1.00 66.38 410 SER A N 1
ATOM 3185 C CA . SER A 1 410 ? 31.510 -3.248 -12.191 1.00 66.38 410 SER A CA 1
ATOM 3186 C C . SER A 1 410 ? 30.940 -3.975 -10.956 1.00 66.38 410 SER A C 1
ATOM 3188 O O . SER A 1 410 ? 30.053 -4.823 -11.083 1.00 66.38 410 SER A O 1
ATOM 3190 N N . LEU A 1 411 ? 31.403 -3.638 -9.742 1.00 63.59 411 LEU A N 1
ATOM 3191 C CA . LEU A 1 411 ? 30.859 -4.205 -8.491 1.00 63.59 411 LEU A CA 1
ATOM 3192 C C . LEU A 1 411 ? 29.350 -3.952 -8.344 1.00 63.59 411 LEU A C 1
ATOM 3194 O O . LEU A 1 411 ? 28.621 -4.824 -7.878 1.00 63.59 411 LEU A O 1
ATOM 3198 N N . ARG A 1 412 ? 28.873 -2.792 -8.809 1.00 65.50 412 ARG A N 1
ATOM 3199 C CA . ARG A 1 412 ? 27.449 -2.435 -8.845 1.00 65.50 412 ARG A CA 1
ATOM 3200 C C . ARG A 1 412 ? 26.661 -3.353 -9.781 1.00 65.50 412 ARG A C 1
ATOM 3202 O O . ARG A 1 412 ? 25.589 -3.827 -9.414 1.00 65.50 412 ARG A O 1
ATOM 3209 N N . THR A 1 413 ? 27.204 -3.634 -10.963 1.00 66.12 413 THR A N 1
ATOM 3210 C CA . THR A 1 413 ? 26.605 -4.551 -11.943 1.00 66.12 413 THR A CA 1
ATOM 3211 C C . THR A 1 413 ? 26.515 -5.963 -11.365 1.00 66.12 413 THR A C 1
ATOM 3213 O O . THR A 1 413 ? 25.437 -6.547 -11.358 1.00 66.12 413 THR A O 1
ATOM 3216 N N . LYS A 1 414 ? 27.598 -6.472 -10.758 1.00 63.94 414 LYS A N 1
ATOM 3217 C CA . LYS A 1 414 ? 27.598 -7.777 -10.070 1.00 63.94 414 LYS A CA 1
ATOM 3218 C C . LYS A 1 414 ? 26.551 -7.843 -8.960 1.00 63.94 414 LYS A C 1
ATOM 3220 O O . LYS A 1 414 ? 25.804 -8.812 -8.889 1.00 63.94 414 LYS A O 1
ATOM 3225 N N . LEU A 1 415 ? 26.468 -6.807 -8.126 1.00 68.06 415 LEU A N 1
ATOM 3226 C CA . LEU A 1 415 ? 25.480 -6.745 -7.052 1.00 68.06 415 LEU A CA 1
ATOM 3227 C C . LEU A 1 415 ? 24.048 -6.733 -7.601 1.00 68.06 415 LEU A C 1
ATOM 3229 O O . LEU A 1 415 ? 23.195 -7.452 -7.097 1.00 68.06 415 LEU A O 1
ATOM 3233 N N . THR A 1 416 ? 23.798 -5.976 -8.669 1.00 68.56 416 THR A N 1
ATOM 3234 C CA . THR A 1 416 ? 22.484 -5.917 -9.326 1.00 68.56 416 THR A CA 1
ATOM 3235 C C . THR A 1 416 ? 22.104 -7.276 -9.923 1.00 68.56 416 THR A C 1
ATOM 3237 O O . THR A 1 416 ? 20.963 -7.705 -9.769 1.00 68.56 416 THR A O 1
ATOM 3240 N N . HIS A 1 417 ? 23.050 -7.999 -10.533 1.00 68.06 417 HIS A N 1
ATOM 3241 C CA . HIS A 1 417 ? 22.824 -9.363 -11.026 1.00 68.06 417 HIS A CA 1
ATOM 3242 C C . HIS A 1 417 ? 22.530 -10.357 -9.901 1.00 68.06 417 HIS A C 1
ATOM 3244 O O . HIS A 1 417 ? 21.602 -11.149 -10.021 1.00 68.06 417 HIS A O 1
ATOM 3250 N N . ILE A 1 418 ? 23.259 -10.292 -8.783 1.00 63.53 418 ILE A N 1
ATOM 3251 C CA . ILE A 1 418 ? 22.994 -11.149 -7.618 1.00 63.53 418 ILE A CA 1
ATOM 3252 C C . ILE A 1 418 ? 21.602 -10.863 -7.050 1.00 63.53 418 ILE A C 1
ATOM 3254 O O . ILE A 1 418 ? 20.845 -11.795 -6.803 1.00 63.53 418 ILE A O 1
ATOM 3258 N N . ILE A 1 419 ? 21.246 -9.588 -6.879 1.00 67.88 419 ILE A N 1
ATOM 3259 C CA . ILE A 1 419 ? 19.936 -9.192 -6.350 1.00 67.88 419 ILE A CA 1
ATOM 3260 C C . ILE A 1 419 ? 18.819 -9.643 -7.291 1.00 67.88 419 ILE A C 1
ATOM 3262 O O . ILE A 1 419 ? 17.860 -10.259 -6.840 1.00 67.88 419 ILE A O 1
ATOM 3266 N N . SER A 1 420 ? 18.949 -9.391 -8.594 1.00 65.31 420 SER A N 1
ATOM 3267 C CA . SER A 1 420 ? 17.934 -9.790 -9.578 1.00 65.31 420 SER A CA 1
ATOM 3268 C C . SER A 1 420 ? 17.792 -11.306 -9.703 1.00 65.31 420 SER A C 1
ATOM 3270 O O . SER A 1 420 ? 16.674 -11.782 -9.847 1.00 65.31 420 SER A O 1
ATOM 3272 N N . SER A 1 421 ? 18.885 -12.062 -9.556 1.00 59.59 421 SER A N 1
ATOM 3273 C CA . SER A 1 421 ? 18.842 -13.531 -9.529 1.00 59.59 421 SER A CA 1
ATOM 3274 C C . SER A 1 421 ? 18.219 -14.065 -8.235 1.00 59.59 421 SER A C 1
ATOM 3276 O O . SER A 1 421 ? 17.504 -15.057 -8.257 1.00 59.59 421 SER A O 1
ATOM 3278 N N . ALA A 1 422 ? 18.482 -13.419 -7.094 1.00 54.72 422 ALA A N 1
ATOM 3279 C CA . ALA A 1 422 ? 17.960 -13.836 -5.789 1.00 54.72 422 ALA A CA 1
ATOM 3280 C C . ALA A 1 422 ? 16.505 -13.407 -5.547 1.00 54.72 422 ALA A C 1
ATOM 3282 O O . ALA A 1 422 ? 15.828 -13.964 -4.686 1.00 54.72 422 ALA A O 1
ATOM 3283 N N . THR A 1 423 ? 16.028 -12.404 -6.283 1.00 62.25 423 THR A N 1
ATOM 3284 C CA . THR A 1 423 ? 14.662 -11.879 -6.198 1.00 62.25 423 THR A CA 1
ATOM 3285 C C . THR A 1 423 ? 13.930 -12.048 -7.519 1.00 62.25 423 THR A C 1
ATOM 3287 O O . THR A 1 423 ? 13.284 -11.116 -8.007 1.00 62.25 423 THR A O 1
ATOM 3290 N N . ASP A 1 424 ? 14.040 -13.250 -8.093 1.00 73.81 424 ASP A N 1
ATOM 3291 C CA . ASP A 1 424 ? 13.437 -13.567 -9.379 1.00 73.81 424 ASP A CA 1
ATOM 3292 C C . ASP A 1 424 ? 11.923 -13.320 -9.337 1.00 73.81 424 ASP A C 1
ATOM 3294 O O . ASP A 1 424 ? 11.123 -14.013 -8.698 1.00 73.81 424 ASP A O 1
ATOM 3298 N N . THR A 1 425 ? 11.526 -12.258 -10.029 1.00 76.44 425 THR A N 1
ATOM 3299 C CA . THR A 1 425 ? 10.138 -11.826 -10.099 1.00 76.44 425 THR A CA 1
ATOM 3300 C C . THR A 1 425 ? 9.264 -12.825 -10.855 1.00 76.44 425 THR A C 1
ATOM 3302 O O . THR A 1 425 ? 8.047 -12.842 -10.636 1.00 76.44 425 THR A O 1
ATOM 3305 N N . GLU A 1 426 ? 9.865 -13.640 -11.727 1.00 83.50 426 GLU A N 1
ATOM 3306 C CA . GLU A 1 426 ? 9.177 -14.592 -12.593 1.00 83.50 426 GLU A CA 1
ATOM 3307 C C . GLU A 1 426 ? 8.940 -15.943 -11.895 1.00 83.50 426 GLU A C 1
ATOM 3309 O O . GLU A 1 426 ? 7.938 -16.596 -12.188 1.00 83.50 426 GLU A O 1
ATOM 3314 N N . GLU A 1 427 ? 9.746 -16.327 -10.898 1.00 83.56 427 GLU A N 1
ATOM 3315 C CA . GLU A 1 427 ? 9.438 -17.481 -10.034 1.00 83.56 427 GLU A CA 1
ATOM 3316 C C . GLU A 1 427 ? 8.141 -17.250 -9.248 1.00 83.56 427 GLU A C 1
ATOM 3318 O O . GLU A 1 427 ? 7.228 -18.080 -9.270 1.00 83.56 427 GLU A O 1
ATOM 3323 N N . VAL A 1 428 ? 8.012 -16.077 -8.614 1.00 87.00 428 VAL A N 1
ATOM 3324 C CA . VAL A 1 428 ? 6.778 -15.679 -7.913 1.00 87.00 428 VAL A CA 1
ATOM 3325 C C . VAL A 1 428 ? 5.598 -15.642 -8.883 1.00 87.00 428 VAL A C 1
ATOM 3327 O O . VAL A 1 428 ? 4.505 -16.092 -8.538 1.00 87.00 428 VAL A O 1
ATOM 3330 N N . HIS A 1 429 ? 5.806 -15.130 -10.101 1.00 89.50 429 HIS A N 1
ATOM 3331 C CA . HIS A 1 429 ? 4.781 -15.139 -11.143 1.00 89.50 429 HIS A CA 1
ATOM 3332 C C . HIS A 1 429 ? 4.338 -16.567 -11.483 1.00 89.50 429 HIS A C 1
ATOM 3334 O O . HIS A 1 429 ? 3.143 -16.843 -11.424 1.00 89.50 429 HIS A O 1
ATOM 3340 N N . THR A 1 430 ? 5.282 -17.464 -11.768 1.00 91.06 430 THR A N 1
ATOM 3341 C CA . THR A 1 430 ? 5.020 -18.860 -12.145 1.00 91.06 430 THR A CA 1
ATOM 3342 C C . THR A 1 430 ? 4.263 -19.599 -11.045 1.00 91.06 430 THR A C 1
ATOM 3344 O O . THR A 1 430 ? 3.264 -20.265 -11.309 1.00 91.06 430 THR A O 1
ATOM 3347 N N . MET A 1 431 ? 4.687 -19.428 -9.789 1.00 93.50 431 MET A N 1
ATOM 3348 C CA . MET A 1 431 ? 4.017 -20.023 -8.634 1.00 93.50 431 MET A CA 1
ATOM 3349 C C . MET A 1 431 ? 2.571 -19.529 -8.501 1.00 93.50 431 MET A C 1
ATOM 3351 O O . MET A 1 431 ? 1.659 -20.326 -8.290 1.00 93.50 431 MET A O 1
ATOM 3355 N N . LEU A 1 432 ? 2.342 -18.218 -8.599 1.00 94.50 432 LEU A N 1
ATOM 3356 C CA . LEU A 1 432 ? 1.006 -17.648 -8.428 1.00 94.50 432 LEU A CA 1
ATOM 3357 C C . LEU A 1 432 ? 0.076 -17.961 -9.600 1.00 94.50 432 LEU A C 1
ATOM 3359 O O . LEU A 1 432 ? -1.108 -18.186 -9.367 1.00 94.50 432 LEU A O 1
ATOM 3363 N N . ASP A 1 433 ? 0.595 -18.004 -10.826 1.00 93.06 433 ASP A N 1
ATOM 3364 C CA . ASP A 1 433 ? -0.167 -18.385 -12.019 1.00 93.06 433 ASP A CA 1
ATOM 3365 C C . ASP A 1 433 ? -0.650 -19.840 -11.938 1.00 93.06 433 ASP A C 1
ATOM 3367 O O . ASP A 1 433 ? -1.798 -20.129 -12.261 1.00 93.06 433 ASP A O 1
ATOM 3371 N N . ALA A 1 434 ? 0.183 -20.738 -11.400 1.00 93.69 434 ALA A N 1
ATOM 3372 C CA . ALA A 1 434 ? -0.173 -22.141 -11.210 1.00 93.69 434 ALA A CA 1
ATOM 3373 C C . ALA A 1 434 ? -1.156 -22.384 -10.048 1.00 93.69 434 ALA A C 1
ATOM 3375 O O . ALA A 1 434 ? -1.951 -23.322 -10.098 1.00 93.69 434 ALA A O 1
ATOM 3376 N N . LEU A 1 435 ? -1.080 -21.587 -8.976 1.00 95.50 435 LEU A N 1
ATOM 3377 C CA . LEU A 1 435 ? -1.853 -21.820 -7.748 1.00 95.50 435 LEU A CA 1
ATOM 3378 C C . LEU A 1 435 ? -3.173 -21.049 -7.681 1.00 95.50 435 LEU A C 1
ATOM 3380 O O . LEU A 1 435 ? -4.083 -21.462 -6.956 1.00 95.50 435 LEU A O 1
ATOM 3384 N N . LEU A 1 436 ? -3.278 -19.903 -8.355 1.00 95.50 436 LEU A N 1
ATOM 3385 C CA . LEU A 1 436 ? -4.482 -19.081 -8.307 1.00 95.50 436 LEU A CA 1
ATOM 3386 C C . LEU A 1 436 ? -5.494 -19.517 -9.373 1.00 95.50 436 LEU A C 1
ATOM 3388 O O . LEU A 1 436 ? -5.110 -19.959 -10.453 1.00 95.50 436 LEU A O 1
ATOM 3392 N N . PRO A 1 437 ? -6.805 -19.368 -9.106 1.00 94.81 437 PRO A N 1
ATOM 3393 C CA . PRO A 1 437 ? -7.817 -19.688 -10.100 1.00 94.81 437 PRO A CA 1
ATOM 3394 C C . PRO A 1 437 ? -7.654 -18.851 -11.381 1.00 94.81 437 PRO A C 1
ATOM 3396 O O . PRO A 1 437 ? -7.192 -17.702 -11.311 1.00 94.81 437 PRO A O 1
ATOM 3399 N N . PRO A 1 438 ? -8.118 -19.366 -12.535 1.00 93.12 438 PRO A N 1
ATOM 3400 C CA . PRO A 1 438 ? -8.147 -18.611 -13.782 1.00 93.12 438 PRO A CA 1
ATOM 3401 C C . PRO A 1 438 ? -8.805 -17.237 -13.616 1.00 93.12 438 PRO A C 1
ATOM 3403 O O . PRO A 1 438 ? -9.700 -17.054 -12.788 1.00 93.12 438 PRO A O 1
ATOM 3406 N N . ASP A 1 439 ? -8.336 -16.259 -14.393 1.00 93.44 439 ASP A N 1
ATOM 3407 C CA . ASP A 1 439 ? -8.812 -14.868 -14.380 1.00 93.44 439 ASP A CA 1
ATOM 3408 C C . ASP A 1 439 ? -8.757 -14.166 -13.005 1.00 93.44 439 ASP A C 1
ATOM 3410 O O . ASP A 1 439 ? -9.399 -13.135 -12.798 1.00 93.44 439 ASP A O 1
ATOM 3414 N N . THR A 1 440 ? -7.957 -14.683 -12.065 1.00 96.81 440 THR A N 1
ATOM 3415 C CA . THR A 1 440 ? -7.703 -14.030 -10.770 1.00 96.81 440 THR A CA 1
ATOM 3416 C C . THR A 1 440 ? -6.398 -13.241 -10.778 1.00 96.81 440 THR A C 1
ATOM 3418 O O . THR A 1 440 ? -6.323 -12.196 -10.138 1.00 96.81 440 THR A O 1
ATOM 3421 N N . TYR A 1 441 ? -5.373 -13.702 -11.495 1.00 98.12 441 TYR A N 1
ATOM 3422 C CA . TYR A 1 441 ? -4.034 -13.116 -11.478 1.00 98.12 441 TYR A CA 1
ATOM 3423 C C . TYR A 1 441 ? -3.598 -12.639 -12.864 1.00 98.12 441 TYR A C 1
ATOM 3425 O O . TYR A 1 441 ? -3.685 -13.360 -13.853 1.00 98.12 441 TYR A O 1
ATOM 3433 N N . PHE A 1 442 ? -3.114 -11.399 -12.931 1.00 98.12 442 PHE A N 1
ATOM 3434 C CA . PHE A 1 442 ? -2.674 -10.753 -14.159 1.00 98.12 442 PHE A CA 1
ATOM 3435 C C . PHE A 1 442 ? -1.309 -10.100 -13.943 1.00 98.12 442 PHE A C 1
ATOM 3437 O O . PHE A 1 442 ? -1.197 -9.030 -13.346 1.00 98.12 442 PHE A O 1
ATOM 3444 N N . ARG A 1 443 ? -0.259 -10.743 -14.460 1.00 97.12 443 ARG A N 1
ATOM 3445 C CA . ARG A 1 443 ? 1.100 -10.188 -14.508 1.00 97.12 443 ARG A CA 1
ATOM 3446 C C . ARG A 1 443 ? 1.332 -9.394 -15.792 1.00 97.12 443 ARG A C 1
ATOM 3448 O O . ARG A 1 443 ? 1.134 -9.929 -16.883 1.00 97.12 443 ARG A O 1
ATOM 3455 N N . PHE A 1 444 ? 1.799 -8.159 -15.670 1.00 96.88 444 PHE A N 1
ATOM 3456 C CA . PHE A 1 444 ? 2.248 -7.329 -16.787 1.00 96.88 444 PHE A CA 1
ATOM 3457 C C . PHE A 1 444 ? 3.714 -6.970 -16.564 1.00 96.88 444 PHE A C 1
ATOM 3459 O O . PHE A 1 444 ? 4.029 -6.178 -15.682 1.00 96.88 444 PHE A O 1
ATOM 3466 N N . ASN A 1 445 ? 4.608 -7.590 -17.331 1.00 94.56 445 ASN A N 1
ATOM 3467 C CA . ASN A 1 445 ? 6.049 -7.364 -17.248 1.00 94.56 445 ASN A CA 1
ATOM 3468 C C . ASN A 1 445 ? 6.632 -7.372 -18.675 1.00 94.56 445 ASN A C 1
ATOM 3470 O O . ASN A 1 445 ? 6.810 -8.452 -19.244 1.00 94.56 445 ASN A O 1
ATOM 3474 N N . PRO A 1 446 ? 6.835 -6.199 -19.303 1.00 91.25 446 PRO A N 1
ATOM 3475 C CA . PRO A 1 446 ? 7.316 -6.115 -20.682 1.00 91.25 446 PRO A CA 1
ATOM 3476 C C . PRO A 1 446 ? 8.726 -6.697 -20.847 1.00 91.25 446 PRO A C 1
ATOM 3478 O O . PRO A 1 446 ? 9.590 -6.455 -20.009 1.00 91.25 446 PRO A O 1
ATOM 3481 N N . LEU A 1 447 ? 8.988 -7.403 -21.949 1.00 89.75 447 LEU A N 1
ATOM 3482 C CA . LEU A 1 447 ? 10.360 -7.685 -22.385 1.00 89.75 447 LEU A CA 1
ATOM 3483 C C . LEU A 1 447 ? 10.876 -6.464 -23.155 1.00 89.75 447 LEU A C 1
ATOM 3485 O O . LEU A 1 447 ? 10.304 -6.114 -24.186 1.00 89.75 447 LEU A O 1
ATOM 3489 N N . LEU A 1 448 ? 11.914 -5.818 -22.633 1.00 88.44 448 LEU A N 1
ATOM 3490 C CA . LEU A 1 448 ? 12.552 -4.647 -23.224 1.00 88.44 448 LEU A CA 1
ATOM 3491 C C . LEU A 1 448 ? 13.477 -5.070 -24.367 1.00 88.44 448 LEU A C 1
ATOM 3493 O O . LEU A 1 448 ? 14.166 -6.085 -24.267 1.00 88.44 448 LEU A O 1
ATOM 3497 N N . SER A 1 449 ? 13.523 -4.269 -25.432 1.00 88.19 449 SER A N 1
ATOM 3498 C CA . SER A 1 449 ? 14.443 -4.499 -26.554 1.00 88.19 449 SER A CA 1
ATOM 3499 C C . SER A 1 449 ? 15.891 -4.097 -26.260 1.00 88.19 449 SER A C 1
ATOM 3501 O O . SER A 1 449 ? 16.796 -4.535 -26.962 1.00 88.19 449 SER A O 1
ATOM 3503 N N . GLU A 1 450 ? 16.111 -3.250 -25.255 1.00 87.00 450 GLU A N 1
ATOM 3504 C CA . GLU A 1 450 ? 17.423 -2.744 -24.850 1.00 87.00 450 GLU A CA 1
ATOM 3505 C C . GLU A 1 450 ? 17.569 -2.804 -23.328 1.00 87.00 450 GLU A C 1
ATOM 3507 O O . GLU A 1 450 ? 16.580 -2.668 -22.597 1.00 87.00 450 GLU A O 1
ATOM 3512 N N . ASP A 1 451 ? 18.807 -2.954 -22.853 1.00 85.31 451 ASP A N 1
ATOM 3513 C CA . ASP A 1 451 ? 19.107 -2.824 -21.431 1.00 85.31 451 ASP A CA 1
ATOM 3514 C C . ASP A 1 451 ? 19.051 -1.348 -21.017 1.00 85.31 451 ASP A C 1
ATOM 3516 O O . ASP A 1 451 ? 19.799 -0.501 -21.516 1.00 85.31 451 ASP A O 1
ATOM 3520 N N . VAL A 1 452 ? 18.134 -1.037 -20.100 1.00 85.88 452 VAL A N 1
ATOM 3521 C CA . VAL A 1 452 ? 17.951 0.309 -19.555 1.00 85.88 452 VAL A CA 1
ATOM 3522 C C . VAL A 1 452 ? 18.308 0.292 -18.067 1.00 85.88 452 VAL A C 1
ATOM 3524 O O . VAL A 1 452 ? 17.632 -0.396 -17.291 1.00 85.88 452 VAL A O 1
ATOM 3527 N N . PRO A 1 453 ? 19.324 1.068 -17.640 1.00 84.75 453 PRO A N 1
ATOM 3528 C CA . PRO A 1 453 ? 19.715 1.166 -16.237 1.00 84.75 453 PRO A CA 1
ATOM 3529 C C . PRO A 1 453 ? 18.599 1.687 -15.322 1.00 84.75 453 PRO A C 1
ATOM 3531 O O . PRO A 1 453 ? 17.715 2.435 -15.737 1.00 84.75 453 PRO A O 1
ATOM 3534 N N . LEU A 1 454 ? 18.680 1.335 -14.036 1.00 81.25 454 LEU A N 1
ATOM 3535 C CA . LEU A 1 454 ? 17.704 1.730 -13.009 1.00 81.25 454 LEU A CA 1
ATOM 3536 C C . LEU A 1 454 ? 17.707 3.243 -12.708 1.00 81.25 454 LEU A C 1
ATOM 3538 O O . LEU A 1 454 ? 16.700 3.784 -12.261 1.00 81.25 454 LEU A O 1
ATOM 3542 N N . ASP A 1 455 ? 18.830 3.923 -12.915 1.00 81.06 455 ASP A N 1
ATOM 3543 C CA . ASP A 1 455 ? 19.054 5.353 -12.657 1.00 81.06 455 ASP A CA 1
ATOM 3544 C C . ASP A 1 455 ? 18.984 6.222 -13.924 1.00 81.06 455 ASP A C 1
ATOM 3546 O O . ASP A 1 455 ? 19.422 7.374 -13.922 1.00 81.06 455 ASP A O 1
ATOM 3550 N N . GLU A 1 456 ? 18.436 5.696 -15.023 1.00 86.44 456 GLU A N 1
ATOM 3551 C CA . GLU A 1 456 ? 18.297 6.461 -16.260 1.00 86.44 456 GLU A CA 1
ATOM 3552 C C . GLU A 1 456 ? 17.346 7.650 -16.060 1.00 86.44 456 GLU A C 1
ATOM 3554 O O . GLU A 1 456 ? 16.208 7.485 -15.626 1.00 86.44 456 GLU A O 1
ATOM 3559 N N . SER A 1 457 ? 17.802 8.855 -16.393 1.00 85.38 457 SER A N 1
ATOM 3560 C CA . SER A 1 457 ? 17.068 10.110 -16.169 1.00 85.38 457 SER A CA 1
ATOM 3561 C C . SER A 1 457 ? 16.945 10.979 -17.422 1.00 85.38 457 SER A C 1
ATOM 3563 O O . SER A 1 457 ? 16.279 12.015 -17.390 1.00 85.38 457 SER A O 1
ATOM 3565 N N . ARG A 1 458 ? 17.543 10.569 -18.549 1.00 87.75 458 ARG A N 1
ATOM 3566 C CA . ARG A 1 458 ? 17.456 11.298 -19.819 1.00 87.75 458 ARG A CA 1
ATOM 3567 C C . ARG A 1 458 ? 16.062 11.167 -20.414 1.00 87.75 458 ARG A C 1
ATOM 3569 O O . ARG A 1 458 ? 15.577 10.059 -20.648 1.00 87.75 458 ARG A O 1
ATOM 3576 N N . SER A 1 459 ? 15.456 12.301 -20.755 1.00 88.75 459 SER A N 1
ATOM 3577 C CA . SER A 1 459 ? 14.103 12.367 -21.319 1.00 88.75 459 SER A CA 1
ATOM 3578 C C . SER A 1 459 ? 13.910 11.465 -22.540 1.00 88.75 459 SER A C 1
ATOM 3580 O O . SER A 1 459 ? 12.890 10.794 -22.638 1.00 88.75 459 SER A O 1
ATOM 3582 N N . GLU A 1 460 ? 14.900 11.388 -23.433 1.00 91.25 460 GLU A N 1
ATOM 3583 C CA . GLU A 1 460 ? 14.861 10.522 -24.621 1.00 91.25 460 GLU A CA 1
ATOM 3584 C C . GLU A 1 460 ? 14.698 9.042 -24.254 1.00 91.25 460 GLU A C 1
ATOM 3586 O O . GLU A 1 460 ? 13.852 8.347 -24.815 1.00 91.25 460 GLU A O 1
ATOM 3591 N N . ARG A 1 461 ? 15.447 8.566 -23.254 1.00 91.38 461 ARG A N 1
ATOM 3592 C CA . ARG A 1 461 ? 15.380 7.177 -22.784 1.00 91.38 461 ARG A CA 1
ATOM 3593 C C . ARG A 1 461 ? 14.101 6.888 -22.005 1.00 91.38 461 ARG A C 1
ATOM 3595 O O . ARG A 1 461 ? 13.523 5.815 -22.151 1.00 91.38 461 ARG A O 1
ATOM 3602 N N . LEU A 1 462 ? 13.609 7.854 -21.233 1.00 90.88 462 LEU A N 1
ATOM 3603 C CA . LEU A 1 462 ? 12.312 7.743 -20.559 1.00 90.88 462 LEU A CA 1
ATOM 3604 C C . LEU A 1 462 ? 11.143 7.715 -21.562 1.00 90.88 462 LEU A C 1
ATOM 3606 O O . LEU A 1 462 ? 10.144 7.031 -21.339 1.00 90.88 462 LEU A O 1
ATOM 3610 N N . ASN A 1 463 ? 11.260 8.432 -22.681 1.00 93.19 463 ASN A N 1
ATOM 3611 C CA . ASN A 1 463 ? 10.289 8.387 -23.776 1.00 93.19 463 ASN A CA 1
ATOM 3612 C C . ASN A 1 463 ? 10.367 7.070 -24.551 1.00 93.19 463 ASN A C 1
ATOM 3614 O O . ASN A 1 463 ? 9.329 6.513 -24.899 1.00 93.19 463 ASN A O 1
ATOM 3618 N N . PHE A 1 464 ? 11.575 6.538 -24.755 1.00 93.50 464 PHE A N 1
ATOM 3619 C CA . PHE A 1 464 ? 11.762 5.189 -25.282 1.00 93.50 464 PHE A CA 1
ATOM 3620 C C . PHE A 1 464 ? 11.050 4.152 -24.408 1.00 93.50 464 PHE A C 1
ATOM 3622 O O . PHE A 1 464 ? 10.228 3.399 -24.926 1.00 93.50 464 PHE A O 1
ATOM 3629 N N . LEU A 1 465 ? 11.291 4.177 -23.089 1.00 92.44 465 LEU A N 1
ATOM 3630 C CA . LEU A 1 465 ? 10.597 3.307 -22.143 1.00 92.44 465 LEU A CA 1
ATOM 3631 C C . LEU A 1 465 ? 9.087 3.445 -22.329 1.00 92.44 465 LEU A C 1
ATOM 3633 O O . LEU A 1 465 ? 8.434 2.450 -22.618 1.00 92.44 465 LEU A O 1
ATOM 3637 N N . LYS A 1 466 ? 8.533 4.664 -22.249 1.00 92.69 466 LYS A N 1
ATOM 3638 C CA . LYS A 1 466 ? 7.095 4.908 -22.462 1.00 92.69 466 LYS A CA 1
ATOM 3639 C C . LYS A 1 466 ? 6.565 4.230 -23.732 1.00 92.69 466 LYS A C 1
ATOM 3641 O O . LYS A 1 466 ? 5.585 3.493 -23.648 1.00 92.69 466 LYS A O 1
ATOM 3646 N N . GLY A 1 467 ? 7.252 4.406 -24.860 1.00 94.00 467 GLY A N 1
ATOM 3647 C CA . GLY A 1 467 ? 6.883 3.780 -26.129 1.00 94.00 467 GLY A CA 1
ATOM 3648 C C . GLY A 1 467 ? 6.942 2.246 -26.109 1.00 94.00 467 GLY A C 1
ATOM 3649 O O . GLY A 1 467 ? 6.074 1.601 -26.696 1.00 94.00 467 GLY A O 1
ATOM 3650 N N . GLU A 1 468 ? 7.918 1.638 -25.424 1.00 94.00 468 GLU A N 1
ATOM 3651 C CA . GLU A 1 468 ? 7.947 0.182 -25.186 1.00 94.00 468 GLU A CA 1
ATOM 3652 C C . GLU A 1 468 ? 6.705 -0.272 -24.408 1.00 94.00 468 GLU A C 1
ATOM 3654 O O . GLU A 1 468 ? 6.043 -1.240 -24.793 1.00 94.00 468 GLU A O 1
ATOM 3659 N N . GLY A 1 469 ? 6.354 0.460 -23.348 1.00 93.44 469 GLY A N 1
ATOM 3660 C CA . GLY A 1 469 ? 5.178 0.193 -22.523 1.00 93.44 469 GLY A CA 1
ATOM 3661 C C . GLY A 1 469 ? 3.882 0.246 -23.328 1.00 93.44 469 GLY A C 1
ATOM 3662 O O . GLY A 1 469 ? 3.105 -0.707 -23.304 1.00 93.44 469 GLY A O 1
ATOM 3663 N N . GLU A 1 470 ? 3.676 1.313 -24.099 1.00 93.69 470 GLU A N 1
ATOM 3664 C CA . GLU A 1 470 ? 2.509 1.479 -24.975 1.00 93.69 470 GLU A CA 1
ATOM 3665 C C . GLU A 1 470 ? 2.406 0.342 -26.006 1.00 93.69 470 GLU A C 1
ATOM 3667 O O . GLU A 1 470 ? 1.349 -0.275 -26.164 1.00 93.69 470 GLU A O 1
ATOM 3672 N N . ARG A 1 471 ? 3.519 -0.016 -26.659 1.00 95.25 471 ARG A N 1
ATOM 3673 C CA . ARG A 1 471 ? 3.555 -1.122 -27.631 1.00 95.25 471 ARG A CA 1
ATOM 3674 C C . ARG A 1 471 ? 3.267 -2.475 -26.981 1.00 95.25 471 ARG A C 1
ATOM 3676 O O . ARG A 1 471 ? 2.557 -3.297 -27.564 1.00 95.25 471 ARG A O 1
ATOM 3683 N N . TYR A 1 472 ? 3.768 -2.710 -25.772 1.00 95.62 472 TYR A N 1
ATOM 3684 C CA . TYR A 1 472 ? 3.456 -3.914 -25.007 1.00 95.62 472 TYR A CA 1
ATOM 3685 C C . TYR A 1 472 ? 1.970 -3.974 -24.619 1.00 95.62 472 TYR A C 1
ATOM 3687 O O . TYR A 1 472 ? 1.362 -5.040 -24.744 1.00 95.62 472 TYR A O 1
ATOM 3695 N N . MET A 1 473 ? 1.360 -2.848 -24.230 1.00 94.75 473 MET A N 1
ATOM 3696 C CA . MET A 1 473 ? -0.076 -2.772 -23.937 1.00 94.75 473 MET A CA 1
ATOM 3697 C C . MET A 1 473 ? -0.928 -3.110 -25.161 1.00 94.75 473 MET A C 1
ATOM 3699 O O . MET A 1 473 ? -1.842 -3.924 -25.050 1.00 94.75 473 MET A O 1
ATOM 3703 N N . LEU A 1 474 ? -0.587 -2.574 -26.338 1.00 94.38 474 LEU A N 1
ATOM 3704 C CA . LEU A 1 474 ? -1.293 -2.880 -27.589 1.00 94.38 474 LEU A CA 1
ATOM 3705 C C . LEU A 1 474 ? -1.254 -4.378 -27.922 1.00 94.38 474 LEU A C 1
ATOM 3707 O O . LEU A 1 474 ? -2.278 -4.967 -28.263 1.00 94.38 474 LEU A O 1
ATOM 3711 N N . ARG A 1 475 ? -0.093 -5.024 -27.761 1.00 96.06 475 ARG A N 1
ATOM 3712 C CA . ARG A 1 4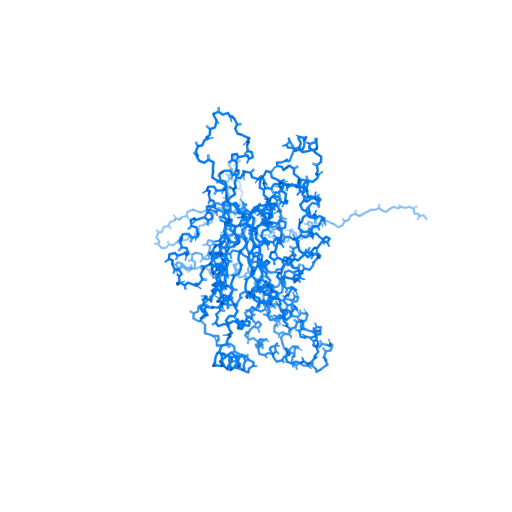75 ? 0.055 -6.476 -27.982 1.00 96.06 475 ARG A CA 1
ATOM 3713 C C . ARG A 1 475 ? -0.727 -7.323 -26.973 1.00 96.06 475 ARG A C 1
ATOM 3715 O O . ARG A 1 475 ? -1.087 -8.453 -27.283 1.00 96.06 475 ARG A O 1
ATOM 3722 N N . ASN A 1 476 ? -0.983 -6.793 -25.777 1.00 95.94 476 ASN A N 1
ATOM 3723 C CA . ASN A 1 476 ? -1.640 -7.499 -24.674 1.00 95.94 476 ASN A CA 1
ATOM 3724 C C . ASN A 1 476 ? -3.059 -6.977 -24.381 1.00 95.94 476 ASN A C 1
ATOM 3726 O O . ASN A 1 476 ? -3.597 -7.247 -23.303 1.00 95.94 476 ASN A O 1
ATOM 3730 N N . ASP A 1 477 ? -3.694 -6.281 -25.330 1.00 96.19 477 ASP A N 1
ATOM 3731 C CA . ASP A 1 477 ? -5.005 -5.639 -25.147 1.00 96.19 477 ASP A CA 1
ATOM 3732 C C . ASP A 1 477 ? -6.083 -6.626 -24.664 1.00 96.19 477 ASP A C 1
ATOM 3734 O O . ASP A 1 477 ? -6.829 -6.336 -23.730 1.00 96.19 477 ASP A O 1
ATOM 3738 N N . ALA A 1 478 ? -6.098 -7.855 -25.190 1.00 97.44 478 ALA A N 1
ATOM 3739 C CA . ALA A 1 478 ? -7.025 -8.892 -24.737 1.00 97.44 478 ALA A CA 1
ATOM 3740 C C . ALA A 1 478 ? -6.847 -9.245 -23.245 1.00 97.44 478 ALA A C 1
ATOM 3742 O O . ALA A 1 478 ? -7.832 -9.423 -22.526 1.00 97.44 478 ALA A O 1
ATOM 3743 N N . LYS A 1 479 ? -5.599 -9.323 -22.757 1.00 97.19 479 LYS A N 1
ATOM 3744 C CA . LYS A 1 479 ? -5.297 -9.578 -21.338 1.00 97.19 479 LYS A CA 1
ATOM 3745 C C . LYS A 1 479 ? -5.721 -8.390 -20.470 1.00 97.19 479 LYS A C 1
ATOM 3747 O O . LYS A 1 479 ? -6.302 -8.600 -19.408 1.00 97.19 479 LYS A O 1
ATOM 3752 N N . LEU A 1 480 ? -5.491 -7.161 -20.941 1.00 97.00 480 LEU A N 1
ATOM 3753 C CA . LEU A 1 480 ? -5.909 -5.929 -20.261 1.00 97.00 480 LEU A CA 1
ATOM 3754 C C . LEU A 1 480 ? -7.425 -5.822 -20.142 1.00 97.00 480 LEU A C 1
ATOM 3756 O O . LEU A 1 480 ? -7.927 -5.534 -19.060 1.00 97.00 480 LEU A O 1
ATOM 3760 N N . ARG A 1 481 ? -8.166 -6.113 -21.215 1.00 97.75 481 ARG A N 1
ATOM 3761 C CA . ARG A 1 481 ? -9.635 -6.116 -21.196 1.00 97.75 481 ARG A CA 1
ATOM 3762 C C . ARG A 1 481 ? -10.196 -7.148 -20.228 1.00 97.75 481 ARG A C 1
ATOM 3764 O O . ARG A 1 481 ? -11.139 -6.830 -19.509 1.00 97.75 481 ARG A O 1
ATOM 3771 N N . ARG A 1 482 ? -9.605 -8.349 -20.154 1.00 97.81 482 ARG A N 1
ATOM 3772 C CA . ARG A 1 482 ? -9.992 -9.350 -19.144 1.00 97.81 482 ARG A CA 1
ATOM 3773 C C . ARG A 1 482 ? -9.736 -8.842 -17.728 1.00 97.81 482 ARG A C 1
ATOM 3775 O O . ARG A 1 482 ? -10.656 -8.856 -16.915 1.00 97.81 482 ARG A O 1
ATOM 3782 N N . ALA A 1 483 ? -8.540 -8.318 -17.453 1.00 98.06 483 ALA A N 1
ATOM 3783 C CA . ALA A 1 483 ? -8.216 -7.744 -16.148 1.00 98.06 483 ALA A CA 1
ATOM 3784 C C . ALA A 1 483 ? -9.183 -6.606 -15.768 1.00 98.06 483 ALA A C 1
ATOM 3786 O O . ALA A 1 483 ? -9.742 -6.605 -14.673 1.00 98.06 483 ALA A O 1
ATOM 3787 N N . ALA A 1 484 ? -9.446 -5.678 -16.693 1.00 98.06 484 ALA A N 1
ATOM 3788 C CA . ALA A 1 484 ? -10.377 -4.569 -16.506 1.00 98.06 484 ALA A CA 1
ATOM 3789 C C . ALA A 1 484 ? -11.812 -5.049 -16.234 1.00 98.06 484 ALA A C 1
ATOM 3791 O O . ALA A 1 484 ? -12.452 -4.556 -15.305 1.00 98.06 484 ALA A O 1
ATOM 3792 N N . ALA A 1 485 ? -12.303 -6.044 -16.980 1.00 97.38 485 ALA A N 1
ATOM 3793 C CA . ALA A 1 485 ? -13.630 -6.621 -16.773 1.00 97.38 485 ALA A CA 1
ATOM 3794 C C . ALA A 1 485 ? -13.762 -7.264 -15.383 1.00 97.38 485 ALA A C 1
ATOM 3796 O O . ALA A 1 485 ? -14.743 -7.022 -14.676 1.00 97.38 485 ALA A O 1
ATOM 3797 N N . VAL A 1 486 ? -12.752 -8.029 -14.952 1.00 97.31 486 VAL A N 1
ATOM 3798 C CA . VAL A 1 486 ? -12.741 -8.649 -13.620 1.00 97.31 486 VAL A CA 1
ATOM 3799 C C . VAL A 1 486 ? -12.639 -7.590 -12.518 1.00 97.31 486 VAL A C 1
ATOM 3801 O O . VAL A 1 486 ? -13.350 -7.697 -11.520 1.00 97.31 486 VAL A O 1
ATOM 3804 N N . LEU A 1 487 ? -11.818 -6.548 -12.685 1.00 96.56 487 LEU A N 1
ATOM 3805 C CA . LEU A 1 487 ? -11.680 -5.442 -11.724 1.00 96.56 487 LEU A CA 1
ATOM 3806 C C . LEU A 1 487 ? -12.960 -4.613 -11.573 1.00 96.56 487 LEU A C 1
ATOM 3808 O O . LEU A 1 487 ? -13.306 -4.206 -10.460 1.00 96.56 487 LEU A O 1
ATOM 3812 N N . ALA A 1 488 ? -13.650 -4.351 -12.684 1.00 95.12 488 ALA A N 1
ATOM 3813 C CA . ALA A 1 488 ? -14.852 -3.526 -12.723 1.00 95.12 488 ALA A CA 1
ATOM 3814 C C . ALA A 1 488 ? -16.119 -4.270 -12.270 1.00 95.12 488 ALA A C 1
ATOM 3816 O O . ALA A 1 488 ? -17.131 -3.616 -12.002 1.00 95.12 488 ALA A O 1
ATOM 3817 N N . ALA A 1 489 ? -16.065 -5.603 -12.148 1.00 94.00 489 ALA A N 1
ATOM 3818 C CA . ALA A 1 489 ? -17.205 -6.429 -11.764 1.00 94.00 489 ALA A CA 1
ATOM 3819 C C . ALA A 1 489 ? -17.823 -5.962 -10.426 1.00 94.00 489 ALA A C 1
ATOM 3821 O O . ALA A 1 489 ? -17.126 -5.922 -9.400 1.00 94.00 489 ALA A O 1
ATOM 3822 N N . PRO A 1 490 ? -19.124 -5.604 -10.407 1.00 91.38 490 PRO A N 1
ATOM 3823 C CA . PRO A 1 490 ? -19.758 -5.028 -9.233 1.00 91.38 490 PRO A CA 1
ATOM 3824 C C . PRO A 1 490 ? -20.015 -6.078 -8.150 1.00 91.38 490 PRO A C 1
ATOM 3826 O O . PRO A 1 490 ? -20.250 -7.255 -8.420 1.00 91.38 490 PRO A O 1
ATOM 3829 N N . LYS A 1 491 ? -20.050 -5.614 -6.900 1.00 94.19 491 LYS A N 1
ATOM 3830 C CA . LYS A 1 491 ? -20.517 -6.409 -5.762 1.00 94.19 491 LYS A CA 1
ATOM 3831 C C . LYS A 1 491 ? -22.018 -6.677 -5.881 1.00 94.19 491 LYS A C 1
ATOM 3833 O O . LYS A 1 491 ? -22.778 -5.729 -6.117 1.00 94.19 491 LYS A O 1
ATOM 3838 N N . GLY A 1 492 ? -22.440 -7.929 -5.698 1.00 93.25 492 GLY A N 1
ATOM 3839 C CA . GLY A 1 492 ? -23.845 -8.337 -5.814 1.00 93.25 492 GLY A CA 1
ATOM 3840 C C . GLY A 1 492 ? -24.730 -7.813 -4.675 1.00 93.25 492 GLY A C 1
ATOM 3841 O O . GLY A 1 492 ? -24.238 -7.489 -3.595 1.00 93.25 492 GLY A O 1
ATOM 3842 N N . HIS A 1 493 ? -26.049 -7.756 -4.889 1.00 94.50 493 HIS A N 1
ATOM 3843 C CA . HIS A 1 493 ? -27.004 -7.243 -3.891 1.00 94.50 493 HIS A CA 1
ATOM 3844 C C . HIS A 1 493 ? -26.998 -8.046 -2.584 1.00 94.50 493 HIS A C 1
ATOM 3846 O O . HIS A 1 493 ? -26.979 -7.455 -1.507 1.00 94.50 493 HIS A O 1
ATOM 3852 N N . VAL A 1 494 ? -26.931 -9.379 -2.674 1.00 94.56 494 VAL A N 1
ATOM 3853 C CA . VAL A 1 494 ? -26.859 -10.270 -1.502 1.00 94.56 494 VAL A CA 1
ATOM 3854 C C . VAL A 1 494 ? -25.591 -10.009 -0.688 1.00 94.56 494 VAL A C 1
ATOM 3856 O O . VAL A 1 494 ? -25.657 -9.905 0.532 1.00 94.56 494 VAL A O 1
ATOM 3859 N N . GLN A 1 495 ? -24.444 -9.825 -1.352 1.00 94.19 495 GLN A N 1
ATOM 3860 C CA . GLN A 1 495 ? -23.183 -9.506 -0.674 1.00 94.19 495 GLN A CA 1
ATOM 3861 C C . GLN A 1 495 ? -23.255 -8.148 0.035 1.00 94.19 495 GLN A C 1
ATOM 3863 O O . GLN A 1 495 ? -22.824 -8.043 1.176 1.00 94.19 495 GLN A O 1
ATOM 3868 N N . ARG A 1 496 ? -23.851 -7.126 -0.596 1.00 94.31 496 ARG A N 1
ATOM 3869 C CA . ARG A 1 496 ? -24.045 -5.809 0.039 1.00 94.31 496 ARG A CA 1
ATOM 3870 C C . ARG A 1 496 ? -24.957 -5.887 1.261 1.00 94.31 496 ARG A C 1
ATOM 3872 O O . ARG A 1 496 ? -24.687 -5.227 2.259 1.00 94.31 496 ARG A O 1
ATOM 3879 N N . LEU A 1 497 ? -26.024 -6.685 1.192 1.00 94.62 497 LEU A N 1
ATOM 3880 C CA . LEU A 1 497 ? -26.908 -6.910 2.334 1.00 94.62 497 LEU A CA 1
ATOM 3881 C C . LEU A 1 497 ? -26.173 -7.639 3.466 1.00 94.62 497 LEU A C 1
ATOM 3883 O O . LEU A 1 497 ? -26.313 -7.252 4.622 1.00 94.62 497 LEU A O 1
ATOM 3887 N N . ALA A 1 498 ? -25.354 -8.641 3.137 1.00 93.38 498 ALA A N 1
ATOM 3888 C CA . ALA A 1 498 ? -24.526 -9.346 4.110 1.00 93.38 498 ALA A CA 1
ATOM 3889 C C . ALA A 1 498 ? -23.493 -8.417 4.772 1.00 93.38 498 ALA A C 1
ATOM 3891 O O . ALA A 1 498 ? -23.344 -8.448 5.991 1.00 93.38 498 ALA A O 1
ATOM 3892 N N . ASP A 1 499 ? -22.832 -7.541 4.005 1.00 93.38 499 ASP A N 1
ATOM 3893 C CA . ASP A 1 499 ? -21.924 -6.528 4.558 1.00 93.38 499 ASP A CA 1
ATOM 3894 C C . ASP A 1 499 ? -22.655 -5.560 5.490 1.00 93.38 499 ASP A C 1
ATOM 3896 O O . ASP A 1 499 ? -22.147 -5.217 6.555 1.00 93.38 499 ASP A O 1
ATOM 3900 N N . TRP A 1 500 ? -23.850 -5.111 5.091 1.00 93.12 500 TRP A N 1
ATOM 3901 C CA . TRP A 1 500 ? -24.672 -4.220 5.903 1.00 93.12 500 TRP A CA 1
ATOM 3902 C C . TRP A 1 500 ? -25.100 -4.898 7.205 1.00 93.12 500 TRP A C 1
ATOM 3904 O O . TRP A 1 500 ? -24.973 -4.299 8.271 1.00 93.12 500 TRP A O 1
ATOM 3914 N N . ALA A 1 501 ? -25.545 -6.155 7.136 1.00 92.62 501 ALA A N 1
ATOM 3915 C CA . ALA A 1 501 ? -25.913 -6.937 8.309 1.00 92.62 501 ALA A CA 1
ATOM 3916 C C . ALA A 1 501 ? -24.709 -7.120 9.243 1.00 92.62 501 ALA A C 1
ATOM 3918 O O . ALA A 1 501 ? -24.816 -6.834 10.432 1.00 92.62 501 ALA A O 1
ATOM 3919 N N . LYS A 1 502 ? -23.539 -7.477 8.695 1.00 90.56 502 LYS A N 1
ATOM 3920 C CA . LYS A 1 502 ? -22.288 -7.592 9.454 1.00 90.56 502 LYS A CA 1
ATOM 3921 C C . LYS A 1 502 ? -21.905 -6.275 10.128 1.00 90.56 502 LYS A C 1
ATOM 3923 O O . LYS A 1 502 ? -21.601 -6.270 11.314 1.00 90.56 502 LYS A O 1
ATOM 3928 N N . LEU A 1 503 ? -21.984 -5.153 9.411 1.00 91.56 503 LEU A N 1
ATOM 3929 C CA . LEU A 1 503 ? -21.726 -3.830 9.982 1.00 91.56 503 LEU A CA 1
ATOM 3930 C C . LEU A 1 503 ? -22.687 -3.522 11.138 1.00 91.56 503 LEU A C 1
ATOM 3932 O O . LEU A 1 503 ? -22.264 -2.963 12.148 1.00 91.56 503 LEU A O 1
ATOM 3936 N N . LYS A 1 504 ? -23.971 -3.882 11.018 1.00 90.81 504 LYS A N 1
ATOM 3937 C CA . LYS A 1 504 ? -24.941 -3.716 12.108 1.00 90.81 504 LYS A CA 1
ATOM 3938 C C . LYS A 1 504 ? -24.580 -4.585 13.311 1.00 90.81 504 LYS A C 1
ATOM 3940 O O . LYS A 1 504 ? -24.540 -4.053 14.416 1.00 90.81 504 LYS A O 1
ATOM 3945 N N . THR A 1 505 ? -24.229 -5.852 13.115 1.00 89.94 505 THR A N 1
ATOM 3946 C CA . THR A 1 505 ? -23.736 -6.719 14.196 1.00 89.94 505 THR A CA 1
ATOM 3947 C C . THR A 1 505 ? -22.501 -6.116 14.876 1.00 89.94 505 THR A C 1
ATOM 3949 O O . THR A 1 505 ? -22.497 -5.935 16.092 1.00 89.94 505 THR A O 1
ATOM 3952 N N . ASP A 1 506 ? -21.500 -5.673 14.110 1.00 89.38 506 ASP A N 1
ATOM 3953 C CA . ASP A 1 506 ? -20.286 -5.047 14.655 1.00 89.38 506 ASP A CA 1
ATOM 3954 C C . ASP A 1 506 ? -20.592 -3.757 15.451 1.00 89.38 506 ASP A C 1
ATOM 3956 O O . ASP A 1 506 ? -19.904 -3.436 16.424 1.00 89.38 506 ASP A O 1
ATOM 3960 N N . MET A 1 507 ? -21.628 -3.006 15.053 1.00 88.25 507 MET A N 1
ATOM 3961 C CA . MET A 1 507 ? -22.063 -1.766 15.708 1.00 88.25 507 MET A CA 1
ATOM 3962 C C . MET A 1 507 ? -22.782 -1.976 17.047 1.00 88.25 507 MET A C 1
ATOM 3964 O O . MET A 1 507 ? -22.698 -1.086 17.900 1.00 88.25 507 MET A O 1
ATOM 3968 N N . TYR A 1 508 ? -23.515 -3.080 17.222 1.00 85.62 508 TYR A N 1
ATOM 3969 C CA . TYR A 1 508 ? -24.367 -3.309 18.400 1.00 85.62 508 TYR A CA 1
ATOM 3970 C C . TYR A 1 508 ? -23.840 -4.422 19.308 1.00 85.62 508 TYR A C 1
ATOM 3972 O O . TYR A 1 508 ? -23.714 -4.213 20.517 1.00 85.62 508 TYR A O 1
ATOM 3980 N N . ASP A 1 509 ? -23.460 -5.552 18.721 1.00 77.56 509 ASP A N 1
ATOM 3981 C CA . ASP A 1 509 ? -23.036 -6.753 19.443 1.00 77.56 509 ASP A CA 1
ATOM 3982 C C . ASP A 1 509 ? -21.509 -6.797 19.612 1.00 77.56 509 ASP A C 1
ATOM 3984 O O . ASP A 1 509 ? -20.989 -7.379 20.566 1.00 77.56 509 ASP A O 1
ATOM 3988 N N . GLY A 1 510 ? -20.786 -6.097 18.731 1.00 70.38 510 GLY A N 1
ATOM 3989 C CA . GLY A 1 510 ? -19.329 -6.123 18.661 1.00 7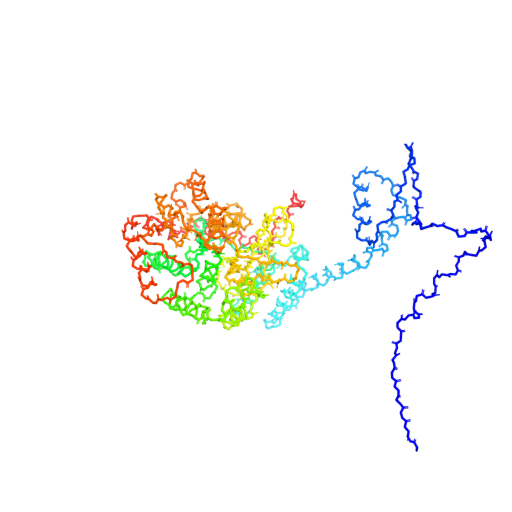0.38 510 GLY A CA 1
ATOM 3990 C C . GLY A 1 510 ? -18.803 -7.382 17.975 1.00 70.38 510 GLY A C 1
ATOM 3991 O O . GLY A 1 510 ? -19.557 -8.195 17.450 1.00 70.38 510 GLY A O 1
ATOM 3992 N N . LEU A 1 511 ? -17.478 -7.537 17.950 1.00 67.19 511 LEU A N 1
ATOM 3993 C CA . LEU A 1 511 ? -16.867 -8.718 17.345 1.00 67.19 511 LEU A CA 1
ATOM 3994 C C . LEU A 1 511 ? -16.983 -9.923 18.290 1.00 67.19 511 LEU A C 1
ATOM 3996 O O . LEU A 1 511 ? -16.700 -9.766 19.484 1.00 67.19 511 LEU A O 1
ATOM 4000 N N . PRO A 1 512 ? -17.315 -11.126 17.782 1.00 55.53 512 PRO A N 1
ATOM 4001 C CA . PRO A 1 512 ? -17.282 -12.349 18.571 1.00 55.53 512 PRO A CA 1
ATOM 4002 C C . PRO A 1 512 ? -15.833 -12.619 18.983 1.00 55.53 512 PRO A C 1
ATOM 4004 O O . PRO A 1 512 ? -15.024 -13.134 18.216 1.00 55.53 512 PRO A O 1
ATOM 4007 N N . PHE A 1 513 ? -15.465 -12.211 20.195 1.00 45.78 513 PHE A N 1
ATOM 4008 C CA . PHE A 1 513 ? -14.123 -12.415 20.727 1.00 45.78 513 PHE A CA 1
ATOM 4009 C C . PHE A 1 513 ? -14.008 -13.871 21.199 1.00 45.78 513 PHE A C 1
ATOM 4011 O O . PHE A 1 513 ? -14.102 -14.171 22.387 1.00 45.78 513 PHE A O 1
ATOM 4018 N N . THR A 1 514 ? -13.850 -14.815 20.269 1.00 39.62 514 THR A N 1
ATOM 4019 C CA . THR A 1 514 ? -13.517 -16.197 20.627 1.00 39.62 514 THR A CA 1
ATOM 4020 C C . THR A 1 514 ? -12.064 -16.241 21.081 1.00 39.62 514 THR A C 1
ATOM 4022 O O . THR A 1 514 ? -11.143 -16.042 20.292 1.00 39.62 514 THR A O 1
ATOM 4025 N N . SER A 1 515 ? -11.860 -16.516 22.367 1.00 33.94 515 SER A N 1
ATOM 4026 C CA . SER A 1 515 ? -10.560 -16.622 23.046 1.00 33.94 515 SER A CA 1
ATOM 4027 C C . SER A 1 515 ? -9.640 -17.755 22.533 1.00 33.94 515 SER A C 1
ATOM 4029 O O . SER A 1 515 ? -8.650 -18.073 23.184 1.00 33.94 515 SER A O 1
ATOM 4031 N N . SER A 1 516 ? -9.951 -18.401 21.406 1.00 28.08 516 SER A N 1
ATOM 4032 C CA . SER A 1 516 ? -9.365 -19.681 20.982 1.00 28.08 516 SER A CA 1
ATOM 4033 C C . SER A 1 516 ? -8.159 -19.582 20.037 1.00 28.08 516 SER A C 1
ATOM 4035 O O . SER A 1 516 ? -7.646 -20.616 19.619 1.00 28.08 516 SER A O 1
ATOM 4037 N N . LYS A 1 517 ? -7.680 -18.380 19.690 1.00 29.66 517 LYS A N 1
ATOM 4038 C CA . LYS A 1 517 ? -6.466 -18.193 18.864 1.00 29.66 517 LYS A CA 1
ATOM 4039 C C . LYS A 1 517 ? -5.591 -17.035 19.360 1.00 29.66 517 LYS A C 1
ATOM 4041 O O . LYS A 1 517 ? -5.356 -16.077 18.624 1.00 29.66 517 LYS A O 1
ATOM 4046 N N . LEU A 1 518 ? -5.159 -17.099 20.620 1.00 28.72 518 LEU A N 1
ATOM 4047 C CA . LEU A 1 518 ? -4.142 -16.205 21.190 1.00 28.72 518 LEU A CA 1
ATOM 4048 C C . LEU A 1 518 ? -2.802 -16.919 21.339 1.00 28.72 518 LEU A C 1
ATOM 4050 O O . LEU A 1 518 ? -2.832 -18.084 21.787 1.00 28.72 518 LEU A O 1
#

Secondary structure (DSSP, 8-state):
----------GGGGSTTS--S-------------PPP----BTTB----PPPSSHHHHHHHHHHHHHTT----HHHHHHHHHHHHHHHHHHHHHHHHHHHHHHHTTS---HHHHHHHHHHHHHHHHH-GGGHHHHHHTTHHHHHHHHTTSS-HHHHHHHHHHHHHHT--PPPSSSSEEEEEE---GGGGHHHHHHHHHHHHHH-S-HHHH-SEEEEETHHHHHHIIIIIS---HHHHHHHHHHHHHHHH-S-HHHHHHHTTTSSBSS-HHHHHHHHHHHH-S-BGGGGGGSTTPPEEEEEEEE-SS-SSPEEEEEES--PPTT---SSEEES-SBHHHHHHHHT--TBTS--EEETTEEEEEGGGT-SS-HHHHHHHHHHH-TTPPEEEEEEE---B---TT---SS---HHHHHHHHHHHHT-HHHHHHHHHHHSPTTSEEEE-PBPSS---TT---HHHHHHHHHHHHHHHHHTHHHHHHHHHHHHPPPPHHHHHHHHHHHHHHHHT-----TT--

Radius of gyration: 28.61 Å; chains: 1; bounding box: 73×78×88 Å